Protein 5NII (pdb70)

Structure (mmCIF, N/CA/C/O backbone):
data_5NII
#
_entry.id   5NII
#
_cell.length_a   66.387
_cell.length_b   148.161
_cell.length_c   152.886
_cell.angle_alpha   90.00
_cell.angle_beta   90.00
_cell.angle_gamma   90.00
#
_symmetry.space_group_name_H-M   'I 2 2 2'
#
loop_
_entity.id
_entity.type
_entity.pdbx_description
1 polymer 'Thioredoxin reductase'
2 non-polymer 'FLAVIN-ADENINE DINUCLEOTIDE'
3 non-polymer 'SODIUM ION'
4 non-polymer 'CHLORIDE ION'
5 non-polymer GLYCEROL
6 water water
#
loop_
_atom_site.group_PDB
_atom_site.id
_atom_site.type_symbol
_atom_site.label_atom_id
_atom_site.label_alt_id
_atom_site.label_comp_id
_atom_site.label_asym_id
_atom_site.label_entity_id
_atom_site.label_seq_id
_atom_site.pdbx_PDB_ins_code
_atom_site.Cartn_x
_atom_site.Cartn_y
_atom_site.Cartn_z
_atom_site.occupancy
_atom_site.B_iso_or_equiv
_atom_site.auth_seq_id
_atom_site.auth_comp_id
_atom_site.auth_asym_id
_atom_site.auth_atom_id
_atom_site.pdbx_PDB_model_num
ATOM 1 N N . THR A 1 3 ? -2.781 9.666 65.048 1.00 62.63 3 THR A N 1
ATOM 2 C CA . THR A 1 3 ? -1.874 10.146 64.013 1.00 57.82 3 THR A CA 1
ATOM 3 C C . THR A 1 3 ? -2.608 11.123 63.086 1.00 59.25 3 THR A C 1
ATOM 4 O O . THR A 1 3 ? -3.721 10.838 62.636 1.00 58.47 3 THR A O 1
ATOM 8 N N . ARG A 1 4 ? -1.992 12.277 62.820 1.00 55.74 4 ARG A N 1
ATOM 9 C CA . ARG A 1 4 ? -2.531 13.236 61.848 1.00 48.50 4 ARG A CA 1
ATOM 10 C C . ARG A 1 4 ? -2.491 12.671 60.444 1.00 49.96 4 ARG A C 1
ATOM 11 O O . ARG A 1 4 ? -1.553 11.949 60.087 1.00 44.27 4 ARG A O 1
ATOM 19 N N . PRO A 1 5 ? -3.510 12.997 59.638 1.00 43.95 5 PRO A N 1
ATOM 20 C CA . PRO A 1 5 ? -3.565 12.533 58.246 1.00 44.11 5 PRO A CA 1
ATOM 21 C C . PRO A 1 5 ? -2.497 13.177 57.338 1.00 45.22 5 PRO A C 1
ATOM 22 O O . PRO A 1 5 ? -2.050 12.532 56.390 1.00 44.47 5 PRO A O 1
ATOM 26 N N . LEU A 1 6 ? -2.094 14.420 57.622 1.00 46.49 6 LEU A N 1
ATOM 27 C CA . LEU A 1 6 ? -1.295 15.176 56.666 1.00 39.40 6 LEU A CA 1
ATOM 28 C C . LEU A 1 6 ? -0.443 16.258 57.293 1.00 40.60 6 LEU A C 1
ATOM 29 O O . LEU A 1 6 ? -0.951 17.127 58.006 1.00 39.92 6 LEU A O 1
ATOM 34 N N . VAL A 1 7 ? 0.847 16.227 56.989 1.00 38.93 7 VAL A N 1
ATOM 35 C CA . VAL A 1 7 ? 1.720 17.362 57.271 1.00 37.80 7 VAL A CA 1
ATOM 36 C C . VAL A 1 7 ? 2.354 17.872 55.977 1.00 34.63 7 VAL A C 1
ATOM 37 O O . VAL A 1 7 ? 2.840 17.103 55.132 1.00 35.15 7 VAL A O 1
ATOM 41 N N . ILE A 1 8 ? 2.312 19.186 55.815 1.00 37.30 8 ILE A N 1
ATOM 42 C CA . ILE A 1 8 ? 2.992 19.836 54.719 1.00 35.44 8 ILE A CA 1
ATOM 43 C C . ILE A 1 8 ? 4.226 20.546 55.275 1.00 36.09 8 ILE A C 1
ATOM 44 O O . ILE A 1 8 ? 4.125 21.327 56.223 1.00 37.36 8 ILE A O 1
ATOM 49 N N . ILE A 1 9 ? 5.395 20.261 54.711 1.00 34.44 9 ILE A N 1
ATOM 50 C CA . ILE A 1 9 ? 6.604 20.931 55.179 1.00 33.50 9 ILE A CA 1
ATOM 51 C C . ILE A 1 9 ? 7.002 21.938 54.133 1.00 31.69 9 ILE A C 1
ATOM 52 O O . ILE A 1 9 ? 7.511 21.563 53.062 1.00 33.03 9 ILE A O 1
ATOM 57 N N . GLY A 1 10 ? 6.728 23.207 54.427 1.00 34.21 10 GLY A N 1
ATOM 58 C CA . GLY A 1 10 ? 7.028 24.280 53.507 1.00 31.40 10 GLY A CA 1
ATOM 59 C C . GLY A 1 10 ? 5.871 25.248 53.427 1.00 36.42 10 GLY A C 1
ATOM 60 O O . GLY A 1 10 ? 4.718 24.849 53.195 1.00 29.95 10 GLY A O 1
ATOM 61 N N . ALA A 1 11 ? 6.175 26.528 53.631 1.00 31.70 11 ALA A N 1
ATOM 62 C CA . ALA A 1 11 ? 5.128 27.556 53.646 1.00 33.24 11 ALA A CA 1
ATOM 63 C C . ALA A 1 11 ? 5.425 28.627 52.602 1.00 32.22 11 ALA A C 1
ATOM 64 O O . ALA A 1 11 ? 5.186 29.829 52.804 1.00 32.01 11 ALA A O 1
ATOM 66 N N . GLY A 1 12 ? 5.952 28.171 51.471 1.00 34.36 12 GLY A N 1
ATOM 67 C CA . GLY A 1 12 ? 6.076 28.997 50.282 1.00 32.75 12 GLY A CA 1
ATOM 68 C C . GLY A 1 12 ? 4.917 28.647 49.347 1.00 31.80 12 GLY A C 1
ATOM 69 O O . GLY A 1 12 ? 3.989 27.959 49.742 1.00 29.29 12 GLY A O 1
ATOM 70 N N . PRO A 1 13 ? 4.988 29.098 48.097 1.00 29.05 13 PRO A N 1
ATOM 71 C CA . PRO A 1 13 ? 3.905 28.909 47.128 1.00 30.83 13 PRO A CA 1
ATOM 72 C C . PRO A 1 13 ? 3.487 27.456 46.928 1.00 29.83 13 PRO A C 1
ATOM 73 O O . PRO A 1 13 ? 2.303 27.164 46.736 1.00 27.73 13 PRO A O 1
ATOM 77 N N . ALA A 1 14 ? 4.445 26.543 46.952 1.00 28.55 14 ALA A N 1
ATOM 78 C CA . ALA A 1 14 ? 4.123 25.128 46.748 1.00 26.07 14 ALA A CA 1
ATOM 79 C C . ALA A 1 14 ? 3.343 24.561 47.910 1.00 30.15 14 ALA A C 1
ATOM 80 O O . ALA A 1 14 ? 2.268 23.996 47.713 1.00 32.08 14 ALA A O 1
ATOM 82 N N . GLY A 1 15 ? 3.873 24.705 49.118 1.00 26.71 15 GLY A N 1
ATOM 83 C CA . GLY A 1 15 ? 3.226 24.150 50.300 1.00 28.14 15 GLY A CA 1
ATOM 84 C C . GLY A 1 15 ? 1.872 24.832 50.561 1.00 32.44 15 GLY A C 1
ATOM 85 O O . GLY A 1 15 ? 0.918 24.209 51.006 1.00 30.07 15 GLY A O 1
ATOM 86 N N . LEU A 1 16 ? 1.779 26.125 50.279 1.00 29.52 16 LEU A N 1
ATOM 87 C CA . LEU A 1 16 ? 0.530 26.871 50.528 1.00 29.81 16 LEU A CA 1
ATOM 88 C C . LEU A 1 16 ? -0.533 26.589 49.48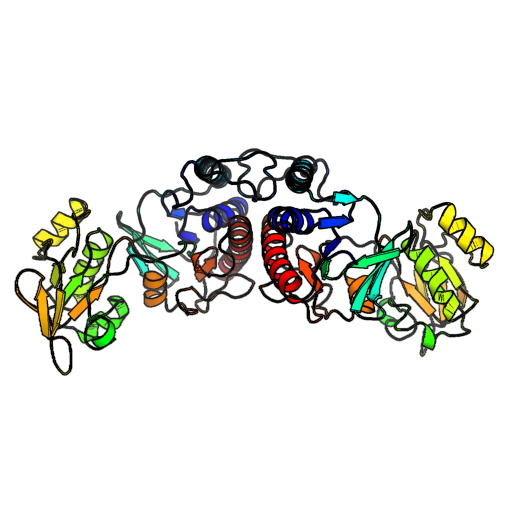8 1.00 30.58 16 LEU A C 1
ATOM 89 O O . LEU A 1 16 ? -1.721 26.483 49.809 1.00 35.14 16 LEU A O 1
ATOM 94 N N . SER A 1 17 ? -0.133 26.487 48.232 1.00 27.76 17 SER A N 1
ATOM 95 C CA . SER A 1 17 ? -1.083 26.106 47.222 1.00 29.25 17 SER A CA 1
ATOM 96 C C . SER A 1 17 ? -1.654 24.735 47.592 1.00 35.15 17 SER A C 1
ATOM 97 O O . SER A 1 17 ? -2.867 24.532 47.531 1.00 29.15 17 SER A O 1
ATOM 100 N N . ALA A 1 18 ? -0.791 23.816 48.034 1.00 28.14 18 ALA A N 1
ATOM 101 C CA . ALA A 1 18 ? -1.248 22.472 48.443 1.00 29.92 18 ALA A CA 1
ATOM 102 C C . ALA A 1 18 ? -2.154 22.524 49.666 1.00 30.93 18 ALA A C 1
ATOM 103 O O . ALA A 1 18 ? -3.181 21.851 49.717 1.00 36.11 18 ALA A O 1
ATOM 105 N N . ALA A 1 19 ? -1.790 23.352 50.640 1.00 32.45 19 ALA A N 1
ATOM 106 C CA . ALA A 1 19 ? -2.563 23.484 51.864 1.00 32.99 19 ALA A CA 1
ATOM 107 C C . ALA A 1 19 ? -3.980 24.026 51.584 1.00 37.11 19 ALA A C 1
ATOM 108 O O . ALA A 1 19 ? -4.957 23.580 52.197 1.00 34.35 19 ALA A O 1
ATOM 110 N N . VAL A 1 20 ? -4.080 24.979 50.665 1.00 36.01 20 VAL A N 1
ATOM 111 C CA . VAL A 1 20 ? -5.387 25.514 50.268 1.00 35.20 20 VAL A CA 1
ATOM 112 C C . VAL A 1 20 ? -6.299 24.389 49.772 1.00 37.22 20 VAL A C 1
ATOM 113 O O . VAL A 1 20 ? -7.464 24.294 50.191 1.00 36.00 20 VAL A O 1
ATOM 117 N N . TYR A 1 21 ? -5.771 23.550 48.885 1.00 34.69 21 TYR A N 1
ATOM 118 C CA . TYR A 1 21 ? -6.535 22.431 48.319 1.00 37.52 21 TYR A CA 1
ATOM 119 C C . TYR A 1 21 ? -6.885 21.341 49.321 1.00 40.14 21 TYR A C 1
ATOM 120 O O . TYR A 1 21 ? -8.021 20.834 49.324 1.00 39.39 21 TYR A O 1
ATOM 129 N N . THR A 1 22 ? -5.931 20.948 50.161 1.00 35.02 22 THR A N 1
ATOM 130 C CA . THR A 1 22 ? -6.217 19.851 51.075 1.00 39.13 22 THR A CA 1
ATOM 131 C C . THR A 1 22 ? -7.201 20.329 52.141 1.00 41.91 22 THR A C 1
ATOM 132 O O . THR A 1 22 ? -8.080 19.573 52.552 1.00 42.07 22 THR A O 1
ATOM 136 N N . ALA A 1 23 ? -7.071 21.574 52.579 1.00 37.83 23 ALA A N 1
ATOM 137 C CA . ALA A 1 23 ? -7.927 22.055 53.646 1.00 34.89 23 ALA A CA 1
ATOM 138 C C . ALA A 1 23 ? -9.353 22.226 53.117 1.00 46.19 23 ALA A C 1
ATOM 139 O O . ALA A 1 23 ? -10.322 21.961 53.830 1.00 43.20 23 ALA A O 1
ATOM 141 N N . ARG A 1 24 ? -9.479 22.639 51.859 1.00 43.40 24 ARG A N 1
ATOM 142 C CA . ARG A 1 24 ? -10.800 22.759 51.251 1.00 44.33 24 ARG A CA 1
ATOM 143 C C . ARG A 1 24 ? -11.470 21.413 51.043 1.00 46.68 24 ARG A C 1
ATOM 144 O O . ARG A 1 24 ? -12.687 21.343 50.961 1.00 38.48 24 ARG A O 1
ATOM 152 N N . ALA A 1 25 ? -10.684 20.351 50.921 1.00 39.00 25 ALA A N 1
ATOM 153 C CA . ALA A 1 25 ? -11.276 19.028 50.756 1.00 41.91 25 ALA A CA 1
ATOM 154 C C . ALA A 1 25 ? -11.616 18.415 52.111 1.00 41.71 25 ALA A C 1
ATOM 155 O O . ALA A 1 25 ? -11.969 17.237 52.193 1.00 45.73 25 ALA A O 1
ATOM 157 N N . GLY A 1 26 ? -11.517 19.223 53.164 1.00 41.72 26 GLY A N 1
ATOM 158 C CA . GLY A 1 26 ? -11.845 18.801 54.515 1.00 44.37 26 GLY A CA 1
ATOM 159 C C . GLY A 1 26 ? -10.800 17.993 55.272 1.00 47.76 26 GLY A C 1
ATOM 160 O O . GLY A 1 26 ? -11.103 17.372 56.292 1.00 56.57 26 GLY A O 1
ATOM 161 N N . ILE A 1 27 ? -9.560 18.012 54.802 1.00 47.57 27 ILE A N 1
ATOM 162 C CA . ILE A 1 27 ? -8.504 17.276 55.488 1.00 41.60 27 ILE A CA 1
ATOM 163 C C . ILE A 1 27 ? -7.794 18.209 56.439 1.00 43.77 27 ILE A C 1
ATOM 164 O O . ILE A 1 27 ? -7.266 19.240 56.005 1.00 38.79 27 ILE A O 1
ATOM 169 N N . PRO A 1 28 ? -7.805 17.882 57.741 1.00 45.49 28 PRO A N 1
ATOM 170 C CA . PRO A 1 28 ? -7.015 18.629 58.718 1.00 46.04 28 PRO A CA 1
ATOM 171 C C . PRO A 1 28 ? -5.584 18.767 58.235 1.00 43.87 28 PRO A C 1
ATOM 172 O O . PRO A 1 28 ? -4.922 17.752 58.007 1.00 41.10 28 PRO A O 1
ATOM 176 N N . THR A 1 29 ? -5.146 20.011 58.057 1.00 44.52 29 THR A N 1
ATOM 177 C CA . THR A 1 29 ? -3.887 20.316 57.404 1.00 42.73 29 THR A CA 1
ATOM 178 C C . THR A 1 29 ? -2.974 21.097 58.325 1.00 42.93 29 THR A C 1
ATOM 179 O O . THR A 1 29 ? -3.320 22.172 58.792 1.00 41.43 29 THR A O 1
ATOM 183 N N . LEU A 1 30 ? -1.812 20.524 58.608 1.00 40.50 30 LEU A N 1
ATOM 184 C CA . LEU A 1 30 ? -0.795 21.184 59.410 1.00 41.00 30 LEU A CA 1
ATOM 185 C C . LEU A 1 30 ? 0.393 21.506 58.501 1.00 37.00 30 LEU A C 1
ATOM 186 O O . LEU A 1 30 ? 0.946 20.610 57.866 1.00 37.01 30 LEU A O 1
ATOM 191 N N . VAL A 1 31 ? 0.745 22.777 58.415 1.00 36.88 31 VAL A N 1
ATOM 192 C CA . VAL A 1 31 ? 1.862 23.231 57.598 1.00 35.13 31 VAL A CA 1
ATOM 193 C C . VAL A 1 31 ? 2.966 23.700 58.518 1.00 38.87 31 VAL A C 1
ATOM 194 O O . VAL A 1 31 ? 2.692 24.448 59.443 1.00 38.45 31 VAL A O 1
ATOM 198 N N . PHE A 1 32 ? 4.200 23.232 58.283 1.00 38.05 32 PHE A N 1
ATOM 199 C CA . PHE A 1 32 ? 5.393 23.756 58.950 1.00 35.19 32 PHE A CA 1
ATOM 200 C C . PHE A 1 32 ? 6.206 24.569 57.955 1.00 34.39 32 PHE A C 1
ATOM 201 O O . PHE A 1 32 ? 6.451 24.110 56.832 1.00 37.75 32 PHE A O 1
ATOM 209 N N . GLY A 1 33 ? 6.676 25.743 58.362 1.00 36.88 33 GLY A N 1
ATOM 210 C CA . GLY A 1 33 ? 7.563 26.516 57.503 1.00 38.01 33 GLY A CA 1
ATOM 211 C C . GLY A 1 33 ? 7.719 27.924 58.024 1.00 39.56 33 GLY A C 1
ATOM 212 O O . GLY A 1 33 ? 6.930 28.367 58.843 1.00 39.93 33 GLY A O 1
ATOM 213 N N . SER A 1 34 ? 8.769 28.614 57.593 1.00 38.94 34 SER A N 1
ATOM 214 C CA . SER A 1 34 ? 8.923 30.028 57.915 1.00 37.82 34 SER A CA 1
ATOM 215 C C . SER A 1 34 ? 8.842 30.824 56.628 1.00 38.35 34 SER A C 1
ATOM 216 O O . SER A 1 34 ? 8.538 30.268 55.576 1.00 37.65 34 SER A O 1
ATOM 219 N N . ALA A 1 35 ? 9.091 32.127 56.713 1.00 39.25 35 ALA A N 1
ATOM 220 C CA . ALA A 1 35 ? 9.004 32.986 55.550 1.00 37.14 35 ALA A CA 1
ATOM 221 C C . ALA A 1 35 ? 9.964 32.503 54.484 1.00 37.09 35 ALA A C 1
ATOM 222 O O . ALA A 1 35 ? 11.127 32.367 54.748 1.00 38.68 35 ALA A O 1
ATOM 224 N N . PRO A 1 36 ? 9.476 32.244 53.264 1.00 36.10 36 PRO A N 1
ATOM 225 C CA . PRO A 1 36 ? 10.440 31.857 52.228 1.00 32.53 36 PRO A CA 1
ATOM 226 C C . PRO A 1 36 ? 11.330 33.025 51.812 1.00 34.20 36 PRO A C 1
ATOM 227 O O . PRO A 1 36 ? 11.019 34.147 52.157 1.00 31.67 36 PRO A O 1
ATOM 231 N N . LYS A 1 37 ? 12.403 32.766 51.075 1.00 33.90 37 LYS A N 1
ATOM 232 C CA . LYS A 1 37 ? 13.313 33.845 50.648 1.00 36.75 37 LYS A CA 1
ATOM 233 C C . LYS A 1 37 ? 12.623 34.862 49.748 1.00 34.46 37 LYS A C 1
ATOM 234 O O . LYS A 1 37 ? 13.021 36.020 49.703 1.00 32.89 37 LYS A O 1
ATOM 240 N N . VAL A 1 38 ? 11.581 34.435 49.033 1.00 30.22 38 VAL A N 1
ATOM 241 C CA . VAL A 1 38 ? 10.930 35.341 48.100 1.00 30.54 38 VAL A CA 1
ATOM 242 C C . VAL A 1 38 ? 10.083 36.356 48.870 1.00 30.96 38 VAL A C 1
ATOM 243 O O . VAL A 1 38 ? 9.695 37.370 48.311 1.00 32.95 38 VAL A O 1
ATOM 247 N N . ALA A 1 39 ? 9.839 36.104 50.157 1.00 31.00 39 ALA A N 1
ATOM 248 C CA . ALA A 1 39 ? 8.862 36.887 50.910 1.00 35.84 39 ALA A CA 1
ATOM 249 C C . ALA A 1 39 ? 9.489 38.165 51.508 1.00 35.68 39 ALA A C 1
ATOM 250 O O . ALA A 1 39 ? 9.493 38.370 52.725 1.00 33.62 39 ALA A O 1
ATOM 252 N N . GLY A 1 40 ? 9.981 39.026 50.633 1.00 37.29 40 GLY A N 1
ATOM 253 C CA . GLY A 1 40 ? 10.565 40.289 51.043 1.00 37.36 40 GLY A CA 1
ATOM 254 C C . GLY A 1 40 ? 10.223 41.349 50.029 1.00 38.46 40 GLY A C 1
ATOM 255 O O . GLY A 1 40 ? 9.252 41.221 49.278 1.00 36.17 40 GLY A O 1
ATOM 256 N N . ASP A 1 41 ? 11.025 42.408 49.992 1.00 36.14 41 ASP A N 1
ATOM 257 C CA . ASP A 1 41 ? 10.762 43.497 49.082 1.00 36.36 41 ASP A CA 1
ATOM 258 C C . ASP A 1 41 ? 11.347 43.256 47.708 1.00 33.47 41 ASP A C 1
ATOM 259 O O . ASP A 1 41 ? 12.344 43.838 47.321 1.00 34.51 41 ASP A O 1
ATOM 264 N N . TYR A 1 42 ? 10.687 42.390 46.966 1.00 30.44 42 TYR A N 1
ATOM 265 C CA . TYR A 1 42 ? 11.050 42.051 45.600 1.00 30.70 42 TYR A CA 1
ATOM 266 C C . TYR A 1 42 ? 9.773 42.126 44.765 1.00 33.47 42 TYR A C 1
ATOM 267 O O . TYR A 1 42 ? 8.719 41.674 45.201 1.00 32.02 42 TYR A O 1
ATOM 276 N N . ASP A 1 43 ? 9.856 42.729 43.587 1.00 33.51 43 ASP A N 1
ATOM 277 C CA . ASP A 1 43 ? 8.692 42.852 42.732 1.00 33.74 43 ASP A CA 1
ATOM 278 C C . ASP A 1 43 ? 8.402 41.543 42.037 1.00 36.21 43 ASP A C 1
ATOM 279 O O . ASP A 1 43 ? 9.280 40.943 41.432 1.00 29.59 43 ASP A O 1
ATOM 284 N N . ILE A 1 44 ? 7.164 41.088 42.143 1.00 30.03 44 ILE A N 1
ATOM 285 C CA . ILE A 1 44 ? 6.726 39.934 41.389 1.00 28.54 44 ILE A CA 1
ATOM 286 C C . ILE A 1 44 ? 5.856 40.431 40.252 1.00 32.36 44 ILE A C 1
ATOM 287 O O . ILE A 1 44 ? 4.856 41.091 40.506 1.00 32.02 44 ILE A O 1
ATOM 292 N N . ASP A 1 45 ? 6.248 40.147 39.013 1.00 33.04 45 ASP A N 1
ATOM 293 C CA . ASP A 1 45 ? 5.541 40.679 37.850 1.00 32.25 45 ASP A CA 1
ATOM 294 C C . ASP A 1 45 ? 5.054 39.624 36.865 1.00 33.66 45 ASP A C 1
ATOM 295 O O . ASP A 1 45 ? 4.279 39.944 35.956 1.00 32.45 45 ASP A O 1
ATOM 300 N N . ASN A 1 46 ? 5.457 38.371 37.061 1.00 27.44 46 ASN A N 1
ATOM 301 C CA . ASN A 1 46 ? 5.172 37.336 36.081 1.00 32.00 46 ASN A CA 1
ATOM 302 C C . ASN A 1 46 ? 4.284 36.232 36.618 1.00 29.01 46 ASN A C 1
ATOM 303 O O . ASN A 1 46 ? 4.218 35.170 36.035 1.00 29.41 46 ASN A O 1
ATOM 308 N N . TYR A 1 47 ? 3.613 36.480 37.734 1.00 30.49 47 TYR A N 1
ATOM 309 C CA . TYR A 1 47 ? 2.684 35.489 38.295 1.00 29.66 47 TYR A CA 1
ATOM 310 C C . TYR A 1 47 ? 1.253 35.801 37.832 1.00 28.74 47 TYR A C 1
ATOM 311 O O . TYR A 1 47 ? 0.730 36.881 38.098 1.00 26.99 47 TYR A O 1
ATOM 320 N N . PHE A 1 48 ? 0.649 34.857 37.113 1.00 27.52 48 PHE A N 1
ATOM 321 C CA . PHE A 1 48 ? -0.635 35.060 36.451 1.00 28.65 48 PHE A CA 1
ATOM 322 C C . PHE A 1 48 ? -1.693 35.600 37.390 1.00 27.33 48 PHE A C 1
ATOM 323 O O . PHE A 1 48 ? -1.908 35.065 38.481 1.00 27.56 48 PHE A O 1
ATOM 331 N N . GLY A 1 49 ? -2.361 36.660 36.953 1.00 29.12 49 GLY A N 1
ATOM 332 C CA . GLY A 1 49 ? -3.525 37.170 37.672 1.00 30.43 49 GLY A CA 1
ATOM 333 C C . GLY A 1 49 ? -3.205 38.491 38.351 1.00 32.30 49 GLY A C 1
ATOM 334 O O . GLY A 1 49 ? -4.082 39.171 38.867 1.00 31.77 49 GLY A O 1
ATOM 335 N N . PHE A 1 50 ? -1.918 38.861 38.379 1.00 33.60 50 PHE A N 1
ATOM 336 C CA . PHE A 1 50 ? -1.517 40.107 39.012 1.00 30.35 50 PHE A CA 1
ATOM 337 C C . PHE A 1 50 ? -0.974 41.059 37.951 1.00 35.34 50 PHE A C 1
ATOM 338 O O . PHE A 1 50 ? 0.217 41.041 37.631 1.00 34.87 50 PHE A O 1
ATOM 346 N N . ASP A 1 51 ? -1.859 41.874 37.403 1.00 31.42 51 ASP A N 1
ATOM 347 C CA . ASP A 1 51 ? -1.482 42.803 36.360 1.00 37.09 51 ASP A CA 1
ATOM 348 C C . ASP A 1 51 ? -0.785 44.042 36.946 1.00 38.04 51 ASP A C 1
ATOM 349 O O . ASP A 1 51 ? -0.167 44.806 36.220 1.00 38.51 51 ASP A O 1
ATOM 354 N N . GLU A 1 52 ? -0.863 44.209 38.257 1.00 36.50 52 GLU A N 1
ATOM 355 C CA . GLU A 1 52 ? -0.050 45.201 38.930 1.00 40.39 52 GLU A CA 1
ATOM 356 C C . GLU A 1 52 ? 1.010 44.516 39.773 1.00 34.28 52 GLU A C 1
ATOM 357 O O . GLU A 1 52 ? 0.778 43.438 40.301 1.00 30.45 52 GLU A O 1
ATOM 363 N N . THR A 1 53 ? 2.153 45.180 39.920 1.00 34.01 53 THR A N 1
ATOM 364 C CA . THR A 1 53 ? 3.269 44.646 40.691 1.00 33.25 53 THR A CA 1
ATOM 365 C C . THR A 1 53 ? 2.839 44.329 42.112 1.00 34.96 53 THR A C 1
ATOM 366 O O . THR A 1 53 ? 2.101 45.096 42.716 1.00 37.00 53 THR A O 1
ATOM 370 N N . ILE A 1 54 ? 3.261 43.187 42.631 1.00 28.46 54 ILE A N 1
ATOM 371 C CA . ILE A 1 54 ? 3.023 42.833 44.030 1.00 29.80 54 ILE A CA 1
ATOM 372 C C . ILE A 1 54 ? 4.344 42.368 44.634 1.00 28.99 54 ILE A C 1
ATOM 373 O O . ILE A 1 54 ? 5.116 41.739 43.940 1.00 30.90 54 ILE A O 1
ATOM 378 N N . THR A 1 55 ? 4.611 42.664 45.908 1.00 31.00 55 THR A N 1
ATOM 379 C CA . THR A 1 55 ? 5.871 42.222 46.508 1.00 32.86 55 THR A CA 1
ATOM 380 C C . THR A 1 55 ? 5.755 40.746 46.850 1.00 32.84 55 THR A C 1
ATOM 381 O O . THR A 1 55 ? 4.634 40.204 47.002 1.00 30.70 55 THR A O 1
ATOM 385 N N . GLY A 1 56 ? 6.899 40.088 46.993 1.00 28.75 56 GLY A N 1
ATOM 386 C CA . GLY A 1 56 ? 6.897 38.694 47.358 1.00 28.46 56 GLY A CA 1
ATOM 387 C C . GLY A 1 56 ? 6.315 38.552 48.743 1.00 33.53 56 GLY A C 1
ATOM 388 O O . GLY A 1 56 ? 5.528 37.622 48.994 1.00 33.93 56 GLY A O 1
ATOM 389 N N . ARG A 1 57 ? 6.656 39.481 49.630 1.00 29.25 57 ARG A N 1
ATOM 390 C CA A ARG A 1 57 ? 6.158 39.445 50.996 0.58 41.55 57 ARG A CA 1
ATOM 391 C CA B ARG A 1 57 ? 6.162 39.413 50.996 0.42 44.80 57 ARG A CA 1
ATOM 392 C C . ARG A 1 57 ? 4.634 39.458 51.010 1.00 34.32 57 ARG A C 1
ATOM 393 O O . ARG A 1 57 ? 4.005 38.697 51.729 1.00 30.71 57 ARG A O 1
ATOM 408 N N . GLU A 1 58 ? 4.054 40.342 50.209 1.00 34.86 58 GLU A N 1
ATOM 409 C CA . GLU A 1 58 ? 2.593 40.500 50.220 1.00 33.32 58 GLU A CA 1
ATOM 410 C C . GLU A 1 58 ? 1.916 39.310 49.511 1.00 31.65 58 GLU A C 1
ATOM 411 O O . GLU A 1 58 ? 0.902 38.810 49.981 1.00 31.41 58 GLU A O 1
ATOM 417 N N . LEU A 1 59 ? 2.482 38.845 48.395 1.00 32.42 59 LEU A N 1
ATOM 418 C CA . LEU A 1 59 ? 1.899 37.684 47.698 1.00 34.42 59 LEU A CA 1
ATOM 419 C C . LEU A 1 59 ? 1.844 36.451 48.601 1.00 34.59 59 LEU A C 1
ATOM 420 O O . LEU A 1 59 ? 0.817 35.745 48.669 1.00 34.15 59 LEU A O 1
ATOM 425 N N . ILE A 1 60 ? 2.940 36.204 49.307 1.00 33.44 60 ILE A N 1
ATOM 426 C CA . ILE A 1 60 ? 3.012 35.058 50.209 1.00 32.77 60 ILE A CA 1
ATOM 427 C C . ILE A 1 60 ? 2.043 35.230 51.380 1.00 35.08 60 ILE A C 1
ATOM 428 O O . ILE A 1 60 ? 1.411 34.267 51.804 1.00 32.81 60 ILE A O 1
ATOM 433 N N . GLU A 1 61 ? 1.940 36.451 51.891 1.00 30.68 61 GLU A N 1
ATOM 434 C CA . GLU A 1 61 ? 1.041 36.724 52.993 1.00 34.76 61 GLU A CA 1
ATOM 435 C C . GLU A 1 61 ? -0.429 36.444 52.611 1.00 35.92 61 GLU A C 1
ATOM 436 O O . GLU A 1 61 ? -1.193 35.973 53.431 1.00 36.46 61 GLU A O 1
ATOM 442 N N . ARG A 1 62 ? -0.822 36.797 51.385 1.00 34.61 62 ARG A N 1
ATOM 443 C CA . ARG A 1 62 ? -2.154 36.460 50.865 1.00 32.19 62 ARG A CA 1
ATOM 444 C C . ARG A 1 62 ? -2.327 34.943 50.737 1.00 34.76 62 ARG A C 1
ATOM 445 O O . ARG A 1 62 ? -3.401 34.392 51.032 1.00 32.31 62 ARG A O 1
ATOM 453 N N . GLY A 1 63 ? -1.253 34.247 50.353 1.00 30.83 63 GLY A N 1
ATOM 454 C CA . GLY A 1 63 ? -1.314 32.791 50.295 1.00 29.63 63 GLY A CA 1
ATOM 455 C C . GLY A 1 63 ? -1.576 32.205 51.670 1.00 29.50 63 GLY A C 1
ATOM 456 O O . GLY A 1 63 ? -2.352 31.262 51.822 1.00 33.05 63 GLY A O 1
ATOM 457 N N . ARG A 1 64 ? -0.935 32.773 52.682 1.00 27.92 64 ARG A N 1
ATOM 458 C CA . ARG A 1 64 ? -1.091 32.292 54.060 1.00 30.79 64 ARG A CA 1
ATOM 459 C C . ARG A 1 64 ? -2.543 32.511 54.556 1.00 37.86 64 ARG A C 1
ATOM 460 O O . ARG A 1 64 ? -3.165 31.619 55.132 1.00 33.31 64 ARG A O 1
ATOM 468 N N . ARG A 1 65 ? -3.060 33.720 54.341 1.00 36.55 65 ARG A N 1
ATOM 469 C CA . ARG A 1 65 ? -4.437 34.016 54.757 1.00 38.60 65 ARG A CA 1
ATOM 470 C C . ARG A 1 65 ? -5.398 33.127 54.002 1.00 33.47 65 ARG A C 1
ATOM 471 O O . ARG A 1 65 ? -6.378 32.640 54.569 1.00 42.83 65 ARG A O 1
ATOM 479 N N . GLN A 1 66 ? -5.113 32.890 52.726 1.00 32.99 66 GLN A N 1
ATOM 480 C CA . GLN A 1 66 ? -5.926 31.972 51.929 1.00 34.74 66 GLN A CA 1
ATOM 481 C C . GLN A 1 66 ? -5.962 30.546 52.507 1.00 37.43 66 GLN A C 1
ATOM 482 O O . GLN A 1 66 ? -7.027 29.905 52.600 1.00 33.09 66 GLN A O 1
ATOM 488 N N . ALA A 1 67 ? -4.805 30.028 52.903 1.00 33.17 67 ALA A N 1
ATOM 489 C CA . ALA A 1 67 ? -4.777 28.683 53.470 1.00 31.02 67 ALA A CA 1
ATOM 490 C C . ALA A 1 67 ? -5.525 28.638 54.822 1.00 35.58 67 ALA A C 1
ATOM 491 O O . ALA A 1 67 ? -6.265 27.688 55.108 1.00 39.24 67 ALA A O 1
ATOM 493 N N . GLU A 1 68 ? -5.328 29.647 55.655 1.00 33.31 68 GLU A N 1
ATOM 494 C CA . GLU A 1 68 ? -5.986 29.702 56.957 1.00 38.76 68 GLU A CA 1
ATOM 495 C C . GLU A 1 68 ? -7.515 29.857 56.833 1.00 40.99 68 GLU A C 1
ATOM 496 O O . GLU A 1 68 ? -8.255 29.343 57.661 1.00 42.22 68 GLU A O 1
ATOM 502 N N . ARG A 1 69 ? -7.947 30.557 55.788 1.00 36.72 69 ARG A N 1
ATOM 503 C CA . ARG A 1 69 ? -9.372 30.767 55.466 1.00 41.00 69 ARG A CA 1
ATOM 504 C C . ARG A 1 69 ? -10.124 29.438 55.390 1.00 43.06 69 ARG A C 1
ATOM 505 O O . ARG A 1 69 ? -11.282 29.353 55.756 1.00 42.34 69 ARG A O 1
ATOM 513 N N . PHE A 1 70 ? -9.448 28.392 54.930 1.00 42.88 70 PHE A N 1
ATOM 514 C CA . PHE A 1 70 ? -10.099 27.086 54.796 1.00 42.76 70 PHE A CA 1
ATOM 515 C C . PHE A 1 70 ? -9.621 26.102 55.866 1.00 37.16 70 PHE A C 1
ATOM 516 O O . PHE A 1 70 ? -9.842 24.894 55.759 1.00 41.48 70 PHE A O 1
ATOM 524 N N . GLY A 1 71 ? -9.024 26.632 56.929 1.00 40.59 71 GLY A N 1
ATOM 525 C CA . GLY A 1 71 ? -8.700 25.828 58.092 1.00 42.33 71 GLY A CA 1
ATOM 526 C C . GLY A 1 71 ? -7.297 25.238 58.233 1.00 41.95 71 GLY A C 1
ATOM 527 O O . GLY A 1 71 ? -7.064 24.520 59.198 1.00 44.09 71 GLY A O 1
ATOM 528 N N . ALA A 1 72 ? -6.378 25.515 57.302 1.00 45.43 72 ALA A N 1
ATOM 529 C CA . ALA A 1 72 ? -4.964 25.074 57.449 1.00 42.09 72 ALA A CA 1
ATOM 530 C C . ALA A 1 72 ? -4.361 25.729 58.680 1.00 41.23 72 ALA A C 1
ATOM 531 O O . ALA A 1 72 ? -4.547 26.913 58.903 1.00 39.07 72 ALA A O 1
ATOM 533 N N . VAL A 1 73 ? -3.651 24.962 59.492 1.00 40.80 73 VAL A N 1
ATOM 534 C CA . VAL A 1 73 ? -2.954 25.543 60.622 1.00 43.34 73 VAL A CA 1
ATOM 535 C C . VAL A 1 73 ? -1.469 25.693 60.218 1.00 42.98 73 VAL A C 1
ATOM 536 O O . VAL A 1 73 ? -0.840 24.720 59.781 1.00 43.57 73 VAL A O 1
ATOM 540 N N . LEU A 1 74 ? -0.934 26.905 60.352 1.00 41.78 74 LEU A N 1
ATOM 541 C CA . LEU A 1 74 ? 0.449 27.229 59.945 1.00 42.38 74 LEU A CA 1
ATOM 542 C C . LEU A 1 74 ? 1.340 27.408 61.158 1.00 45.91 74 LEU A C 1
ATOM 543 O O . LEU A 1 74 ? 1.040 28.236 62.007 1.00 42.32 74 LEU A O 1
ATOM 548 N N . ARG A 1 75 ? 2.429 26.634 61.232 1.00 43.89 75 ARG A N 1
ATOM 549 C CA . ARG A 1 75 ? 3.357 26.675 62.359 1.00 45.34 75 ARG A CA 1
ATOM 550 C C . ARG A 1 75 ? 4.754 27.080 61.887 1.00 44.79 75 ARG A C 1
ATOM 551 O O . ARG A 1 75 ? 5.170 26.698 60.798 1.00 41.92 75 ARG A O 1
ATOM 559 N N . ASP A 1 76 ? 5.474 27.834 62.712 1.00 44.25 76 ASP A N 1
ATOM 560 C CA . ASP A 1 76 ? 6.793 28.349 62.329 1.00 49.74 76 ASP A CA 1
ATOM 561 C C . ASP A 1 76 ? 7.934 27.385 62.725 1.00 51.55 76 ASP A C 1
ATOM 562 O O . ASP A 1 76 ? 9.110 27.668 62.488 1.00 55.92 76 ASP A O 1
ATOM 567 N N . ASP A 1 77 ? 7.566 26.244 63.308 1.00 50.16 77 ASP A N 1
ATOM 568 C CA . ASP A 1 77 ? 8.515 25.234 63.759 1.00 49.42 77 ASP A CA 1
ATOM 569 C C . ASP A 1 77 ? 9.377 24.698 62.612 1.00 49.49 77 ASP A C 1
ATOM 570 O O . ASP A 1 77 ? 8.877 24.332 61.542 1.00 38.91 77 ASP A O 1
ATOM 575 N N . ARG A 1 78 ? 10.676 24.626 62.854 1.00 41.58 78 ARG A N 1
ATOM 576 C CA . ARG A 1 78 ? 11.571 24.039 61.879 1.00 44.24 78 ARG A CA 1
ATOM 577 C C . ARG A 1 78 ? 11.624 22.518 62.080 1.00 40.29 78 ARG A C 1
ATOM 578 O O . ARG A 1 78 ? 11.618 22.031 63.207 1.00 37.48 78 ARG A O 1
ATOM 586 N N . ILE A 1 79 ? 11.606 21.776 60.976 1.00 37.34 79 ILE A N 1
ATOM 587 C CA . ILE A 1 79 ? 11.673 20.317 61.030 1.00 38.49 79 ILE A CA 1
ATOM 588 C C . ILE A 1 79 ? 13.147 19.895 61.088 1.00 36.57 79 ILE A C 1
ATOM 589 O O . ILE A 1 79 ? 13.946 20.409 60.334 1.00 34.41 79 ILE A O 1
ATOM 594 N N . LEU A 1 80 ? 13.490 18.978 61.984 1.00 34.62 80 LEU A N 1
ATOM 595 C CA . LEU A 1 80 ? 14.876 18.519 62.121 1.00 35.78 80 LEU A CA 1
ATOM 596 C C . LEU A 1 80 ? 15.097 17.184 61.409 1.00 36.65 80 LEU A C 1
ATOM 597 O O . LEU A 1 80 ? 16.190 16.902 60.940 1.00 37.48 80 LEU A O 1
ATOM 602 N N . GLY A 1 81 ? 14.053 16.366 61.317 1.00 35.88 81 GLY A N 1
ATOM 603 C CA . GLY A 1 81 ? 14.188 15.073 60.687 1.00 38.48 81 GLY A CA 1
ATOM 604 C C . GLY A 1 81 ? 12.858 14.455 60.312 1.00 41.67 81 GLY A C 1
ATOM 605 O O . GLY A 1 81 ? 11.828 14.724 60.931 1.00 39.75 81 GLY A O 1
ATOM 606 N N . LEU A 1 82 ? 12.883 13.617 59.285 1.00 41.31 82 LEU A N 1
ATOM 607 C CA . LEU A 1 82 ? 11.701 12.839 58.897 1.00 39.16 82 LEU A CA 1
ATOM 608 C C . LEU A 1 82 ? 12.081 11.376 58.760 1.00 41.03 82 LEU A C 1
ATOM 609 O O . LEU A 1 82 ? 12.991 11.035 57.996 1.00 38.66 82 LEU A O 1
ATOM 614 N N . HIS A 1 83 ? 11.398 10.515 59.510 1.00 43.27 83 HIS A N 1
ATOM 615 C CA . HIS A 1 83 ? 11.682 9.078 59.443 1.00 46.67 83 HIS A CA 1
ATOM 616 C C . HIS A 1 83 ? 10.397 8.261 59.302 1.00 43.20 83 HIS A C 1
ATOM 617 O O . HIS A 1 83 ? 9.329 8.690 59.756 1.00 44.71 83 HIS A O 1
ATOM 624 N N . HIS A 1 84 ? 10.507 7.088 58.680 1.00 45.72 84 HIS A N 1
ATOM 625 C CA . HIS A 1 84 ? 9.399 6.133 58.690 1.00 48.52 84 HIS A CA 1
ATOM 626 C C . HIS A 1 84 ? 9.077 5.827 60.141 1.00 50.34 84 HIS A C 1
ATOM 627 O O . HIS A 1 84 ? 9.989 5.596 60.942 1.00 49.69 84 HIS A O 1
ATOM 634 N N . GLY A 1 85 ? 7.795 5.868 60.483 1.00 46.93 85 GLY A N 1
ATOM 635 C CA . GLY A 1 85 ? 7.370 5.621 61.844 1.00 56.64 85 GLY A CA 1
ATOM 636 C C . GLY A 1 85 ? 7.455 4.137 62.144 1.00 65.07 85 GLY A C 1
ATOM 637 O O . GLY A 1 85 ? 7.513 3.306 61.237 1.00 55.56 85 GLY A O 1
ATOM 638 N N . ASP A 1 86 ? 7.473 3.796 63.421 1.00 69.22 86 ASP A N 1
ATOM 639 C CA . ASP A 1 86 ? 7.498 2.392 63.770 1.00 77.58 86 ASP A CA 1
ATOM 640 C C . ASP A 1 86 ? 6.219 1.953 64.469 1.00 81.09 86 ASP A C 1
ATOM 641 O O . ASP A 1 86 ? 6.027 2.216 65.658 1.00 88.84 86 ASP A O 1
ATOM 646 N N . ASP A 1 87 ? 5.317 1.333 63.704 1.00 77.01 87 ASP A N 1
ATOM 647 C CA . ASP A 1 87 ? 5.440 1.240 62.243 1.00 74.30 87 ASP A CA 1
ATOM 648 C C . ASP A 1 87 ? 4.247 1.910 61.538 1.00 74.49 87 ASP A C 1
ATOM 649 O O . ASP A 1 87 ? 3.152 2.011 62.099 1.00 72.97 87 ASP A O 1
ATOM 654 N N . GLY A 1 88 ? 4.464 2.346 60.297 1.00 67.72 88 GLY A N 1
ATOM 655 C CA . GLY A 1 88 ? 3.433 3.024 59.530 1.00 61.89 88 GLY A CA 1
ATOM 656 C C . GLY A 1 88 ? 3.522 4.538 59.661 1.00 58.13 88 GLY A C 1
ATOM 657 O O . GLY A 1 88 ? 3.851 5.063 60.727 1.00 53.24 88 GLY A O 1
ATOM 658 N N . GLY A 1 89 ? 3.228 5.245 58.577 1.00 50.02 89 GLY A N 1
ATOM 659 C CA . GLY A 1 89 ? 3.210 6.695 58.621 1.00 48.18 89 GLY A CA 1
ATOM 660 C C . GLY A 1 89 ? 4.601 7.236 58.846 1.00 47.31 89 GLY A C 1
ATOM 661 O O . GLY A 1 89 ? 5.601 6.543 58.592 1.00 47.73 89 GLY A O 1
ATOM 662 N N . PHE A 1 90 ? 4.688 8.472 59.324 1.00 47.92 90 PHE A N 1
ATOM 663 C CA . PHE A 1 90 ? 5.993 9.118 59.429 1.00 46.89 90 PHE A CA 1
ATOM 664 C C . PHE A 1 90 ? 6.175 9.811 60.769 1.00 47.28 90 PHE A C 1
ATOM 665 O O . PHE A 1 90 ? 5.230 10.372 61.346 1.00 43.55 90 PHE A O 1
ATOM 673 N N . ARG A 1 91 ? 7.405 9.724 61.272 1.00 46.90 91 ARG A N 1
ATOM 674 C CA . ARG A 1 91 ? 7.777 10.363 62.514 1.00 43.37 91 ARG A CA 1
ATOM 675 C C . ARG A 1 91 ? 8.438 11.685 62.172 1.00 45.37 91 ARG A C 1
ATOM 676 O O . ARG A 1 91 ? 9.430 11.713 61.443 1.00 42.86 91 ARG A O 1
ATOM 684 N N . ILE A 1 92 ? 7.882 12.766 62.703 1.00 44.43 92 ILE A N 1
ATOM 685 C CA . ILE A 1 92 ? 8.377 14.120 62.427 1.00 45.65 92 ILE A CA 1
ATOM 686 C C . ILE A 1 92 ? 9.082 14.725 63.634 1.00 44.33 92 ILE A C 1
ATOM 687 O O . ILE A 1 92 ? 8.470 14.953 64.674 1.00 47.22 92 ILE A O 1
ATOM 692 N N . THR A 1 93 ? 10.382 14.957 63.500 1.00 41.13 93 THR A N 1
ATOM 693 C CA . THR A 1 93 ? 11.146 15.564 64.569 1.00 39.23 93 THR A CA 1
ATOM 694 C C . THR A 1 93 ? 11.168 17.071 64.398 1.00 43.54 93 THR A C 1
ATOM 695 O O . THR A 1 93 ? 11.628 17.575 63.374 1.00 42.57 93 THR A O 1
ATOM 699 N N . THR A 1 94 ? 10.670 17.790 65.395 1.00 43.32 94 THR A N 1
ATOM 700 C CA . THR A 1 94 ? 10.784 19.243 65.411 1.00 44.12 94 THR A CA 1
ATOM 701 C C . THR A 1 94 ? 11.609 19.676 66.607 1.00 44.43 94 THR A C 1
ATOM 702 O O . THR A 1 94 ? 11.885 18.874 67.493 1.00 45.99 94 THR A O 1
ATOM 706 N N . GLU A 1 95 ? 11.966 20.959 66.645 1.00 45.99 95 GLU A N 1
ATOM 707 C CA . GLU A 1 95 ? 12.717 21.517 67.767 1.00 45.89 95 GLU A CA 1
ATOM 708 C C . GLU A 1 95 ? 11.975 21.389 69.081 1.00 53.84 95 GLU A C 1
ATOM 709 O O . GLU A 1 95 ? 12.600 21.352 70.138 1.00 58.21 95 GLU A O 1
ATOM 715 N N . ALA A 1 96 ? 10.643 21.321 69.001 1.00 54.16 96 ALA A N 1
ATOM 716 C CA . ALA A 1 96 ? 9.785 21.260 70.175 1.00 54.65 96 ALA A CA 1
ATOM 717 C C . ALA A 1 96 ? 9.611 19.838 70.665 1.00 58.36 96 ALA A C 1
ATOM 718 O O . ALA A 1 96 ? 9.491 19.587 71.860 1.00 66.12 96 ALA A O 1
ATOM 720 N N . GLY A 1 97 ? 9.590 18.898 69.737 1.00 56.62 97 GLY A N 1
ATOM 721 C CA . GLY A 1 97 ? 9.483 17.510 70.116 1.00 54.83 97 GLY A CA 1
ATOM 722 C C . GLY A 1 97 ? 9.247 16.635 68.913 1.00 54.94 97 GLY A C 1
ATOM 723 O O . GLY A 1 97 ? 9.888 16.787 67.877 1.00 56.18 97 GLY A O 1
ATOM 724 N N . GLU A 1 98 ? 8.318 15.704 69.056 1.00 57.79 98 GLU A N 1
ATOM 725 C CA . GLU A 1 98 ? 8.035 14.752 68.008 1.00 55.53 98 GLU A CA 1
ATOM 726 C C . GLU A 1 98 ? 6.596 14.851 67.618 1.00 55.37 98 GLU A C 1
ATOM 727 O O . GLU A 1 98 ? 5.766 15.247 68.424 1.00 60.30 98 GLU A O 1
ATOM 733 N N . THR A 1 99 ? 6.285 14.467 66.392 1.00 53.25 99 THR A N 1
ATOM 734 C CA . THR A 1 99 ? 4.901 14.246 66.042 1.00 50.48 99 THR A CA 1
ATOM 735 C C . THR A 1 99 ? 4.836 13.327 64.842 1.00 46.87 99 THR A C 1
ATOM 736 O O . THR A 1 99 ? 5.866 12.899 64.302 1.00 51.02 99 THR A O 1
ATOM 740 N N . ALA A 1 100 ? 3.628 12.997 64.430 1.00 43.43 100 ALA A N 1
ATOM 741 C CA . ALA A 1 100 ? 3.472 11.939 63.464 1.00 42.41 100 ALA A CA 1
ATOM 742 C C . ALA A 1 100 ? 2.420 12.236 62.416 1.00 45.28 100 ALA A C 1
ATOM 743 O O . ALA A 1 100 ? 1.451 12.952 62.670 1.00 52.92 100 ALA A O 1
ATOM 745 N N . ALA A 1 101 ? 2.594 11.650 61.241 1.00 41.24 101 ALA A N 1
ATOM 746 C CA . ALA A 1 101 ? 1.697 11.941 60.149 1.00 43.71 101 ALA A CA 1
ATOM 747 C C . ALA A 1 101 ? 1.605 10.790 59.183 1.00 44.62 101 ALA A C 1
ATOM 748 O O . ALA A 1 101 ? 2.561 10.045 58.961 1.00 44.13 101 ALA A O 1
ATOM 750 N N . CYS A 1 102 ? 0.425 10.646 58.610 1.00 41.73 102 CYS A N 1
ATOM 751 C CA . CYS A 1 102 ? 0.172 9.556 57.713 1.00 41.40 102 CYS A CA 1
ATOM 752 C C . CYS A 1 102 ? 0.680 9.853 56.316 1.00 41.69 102 CYS A C 1
ATOM 753 O O . CYS A 1 102 ? 1.113 8.947 55.605 1.00 39.30 102 CYS A O 1
ATOM 756 N N . ALA A 1 103 ? 0.637 11.121 55.917 1.00 39.93 103 ALA A N 1
ATOM 757 C CA . ALA A 1 103 ? 1.127 11.501 54.598 1.00 41.15 103 ALA A CA 1
ATOM 758 C C . ALA A 1 103 ? 1.893 12.829 54.674 1.00 36.30 103 ALA A C 1
ATOM 759 O O . ALA A 1 103 ? 1.565 13.693 55.474 1.00 38.25 103 ALA A O 1
ATOM 761 N N . ILE A 1 104 ? 2.904 12.968 53.830 1.00 33.79 104 ILE A N 1
ATOM 762 C CA . ILE A 1 104 ? 3.793 14.126 53.881 1.00 33.02 104 ILE A CA 1
ATOM 763 C C . ILE A 1 104 ? 3.874 14.760 52.521 1.00 34.72 104 ILE A C 1
ATOM 764 O O . ILE A 1 104 ? 4.088 14.073 51.518 1.00 36.06 104 ILE A O 1
ATOM 769 N N . ILE A 1 105 ? 3.702 16.076 52.479 1.00 35.17 105 ILE A N 1
ATOM 770 C CA . ILE A 1 105 ? 4.024 16.801 51.281 1.00 32.04 105 ILE A CA 1
ATOM 771 C C . ILE A 1 105 ? 5.301 17.606 51.502 1.00 36.05 105 ILE A C 1
ATOM 772 O O . ILE A 1 105 ? 5.342 18.517 52.345 1.00 31.85 105 ILE A O 1
ATOM 777 N N . LEU A 1 106 ? 6.342 17.259 50.752 1.00 36.29 106 LEU A N 1
ATOM 778 C CA . LEU A 1 106 ? 7.623 17.974 50.854 1.00 35.54 106 LEU A CA 1
ATOM 779 C C . LEU A 1 106 ? 7.672 19.158 49.897 1.00 33.31 106 LEU A C 1
ATOM 780 O O . LEU A 1 106 ? 7.698 18.981 48.667 1.00 31.99 106 LEU A O 1
ATOM 785 N N . ALA A 1 107 ? 7.706 20.359 50.466 1.00 36.31 107 ALA A N 1
ATOM 786 C CA . ALA A 1 107 ? 7.681 21.588 49.690 1.00 29.67 107 ALA A CA 1
ATOM 787 C C . ALA A 1 107 ? 8.717 22.561 50.252 1.00 33.26 107 ALA A C 1
ATOM 788 O O . ALA A 1 107 ? 8.425 23.740 50.454 1.00 28.60 107 ALA A O 1
ATOM 790 N N . THR A 1 108 ? 9.934 22.071 50.501 1.00 33.23 108 THR A N 1
ATOM 791 C CA . THR A 1 108 ? 10.917 22.851 51.242 1.00 29.05 108 THR A CA 1
ATOM 792 C C . THR A 1 108 ? 11.861 23.688 50.391 1.00 34.52 108 THR A C 1
ATOM 793 O O . THR A 1 108 ? 12.780 24.276 50.925 1.00 33.72 108 THR A O 1
ATOM 797 N N . GLY A 1 109 ? 11.648 23.770 49.085 1.00 33.32 109 GLY A N 1
ATOM 798 C CA . GLY A 1 109 ? 12.435 24.687 48.275 1.00 34.30 109 GLY A CA 1
ATOM 799 C C . GLY A 1 109 ? 13.880 24.238 48.081 1.00 35.85 109 GLY A C 1
ATOM 800 O O . GLY A 1 109 ? 14.250 23.112 48.422 1.00 31.95 109 GLY A O 1
ATOM 801 N N . VAL A 1 110 ? 14.708 25.093 47.504 1.00 35.08 110 VAL A N 1
ATOM 802 C CA . VAL A 1 110 ? 16.090 24.666 47.252 1.00 40.75 110 VAL A CA 1
ATOM 803 C C . VAL A 1 110 ? 17.115 25.548 47.935 1.00 46.20 110 VAL A C 1
ATOM 804 O O . VAL A 1 110 ? 18.296 25.479 47.606 1.00 51.10 110 VAL A O 1
ATOM 808 N N . SER A 1 111 ? 16.681 26.368 48.886 1.00 40.89 111 SER A N 1
ATOM 809 C CA . SER A 1 111 ? 17.622 27.220 49.626 1.00 49.10 111 SER A CA 1
ATOM 810 C C . SER A 1 111 ? 18.531 26.352 50.500 1.00 53.78 111 SER A C 1
ATOM 811 O O . SER A 1 111 ? 18.044 25.487 51.234 1.00 54.62 111 SER A O 1
ATOM 814 N N . ARG A 1 112 ? 19.842 26.571 50.407 1.00 41.82 112 ARG A N 1
ATOM 815 C CA . ARG A 1 112 ? 20.817 25.723 51.085 1.00 46.66 112 ARG A CA 1
ATOM 816 C C . ARG A 1 112 ? 22.058 26.489 51.525 1.00 46.50 112 ARG A C 1
ATOM 817 O O . ARG A 1 112 ? 22.750 27.020 50.671 1.00 45.72 112 ARG A O 1
ATOM 825 N N . VAL A 1 113 ? 22.356 26.511 52.826 1.00 41.29 113 VAL A N 1
ATOM 826 C CA . VAL A 1 113 ? 23.665 26.932 53.299 1.00 38.13 113 VAL A CA 1
ATOM 827 C C . VAL A 1 113 ? 24.720 25.918 52.816 1.00 41.55 113 VAL A C 1
ATOM 828 O O . VAL A 1 113 ? 24.537 24.713 52.960 1.00 42.00 113 VAL A O 1
ATOM 832 N N . ARG A 1 114 ? 25.811 26.399 52.228 1.00 36.06 114 ARG A N 1
ATOM 833 C CA . A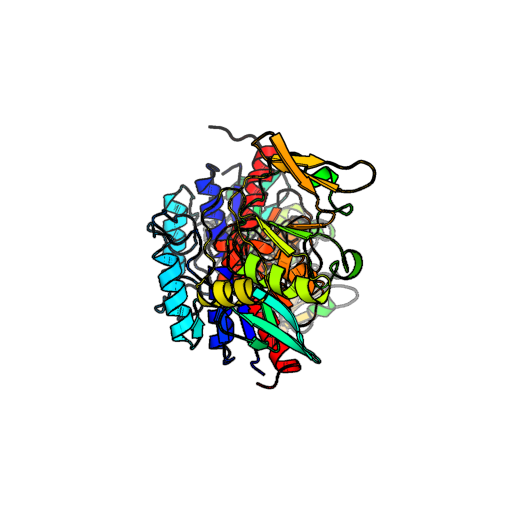RG A 1 114 ? 26.852 25.509 51.684 1.00 38.62 114 ARG A CA 1
ATOM 834 C C . ARG A 1 114 ? 28.049 25.382 52.638 1.00 36.70 114 ARG A C 1
ATOM 835 O O . ARG A 1 114 ? 28.328 26.305 53.420 1.00 32.72 114 ARG A O 1
ATOM 843 N N . PRO A 1 115 ? 28.757 24.232 52.592 1.00 30.69 115 PRO A N 1
ATOM 844 C CA . PRO A 1 115 ? 29.807 23.980 53.582 1.00 34.38 115 PRO A CA 1
ATOM 845 C C . PRO A 1 115 ? 31.082 24.827 53.391 1.00 34.94 115 PRO A C 1
ATOM 846 O O . PRO A 1 115 ? 31.731 25.145 54.381 1.00 34.83 115 PRO A O 1
ATOM 850 N N . GLY A 1 116 ? 31.445 25.178 52.165 1.00 32.71 116 GLY A N 1
ATOM 851 C CA . GLY A 1 116 ? 32.621 26.012 51.965 1.00 35.97 116 GLY A CA 1
ATOM 852 C C . GLY A 1 116 ? 33.926 25.292 52.315 1.00 37.06 116 GLY A C 1
ATOM 853 O O . GLY A 1 116 ? 34.757 25.799 53.049 1.00 39.38 116 GLY A O 1
ATOM 854 N N . ILE A 1 117 ? 34.098 24.098 51.786 1.00 40.23 117 ILE A N 1
ATOM 855 C CA . ILE A 1 117 ? 35.336 23.330 51.957 1.00 41.99 117 ILE A CA 1
ATOM 856 C C . ILE A 1 117 ? 35.826 22.971 50.569 1.00 39.95 117 ILE A C 1
ATOM 857 O O . ILE A 1 117 ? 35.157 22.239 49.847 1.00 44.79 117 ILE A O 1
ATOM 862 N N . SER A 1 118 ? 36.990 23.488 50.198 1.00 41.57 118 SER A N 1
ATOM 863 C CA . SER A 1 118 ? 37.483 23.403 48.827 1.00 45.92 118 SER A CA 1
ATOM 864 C C . SER A 1 118 ? 37.466 22.009 48.187 1.00 45.38 118 SER A C 1
ATOM 865 O O . SER A 1 118 ? 37.151 21.884 47.011 1.00 51.39 118 SER A O 1
ATOM 868 N N . ASN A 1 119 ? 37.814 20.965 48.935 1.00 49.23 119 ASN A N 1
ATOM 869 C CA . ASN A 1 119 ? 37.957 19.629 48.330 1.00 51.48 119 ASN A CA 1
ATOM 870 C C . ASN A 1 119 ? 37.014 18.589 48.931 1.00 48.01 119 ASN A C 1
ATOM 871 O O . ASN A 1 119 ? 37.307 17.382 48.956 1.00 49.78 119 ASN A O 1
ATOM 876 N N . ILE A 1 120 ? 35.868 19.058 49.401 1.00 44.52 120 ILE A N 1
ATOM 877 C CA . ILE A 1 120 ? 34.910 18.187 50.048 1.00 45.33 120 ILE A CA 1
ATOM 878 C C . ILE A 1 120 ? 34.502 17.020 49.140 1.00 46.25 120 ILE A C 1
ATOM 879 O O . ILE A 1 120 ? 34.299 15.896 49.616 1.00 46.73 120 ILE A O 1
ATOM 884 N N . ALA A 1 121 ? 34.440 17.255 47.832 1.00 43.07 121 ALA A N 1
ATOM 885 C CA . ALA A 1 121 ? 33.971 16.213 46.909 1.00 48.85 121 ALA A CA 1
ATOM 886 C C . ALA A 1 121 ? 34.922 15.002 46.866 1.00 51.56 121 ALA A C 1
ATOM 887 O O . ALA A 1 121 ? 34.484 13.869 46.694 1.00 48.56 121 ALA A O 1
ATOM 889 N N . ASP A 1 122 ? 36.216 15.262 47.041 1.00 50.19 122 ASP A N 1
ATOM 890 C CA . ASP A 1 122 ? 37.228 14.216 47.086 1.00 53.59 122 ASP A CA 1
ATOM 891 C C . ASP A 1 122 ? 36.988 13.224 48.215 1.00 54.00 122 ASP A C 1
ATOM 892 O O . ASP A 1 122 ? 37.506 12.104 48.180 1.00 57.12 122 ASP A O 1
ATOM 897 N N . TYR A 1 123 ? 36.210 13.616 49.222 1.00 45.37 123 TYR A N 1
ATOM 898 C CA . TYR A 1 123 ? 36.045 12.733 50.381 1.00 44.64 123 TYR A CA 1
ATOM 899 C C . TYR A 1 123 ? 34.614 12.207 50.587 1.00 46.52 123 TYR A C 1
ATOM 900 O O . TYR A 1 123 ? 34.317 11.586 51.603 1.00 43.63 123 TYR A O 1
ATOM 909 N N . GLU A 1 124 ? 33.744 12.428 49.600 1.00 46.72 124 GLU A N 1
ATOM 910 C CA . GLU A 1 124 ? 32.390 11.864 49.603 1.00 51.59 124 GLU A CA 1
ATOM 911 C C . GLU A 1 124 ? 32.459 10.339 49.541 1.00 50.17 124 GLU A C 1
ATOM 912 O O . GLU A 1 124 ? 33.082 9.791 48.636 1.00 51.23 124 GLU A O 1
ATOM 918 N N . GLY A 1 125 ? 31.820 9.660 50.491 1.00 47.08 125 GLY A N 1
ATOM 919 C CA . GLY A 1 125 ? 31.941 8.220 50.602 1.00 47.13 125 GLY A CA 1
ATOM 920 C C . GLY A 1 125 ? 33.196 7.793 51.366 1.00 51.37 125 GLY A C 1
ATOM 921 O O . GLY A 1 125 ? 33.288 6.647 51.821 1.00 47.72 125 GLY A O 1
ATOM 922 N N . LYS A 1 126 ? 34.153 8.710 51.526 1.00 48.40 126 LYS A N 1
ATOM 923 C CA . LYS A 1 126 ? 35.398 8.411 52.241 1.00 45.67 126 LYS A CA 1
ATOM 924 C C . LYS A 1 126 ? 35.649 9.281 53.472 1.00 49.32 126 LYS A C 1
ATOM 925 O O . LYS A 1 126 ? 36.792 9.692 53.699 1.00 49.73 126 LYS A O 1
ATOM 931 N N . GLY A 1 127 ? 34.618 9.554 54.266 1.00 45.70 127 GLY A N 1
ATOM 932 C CA . GLY A 1 127 ? 34.775 10.422 55.424 1.00 47.42 127 GLY A CA 1
ATOM 933 C C . GLY A 1 127 ? 33.679 11.469 55.565 1.00 42.11 127 GLY A C 1
ATOM 934 O O . GLY A 1 127 ? 33.185 11.714 56.666 1.00 41.97 127 GLY A O 1
ATOM 935 N N . VAL A 1 128 ? 33.301 12.090 54.449 1.00 42.09 128 VAL A N 1
ATOM 936 C CA . VAL A 1 128 ? 32.212 13.073 54.436 1.00 37.21 128 VAL A CA 1
ATOM 937 C C . VAL A 1 128 ? 30.880 12.356 54.265 1.00 40.71 128 VAL A C 1
ATOM 938 O O . VAL A 1 128 ? 30.687 11.669 53.263 1.00 42.28 128 VAL A O 1
ATOM 942 N N . SER A 1 129 ? 29.983 12.483 55.245 1.00 36.26 129 SER A N 1
ATOM 943 C CA . SER A 1 129 ? 28.663 11.854 55.167 1.00 36.02 129 SER A CA 1
ATOM 944 C C . SER A 1 129 ? 27.566 12.871 55.418 1.00 40.37 129 SER A C 1
ATOM 945 O O . SER A 1 129 ? 27.863 13.985 55.786 1.00 31.95 129 SER A O 1
ATOM 948 N N . TYR A 1 130 ? 26.308 12.455 55.250 1.00 38.22 130 TYR A N 1
ATOM 949 C CA . TYR A 1 130 ? 25.145 13.345 55.392 1.00 43.67 130 TYR A CA 1
ATOM 950 C C . TYR A 1 130 ? 24.089 12.736 56.292 1.00 44.90 130 TYR A C 1
ATOM 951 O O . TYR A 1 130 ? 23.561 13.394 57.179 1.00 44.64 130 TYR A O 1
ATOM 960 N N . CYS A 1 131 ? 23.807 11.452 56.094 1.00 39.94 131 CYS A N 1
ATOM 961 C CA . CYS A 1 131 ? 22.731 10.830 56.815 1.00 44.11 131 CYS A CA 1
ATOM 962 C C . CYS A 1 131 ? 23.273 10.033 57.984 1.00 48.51 131 CYS A C 1
ATOM 963 O O . CYS A 1 131 ? 24.046 9.091 57.815 1.00 46.51 131 CYS A O 1
ATOM 966 N N . VAL A 1 132 ? 22.838 10.415 59.175 1.00 45.11 132 VAL A N 1
ATOM 967 C CA . VAL A 1 132 ? 23.340 9.806 60.386 1.00 44.57 132 VAL A CA 1
ATOM 968 C C . VAL A 1 132 ? 22.830 8.377 60.572 1.00 45.90 132 VAL A C 1
ATOM 969 O O . VAL A 1 132 ? 23.601 7.493 60.921 1.00 46.90 132 VAL A O 1
ATOM 973 N N . SER A 1 133 ? 21.539 8.141 60.371 1.00 44.33 133 SER A N 1
ATOM 974 C CA . SER A 1 133 ? 21.004 6.787 60.551 1.00 49.36 133 SER A CA 1
ATOM 975 C C . SER A 1 133 ? 21.605 5.836 59.507 1.00 50.72 133 SER A C 1
ATOM 976 O O . SER A 1 133 ? 21.726 4.631 59.714 1.00 52.91 133 SER A O 1
ATOM 979 N N . CYS A 1 134 ? 22.044 6.441 58.414 1.00 50.93 134 CYS A N 1
ATOM 980 C CA . CYS A 1 134 ? 22.533 5.754 57.236 1.00 51.59 134 CYS A CA 1
ATOM 981 C C . CYS A 1 134 ? 23.976 5.277 57.455 1.00 51.28 134 CYS A C 1
ATOM 982 O O . CYS A 1 134 ? 24.313 4.114 57.248 1.00 48.87 134 CYS A O 1
ATOM 985 N N . ASP A 1 135 ? 24.817 6.208 57.894 1.00 43.91 135 ASP A N 1
ATOM 986 C CA . ASP A 1 135 ? 26.263 6.036 57.940 1.00 39.65 135 ASP A CA 1
ATOM 987 C C . ASP A 1 135 ? 26.845 6.037 59.342 1.00 42.13 135 ASP A C 1
ATOM 988 O O . ASP A 1 135 ? 28.037 5.814 59.499 1.00 45.44 135 ASP A O 1
ATOM 993 N N . GLY A 1 136 ? 26.036 6.343 60.355 1.00 41.92 136 GLY A N 1
ATOM 994 C CA . GLY A 1 136 ? 26.549 6.489 61.710 1.00 38.43 136 GLY A CA 1
ATOM 995 C C . GLY A 1 136 ? 27.311 5.246 62.176 1.00 40.73 136 GLY A C 1
ATOM 996 O O . GLY A 1 136 ? 28.376 5.328 62.792 1.00 37.76 136 GLY A O 1
ATOM 997 N N . PHE A 1 137 ? 26.771 4.082 61.868 1.00 41.34 137 PHE A N 1
ATOM 998 C CA . PHE A 1 137 ? 27.370 2.862 62.388 1.00 45.96 137 PHE A CA 1
ATOM 999 C C . PHE A 1 137 ? 28.806 2.642 61.894 1.00 42.08 137 PHE A C 1
ATOM 1000 O O . PHE A 1 137 ? 29.633 2.096 62.621 1.00 46.67 137 PHE A O 1
ATOM 1008 N N . PHE A 1 138 ? 29.100 3.080 60.675 1.00 39.43 138 PHE A N 1
ATOM 1009 C CA . PHE A 1 138 ? 30.440 2.930 60.132 1.00 41.86 138 PHE A CA 1
ATOM 1010 C C . PHE A 1 138 ? 31.492 3.715 60.937 1.00 45.68 138 PHE A C 1
ATOM 1011 O O . PHE A 1 138 ? 32.667 3.325 60.979 1.00 46.17 138 PHE A O 1
ATOM 1019 N N . TYR A 1 139 ? 31.082 4.797 61.595 1.00 41.19 139 TYR A N 1
ATOM 1020 C CA . TYR A 1 139 ? 32.027 5.597 62.360 1.00 40.75 139 TYR A CA 1
ATOM 1021 C C . TYR A 1 139 ? 31.938 5.361 63.863 1.00 38.01 139 TYR A C 1
ATOM 1022 O O . TYR A 1 139 ? 32.416 6.183 64.645 1.00 39.68 139 TYR A O 1
ATOM 1031 N N . ARG A 1 140 ? 31.329 4.254 64.267 1.00 38.96 140 ARG A N 1
ATOM 1032 C CA . ARG A 1 140 ? 31.136 3.974 65.684 1.00 37.13 140 ARG A CA 1
ATOM 1033 C C . ARG A 1 140 ? 32.467 4.004 66.430 1.00 40.75 140 ARG A C 1
ATOM 1034 O O . ARG A 1 140 ? 33.494 3.537 65.915 1.00 39.70 140 ARG A O 1
ATOM 1042 N N . GLY A 1 141 ? 32.458 4.596 67.620 1.00 38.68 141 GLY A N 1
ATOM 1043 C CA . GLY A 1 141 ? 33.663 4.728 68.424 1.00 41.56 141 GLY A CA 1
ATOM 1044 C C . GLY A 1 141 ? 34.692 5.733 67.935 1.00 39.52 141 GLY A C 1
ATOM 1045 O O . GLY A 1 141 ? 35.670 6.005 68.626 1.00 41.67 141 GLY A O 1
ATOM 1046 N N . LEU A 1 142 ? 34.467 6.303 66.752 1.00 41.17 142 LEU A N 1
ATOM 1047 C CA . LEU A 1 142 ? 35.457 7.166 66.097 1.00 37.88 142 LEU A CA 1
ATOM 1048 C C . LEU A 1 142 ? 35.262 8.652 66.395 1.00 36.61 142 LEU A C 1
ATOM 1049 O O . LEU A 1 142 ? 34.252 9.045 66.952 1.00 38.54 142 LEU A O 1
ATOM 1054 N N . ARG A 1 143 ? 36.234 9.467 65.992 1.00 40.25 143 ARG A N 1
ATOM 1055 C CA . ARG A 1 143 ? 36.155 10.906 66.171 1.00 41.71 143 ARG A CA 1
ATOM 1056 C C . ARG A 1 143 ? 35.461 11.562 64.975 1.00 38.02 143 ARG A C 1
ATOM 1057 O O . ARG A 1 143 ? 35.907 11.479 63.814 1.00 34.46 143 ARG A O 1
ATOM 1065 N N . VAL A 1 144 ? 34.336 12.186 65.280 1.00 35.74 144 VAL A N 1
ATOM 1066 C CA . VAL A 1 144 ? 33.431 12.691 64.259 1.00 35.30 144 VAL A CA 1
ATOM 1067 C C . VAL A 1 144 ? 33.180 14.179 64.477 1.00 35.47 144 VAL A C 1
ATOM 1068 O O . VAL A 1 144 ? 32.948 14.607 65.598 1.00 37.71 144 VAL A O 1
ATOM 1072 N N . LYS A 1 145 ? 33.268 14.958 63.407 1.00 31.57 145 LYS A N 1
ATOM 1073 C CA . LYS A 1 145 ? 32.982 16.385 63.450 1.00 34.89 145 LYS A CA 1
ATOM 1074 C C . LYS A 1 145 ? 31.635 16.638 62.729 1.00 35.12 145 LYS A C 1
ATOM 1075 O O . LYS A 1 145 ? 31.382 16.074 61.659 1.00 32.63 145 LYS A O 1
ATOM 1081 N N . VAL A 1 146 ? 30.760 17.445 63.327 1.00 34.26 146 VAL A N 1
ATOM 1082 C CA . VAL A 1 146 ? 29.547 17.863 62.624 1.00 30.67 146 VAL A CA 1
ATOM 1083 C C . VAL A 1 146 ? 29.776 19.273 62.120 1.00 33.43 146 VAL A C 1
ATOM 1084 O O . VAL A 1 146 ? 30.177 20.126 62.893 1.00 33.50 146 VAL A O 1
ATOM 1088 N N . LEU A 1 147 ? 29.551 19.504 60.828 1.00 32.66 147 LEU A N 1
ATOM 1089 C CA . LEU A 1 147 ? 29.711 20.826 60.246 1.00 34.19 147 LEU A CA 1
ATOM 1090 C C . LEU A 1 147 ? 28.361 21.554 60.169 1.00 32.39 147 LEU A C 1
ATOM 1091 O O . LEU A 1 147 ? 27.460 21.134 59.436 1.00 29.76 147 LEU A O 1
ATOM 1096 N N . GLY A 1 148 ? 28.223 22.637 60.921 1.00 32.88 148 GLY A N 1
ATOM 1097 C CA . GLY A 1 148 ? 26.985 23.408 60.869 1.00 35.01 148 GLY A CA 1
ATOM 1098 C C . GLY A 1 148 ? 26.814 24.310 62.061 1.00 34.90 148 GLY A C 1
ATOM 1099 O O . GLY A 1 148 ? 27.503 24.155 63.075 1.00 33.31 148 GLY A O 1
ATOM 1100 N N . GLU A 1 149 ? 25.896 25.265 61.938 1.00 34.45 149 GLU A N 1
ATOM 1101 C CA . GLU A 1 149 ? 25.822 26.369 62.887 1.00 34.59 149 GLU A CA 1
ATOM 1102 C C . GLU A 1 149 ? 24.504 26.391 63.672 1.00 35.45 149 GLU A C 1
ATOM 1103 O O . GLU A 1 149 ? 24.392 27.098 64.660 1.00 34.47 149 GLU A O 1
ATOM 1109 N N . GLY A 1 150 ? 23.539 25.567 63.273 1.00 33.22 150 GLY A N 1
ATOM 1110 C CA . GLY A 1 150 ? 22.177 25.690 63.771 1.00 36.23 150 GLY A CA 1
ATOM 1111 C C . GLY A 1 150 ? 21.667 24.549 64.615 1.00 39.23 150 GLY A C 1
ATOM 1112 O O . GLY A 1 150 ? 22.409 23.637 64.989 1.00 33.89 150 GLY A O 1
ATOM 1113 N N . VAL A 1 151 ? 20.375 24.583 64.908 1.00 35.33 151 VAL A N 1
ATOM 1114 C CA . VAL A 1 151 ? 19.770 23.521 65.695 1.00 32.66 151 VAL A CA 1
ATOM 1115 C C . VAL A 1 151 ? 19.840 22.188 64.959 1.00 32.02 151 VAL A C 1
ATOM 1116 O O . VAL A 1 151 ? 19.934 21.143 65.591 1.00 32.39 151 VAL A O 1
ATOM 1120 N N . PHE A 1 152 ? 19.742 22.225 63.633 1.00 27.40 152 PHE A N 1
ATOM 1121 C CA . PHE A 1 152 ? 19.920 21.024 62.834 1.00 33.81 152 PHE A CA 1
ATOM 1122 C C . PHE A 1 152 ? 21.274 20.360 63.144 1.00 36.21 152 PHE A C 1
ATOM 1123 O O . PHE A 1 152 ? 21.354 19.140 63.415 1.00 34.43 152 PHE A O 1
ATOM 1131 N N . ALA A 1 153 ? 22.341 21.149 63.106 1.00 30.59 153 ALA A N 1
ATOM 1132 C CA . ALA A 1 153 ? 23.674 20.613 63.433 1.00 29.99 153 ALA A CA 1
ATOM 1133 C C . ALA A 1 153 ? 23.688 20.032 64.833 1.00 34.25 153 ALA A C 1
ATOM 1134 O O . ALA A 1 153 ? 24.198 18.928 65.077 1.00 33.18 153 ALA A O 1
ATOM 1136 N N . ALA A 1 154 ? 23.091 20.770 65.757 1.00 33.90 154 ALA A N 1
ATOM 1137 C CA . ALA A 1 154 ? 23.048 20.339 67.142 1.00 33.81 154 ALA A CA 1
ATOM 1138 C C . ALA A 1 154 ? 22.323 19.009 67.277 1.00 33.63 154 ALA A C 1
ATOM 1139 O O . ALA A 1 154 ? 22.771 18.136 68.005 1.00 32.59 154 ALA A O 1
ATOM 1141 N N . ASN A 1 155 ? 21.199 18.846 66.575 1.00 34.54 155 ASN A N 1
ATOM 1142 C CA . ASN A 1 155 ? 20.439 17.592 66.680 1.00 35.57 155 ASN A CA 1
ATOM 1143 C C . ASN A 1 155 ? 21.183 16.419 65.996 1.00 35.48 155 ASN A C 1
ATOM 1144 O O . ASN A 1 155 ? 21.131 15.277 66.452 1.00 32.14 155 ASN A O 1
ATOM 1149 N N . GLN A 1 156 ? 21.882 16.706 64.902 1.00 34.62 156 GLN A N 1
ATOM 1150 C CA . GLN A 1 156 ? 22.636 15.662 64.210 1.00 35.79 156 GLN A CA 1
ATOM 1151 C C . GLN A 1 156 ? 23.748 15.135 65.113 1.00 36.88 156 GLN A C 1
ATOM 1152 O O . GLN A 1 156 ? 24.056 13.946 65.115 1.00 38.65 156 GLN A O 1
ATOM 1158 N N . ALA A 1 157 ? 24.338 16.040 65.880 1.00 35.29 157 ALA A N 1
ATOM 1159 C CA . ALA A 1 157 ? 25.427 15.735 66.784 1.00 33.58 157 ALA A CA 1
ATOM 1160 C C . ALA A 1 157 ? 24.929 14.854 67.903 1.00 37.05 157 ALA A C 1
ATOM 1161 O O . ALA A 1 157 ? 25.577 13.876 68.279 1.00 34.57 157 ALA A O 1
ATOM 1163 N N . LEU A 1 158 ? 23.758 15.192 68.426 1.00 35.23 158 LEU A N 1
ATOM 1164 C CA . LEU A 1 158 ? 23.159 14.394 69.486 1.00 37.55 158 LEU A CA 1
ATOM 1165 C C . LEU A 1 158 ? 22.782 12.980 68.997 1.00 40.18 158 LEU A C 1
ATOM 1166 O O . LEU A 1 158 ? 22.924 12.011 69.736 1.00 42.89 158 LEU A O 1
ATOM 1171 N N . GLU A 1 159 ? 22.305 12.868 67.758 1.00 35.85 159 GLU A N 1
ATOM 1172 C CA . GLU A 1 159 ? 21.988 11.569 67.178 1.00 40.99 159 GLU A CA 1
ATOM 1173 C C . GLU A 1 159 ? 23.255 10.732 67.054 1.00 44.23 159 GLU A C 1
ATOM 1174 O O . GLU A 1 159 ? 23.236 9.524 67.266 1.00 46.95 159 GLU A O 1
ATOM 1180 N N . LEU A 1 160 ? 24.357 11.403 66.714 1.00 39.52 160 LEU A N 1
ATOM 1181 C CA . LEU A 1 160 ? 25.615 10.707 66.463 1.00 43.25 160 LEU A CA 1
ATOM 1182 C C . LEU A 1 160 ? 26.109 9.987 67.713 1.00 43.37 160 LEU A C 1
ATOM 1183 O O . LEU A 1 160 ? 26.835 8.978 67.629 1.00 41.75 160 LEU A O 1
ATOM 1188 N N . LEU A 1 161 ? 25.709 10.519 68.867 1.00 40.21 161 LEU A N 1
ATOM 1189 C CA . LEU A 1 161 ? 26.029 9.933 70.161 1.00 43.96 161 LEU A CA 1
ATOM 1190 C C . LEU A 1 161 ? 25.573 8.484 70.280 1.00 46.34 161 LEU A C 1
ATOM 1191 O O . LEU A 1 161 ? 26.078 7.756 71.118 1.00 46.27 161 LEU A O 1
ATOM 1196 N N . HIS A 1 162 ? 24.593 8.084 69.477 1.00 44.45 162 HIS A N 1
ATOM 1197 C CA . HIS A 1 162 ? 24.185 6.696 69.435 1.00 43.16 162 HIS A CA 1
ATOM 1198 C C . HIS A 1 162 ? 25.337 5.806 68.937 1.00 45.88 162 HIS A C 1
ATOM 1199 O O . HIS A 1 162 ? 25.326 4.598 69.149 1.00 45.52 162 HIS A O 1
ATOM 1206 N N . TYR A 1 163 ? 26.316 6.398 68.252 1.00 46.15 163 TYR A N 1
ATOM 1207 C CA . TYR A 1 163 ? 27.388 5.612 67.636 1.00 40.42 163 TYR A CA 1
ATOM 1208 C C . TYR A 1 163 ? 28.752 5.897 68.219 1.00 38.82 163 TYR A C 1
ATOM 1209 O O . TYR A 1 163 ? 29.598 5.021 68.242 1.00 43.34 163 TYR A O 1
ATOM 1218 N N . THR A 1 164 ? 28.980 7.119 68.673 1.00 37.72 164 THR A N 1
ATOM 1219 C CA . THR A 1 164 ? 30.281 7.487 69.230 1.00 41.39 164 THR A CA 1
ATOM 1220 C C . THR A 1 164 ? 30.094 8.578 70.268 1.00 41.35 164 THR A C 1
ATOM 1221 O O . THR A 1 164 ? 29.249 9.449 70.101 1.00 44.06 164 THR A O 1
ATOM 1225 N N . PRO A 1 165 ? 30.875 8.524 71.363 1.00 48.01 165 PRO A N 1
ATOM 1226 C CA . PRO A 1 165 ? 30.855 9.619 72.339 1.00 40.96 165 PRO A CA 1
ATOM 1227 C C . PRO A 1 165 ? 31.688 10.800 71.856 1.00 42.37 165 PRO A C 1
ATOM 1228 O O . PRO A 1 165 ? 31.609 11.876 72.444 1.00 42.68 165 PRO A O 1
ATOM 1232 N N . HIS A 1 166 ? 32.464 10.593 70.794 1.00 38.83 166 HIS A N 1
ATOM 1233 C CA . HIS A 1 166 ? 33.441 11.573 70.347 1.00 40.18 166 HIS A CA 1
ATOM 1234 C C . HIS A 1 166 ? 32.905 12.454 69.237 1.00 42.59 166 HIS A C 1
ATOM 1235 O O . HIS A 1 166 ? 33.275 12.300 68.069 1.00 41.05 166 HIS A O 1
ATOM 1242 N N . VAL A 1 167 ? 32.050 13.397 69.624 1.00 42.27 167 VAL A N 1
ATOM 1243 C CA . VAL A 1 167 ? 31.385 14.281 68.680 1.00 39.64 167 VAL A CA 1
ATOM 1244 C C . VAL A 1 167 ? 31.641 15.734 69.047 1.00 38.66 167 VAL A C 1
ATOM 1245 O O . VAL A 1 167 ? 31.599 16.111 70.223 1.00 39.19 167 VAL A O 1
ATOM 1249 N N . SER A 1 168 ? 31.938 16.548 68.044 1.00 38.44 168 SER A N 1
ATOM 1250 C CA . SER A 1 168 ? 31.972 17.985 68.255 1.00 37.55 168 SER A CA 1
ATOM 1251 C C . SER A 1 168 ? 31.400 18.701 67.030 1.00 36.09 168 SER A C 1
ATOM 1252 O O . SER A 1 168 ? 31.211 18.103 65.960 1.00 33.55 168 SER A O 1
ATOM 1255 N N . ILE A 1 169 ? 31.119 19.986 67.204 1.00 34.76 169 ILE A N 1
ATOM 1256 C CA . ILE A 1 169 ? 30.511 20.781 66.160 1.00 31.53 169 ILE A CA 1
ATOM 1257 C C . ILE A 1 169 ? 31.423 21.940 65.774 1.00 35.15 169 ILE A C 1
ATOM 1258 O O . ILE A 1 169 ? 31.967 22.609 66.639 1.00 33.01 169 ILE A O 1
ATOM 1263 N N . CYS A 1 170 ? 31.605 22.144 64.473 1.00 34.20 170 CYS A N 1
ATOM 1264 C CA . CYS A 1 170 ? 32.296 23.310 63.924 1.00 30.05 170 CYS A CA 1
ATOM 1265 C C . CYS A 1 170 ? 31.275 24.147 63.140 1.00 31.90 170 CYS A C 1
ATOM 1266 O O . CYS A 1 170 ? 30.662 23.652 62.205 1.00 30.01 170 CYS A O 1
ATOM 1269 N N . THR A 1 171 ? 31.079 25.403 63.523 1.00 32.28 171 THR A N 1
ATOM 1270 C CA . THR A 1 171 ? 30.112 26.236 62.805 1.00 35.27 171 THR A CA 1
ATOM 1271 C C . THR A 1 171 ? 30.677 26.913 61.561 1.00 33.57 171 THR A C 1
ATOM 1272 O O . THR A 1 171 ? 30.016 27.748 60.969 1.00 34.83 171 THR A O 1
ATOM 1276 N N . GLN A 1 172 ? 31.882 26.528 61.154 1.00 34.23 172 GLN A N 1
ATOM 1277 C CA . GLN A 1 172 ? 32.431 26.933 59.863 1.00 31.62 172 GLN A CA 1
ATOM 1278 C C . GLN A 1 172 ? 32.475 28.468 59.718 1.00 34.55 172 GLN A C 1
ATOM 1279 O O . GLN A 1 172 ? 32.170 29.045 58.670 1.00 35.89 172 GLN A O 1
ATOM 1285 N N . GLY A 1 173 ? 32.909 29.111 60.794 1.00 33.99 173 GLY A N 1
ATOM 1286 C CA . GLY A 1 173 ? 33.124 30.547 60.814 1.00 33.85 173 GLY A CA 1
ATOM 1287 C C . GLY A 1 173 ? 31.860 31.330 61.065 1.00 36.47 173 GLY A C 1
ATOM 1288 O O . GLY A 1 173 ? 31.902 32.565 61.185 1.00 38.65 173 GLY A O 1
ATOM 1289 N N . LYS A 1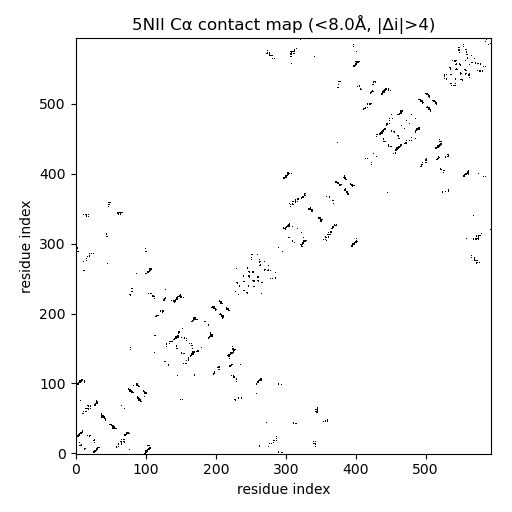 174 ? 30.718 30.640 61.121 1.00 35.03 174 LYS A N 1
ATOM 1290 C CA . LYS A 1 174 ? 29.437 31.333 61.282 1.00 35.82 174 LYS A CA 1
ATOM 1291 C C . LYS A 1 174 ? 29.072 31.515 62.746 1.00 36.40 174 LYS A C 1
ATOM 1292 O O . LYS A 1 174 ? 29.607 30.847 63.619 1.00 38.36 174 LYS A O 1
ATOM 1298 N N . ALA A 1 175 ? 28.159 32.441 63.011 1.00 37.61 175 ALA A N 1
ATOM 1299 C CA . ALA A 1 175 ? 27.577 32.550 64.332 1.00 37.29 175 ALA A CA 1
ATOM 1300 C C . ALA A 1 175 ? 26.645 31.341 64.591 1.00 37.45 175 ALA A C 1
ATOM 1301 O O . ALA A 1 175 ? 25.830 30.974 63.742 1.00 36.31 175 ALA A O 1
ATOM 1303 N N . ALA A 1 176 ? 26.752 30.725 65.758 1.00 35.49 176 ALA A N 1
ATOM 1304 C CA . ALA A 1 176 ? 25.828 29.646 66.082 1.00 42.57 176 ALA A CA 1
ATOM 1305 C C . ALA A 1 176 ? 24.425 30.187 66.289 1.00 41.99 176 ALA A C 1
ATOM 1306 O O . ALA A 1 176 ? 24.261 31.275 66.830 1.00 44.18 176 ALA A O 1
ATOM 1308 N N . SER A 1 177 ? 23.417 29.435 65.830 1.00 40.75 177 SER A N 1
ATOM 1309 C CA . SER A 1 177 ? 22.017 29.785 66.062 1.00 39.53 177 SER A CA 1
ATOM 1310 C C . SER A 1 177 ? 21.327 28.632 66.788 1.00 44.43 177 SER A C 1
ATOM 1311 O O . SER A 1 177 ? 20.131 28.388 66.606 1.00 44.63 177 SER A O 1
ATOM 1314 N N . ILE A 1 178 ? 22.108 27.916 67.588 1.00 42.27 178 ILE A N 1
ATOM 1315 C CA . ILE A 1 178 ? 21.621 26.834 68.421 1.00 41.89 178 ILE A CA 1
ATOM 1316 C C . ILE A 1 178 ? 20.875 27.443 69.614 1.00 46.77 178 ILE A C 1
ATOM 1317 O O . ILE A 1 178 ? 21.414 28.319 70.287 1.00 42.92 178 ILE A O 1
ATOM 1322 N N . THR A 1 179 ? 19.650 26.991 69.880 1.00 42.17 179 THR A N 1
ATOM 1323 C CA . THR A 1 179 ? 18.856 27.573 70.964 1.00 46.57 179 THR A CA 1
ATOM 1324 C C . THR A 1 179 ? 19.424 27.156 72.318 1.00 52.53 179 THR A C 1
ATOM 1325 O O . THR A 1 179 ? 20.195 26.186 72.395 1.00 52.16 179 THR A O 1
ATOM 1329 N N . PRO A 1 180 ? 19.086 27.901 73.390 1.00 55.49 180 PRO A N 1
ATOM 1330 C CA . PRO A 1 180 ? 19.660 27.526 74.691 1.00 53.56 180 PRO A CA 1
ATOM 1331 C C . PRO A 1 180 ? 19.257 26.117 75.157 1.00 54.42 180 PRO A C 1
ATOM 1332 O O . PRO A 1 180 ? 20.047 25.472 75.849 1.00 56.26 180 PRO A O 1
ATOM 1336 N N . GLU A 1 181 ? 18.074 25.642 74.773 1.00 48.30 181 GLU A N 1
ATOM 1337 C CA . GLU A 1 181 ? 17.651 24.300 75.139 1.00 49.65 181 GLU A CA 1
ATOM 1338 C C . GLU A 1 181 ? 18.524 23.237 74.461 1.00 52.13 181 GLU A C 1
ATOM 1339 O O . GLU A 1 181 ? 18.864 22.215 75.066 1.00 48.61 181 GLU A O 1
ATOM 1345 N N . PHE A 1 182 ? 18.896 23.466 73.211 1.00 48.07 182 PHE A N 1
ATOM 1346 C CA . PHE A 1 182 ? 19.785 22.509 72.581 1.00 47.78 182 PHE A CA 1
ATOM 1347 C C . PHE A 1 182 ? 21.205 22.659 73.116 1.00 46.81 182 PHE A C 1
ATOM 1348 O O . PHE A 1 182 ? 21.928 21.664 73.212 1.00 48.45 182 PHE A O 1
ATOM 1356 N N . MET A 1 183 ? 21.599 23.875 73.488 1.00 48.22 183 MET A N 1
ATOM 1357 C CA . MET A 1 183 ? 22.953 24.087 74.030 1.00 50.13 183 MET A CA 1
ATOM 1358 C C . MET A 1 183 ? 23.137 23.328 75.325 1.00 52.26 183 MET A C 1
ATOM 1359 O O . MET A 1 183 ? 24.191 22.742 75.570 1.00 53.19 183 MET A O 1
ATOM 1364 N N . THR A 1 184 ? 22.097 23.347 76.149 1.00 53.50 184 THR A N 1
ATOM 1365 C CA . THR A 1 184 ? 22.062 22.581 77.384 1.00 51.93 184 THR A CA 1
ATOM 1366 C C . THR A 1 184 ? 22.312 21.122 77.071 1.00 51.39 184 THR A C 1
ATOM 1367 O O . THR A 1 184 ? 23.227 20.511 77.614 1.00 54.04 184 THR A O 1
ATOM 1371 N N . ARG A 1 185 ? 21.513 20.569 76.164 1.00 53.72 185 ARG A N 1
ATOM 1372 C CA . ARG A 1 185 ? 21.668 19.168 75.779 1.00 47.48 185 ARG A CA 1
ATOM 1373 C C . ARG A 1 185 ? 23.087 18.863 75.275 1.00 49.21 185 ARG A C 1
ATOM 1374 O O . ARG A 1 185 ? 23.635 17.816 75.592 1.00 46.23 185 ARG A O 1
ATOM 1382 N N . LEU A 1 186 ? 23.688 19.777 74.517 1.00 47.64 186 LEU A N 1
ATOM 1383 C CA . LEU A 1 186 ? 25.046 19.548 74.004 1.00 45.73 186 LEU A CA 1
ATOM 1384 C C . LEU A 1 186 ? 26.055 19.551 75.139 1.00 48.30 186 LEU A C 1
ATOM 1385 O O . LEU A 1 186 ? 26.922 18.673 75.209 1.00 47.35 186 LEU A O 1
ATOM 1390 N N . ASP A 1 187 ? 25.928 20.526 76.035 1.00 50.34 187 ASP A N 1
ATOM 1391 C CA . ASP A 1 187 ? 26.817 20.623 77.191 1.00 54.58 187 ASP A CA 1
ATOM 1392 C C . ASP A 1 187 ? 26.777 19.358 78.032 1.00 53.84 187 ASP A C 1
ATOM 1393 O O . ASP A 1 187 ? 27.830 18.827 78.404 1.00 54.17 187 ASP A O 1
ATOM 1398 N N . GLU A 1 188 ? 25.563 18.874 78.308 1.00 51.33 188 GLU A N 1
ATOM 1399 C CA . GLU A 1 188 ? 25.354 17.673 79.126 1.00 52.21 188 GLU A CA 1
ATOM 1400 C C . GLU A 1 188 ? 25.990 16.450 78.491 1.00 53.71 188 GLU A C 1
ATOM 1401 O O . GLU A 1 188 ? 26.408 15.530 79.184 1.00 61.44 188 GLU A O 1
ATOM 1407 N N . ALA A 1 189 ? 26.068 16.455 77.167 1.00 50.19 189 ALA A N 1
ATOM 1408 C CA . ALA A 1 189 ? 26.626 15.342 76.422 1.00 45.95 189 ALA A CA 1
ATOM 1409 C C . ALA A 1 189 ? 28.119 15.505 76.157 1.00 45.80 189 ALA A C 1
ATOM 1410 O O . ALA A 1 189 ? 28.755 14.600 75.615 1.00 52.59 189 ALA A O 1
ATOM 1412 N N . GLY A 1 190 ? 28.691 16.647 76.519 1.00 45.46 190 GLY A N 1
ATOM 1413 C CA . GLY A 1 190 ? 30.118 16.833 76.317 1.00 46.18 190 GLY A CA 1
ATOM 1414 C C . GLY A 1 190 ? 30.474 17.150 74.875 1.00 45.71 190 GLY A C 1
ATOM 1415 O O . GLY A 1 190 ? 31.632 17.034 74.451 1.00 47.41 190 GLY A O 1
ATOM 1416 N N . ILE A 1 191 ? 29.468 17.576 74.115 1.00 46.25 191 ILE A N 1
ATOM 1417 C CA . ILE A 1 191 ? 29.687 17.984 72.733 1.00 41.84 191 ILE A CA 1
ATOM 1418 C C . ILE A 1 191 ? 30.074 19.472 72.650 1.00 43.83 191 ILE A C 1
ATOM 1419 O O . ILE A 1 191 ? 29.271 20.360 72.962 1.00 42.01 191 ILE A O 1
ATOM 1424 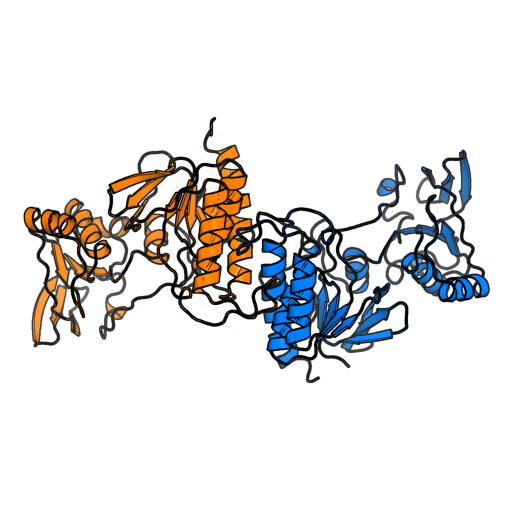N N . ALA A 1 192 ? 31.308 19.731 72.232 1.00 40.18 192 ALA A N 1
ATOM 1425 C CA . ALA A 1 192 ? 31.792 21.094 72.093 1.00 40.93 192 ALA A CA 1
ATOM 1426 C C . ALA A 1 192 ? 31.365 21.741 70.775 1.00 40.94 192 ALA A C 1
ATOM 1427 O O . ALA A 1 192 ? 31.149 21.062 69.764 1.00 37.86 192 ALA A O 1
ATOM 1429 N N . VAL A 1 193 ? 31.274 23.065 70.803 1.00 38.70 193 VAL A N 1
ATOM 1430 C CA . VAL A 1 193 ? 30.930 23.879 69.643 1.00 42.28 193 VAL A CA 1
ATOM 1431 C C . VAL A 1 193 ? 31.958 24.984 69.482 1.00 44.05 193 VAL A C 1
ATOM 1432 O O . VAL A 1 193 ? 32.239 25.690 70.445 1.00 45.13 193 VAL A O 1
ATOM 1436 N N . ASP A 1 194 ? 32.539 25.136 68.296 1.00 37.17 194 ASP A N 1
ATOM 1437 C CA . ASP A 1 194 ? 33.341 26.318 68.046 1.00 39.69 194 ASP A CA 1
ATOM 1438 C C . ASP A 1 194 ? 33.140 26.823 66.634 1.00 36.92 194 ASP A C 1
ATOM 1439 O O . ASP A 1 194 ? 32.510 26.177 65.809 1.00 34.84 194 ASP A O 1
ATOM 1444 N N . ASP A 1 195 ? 33.682 28.000 66.362 1.00 33.95 195 ASP A N 1
ATOM 1445 C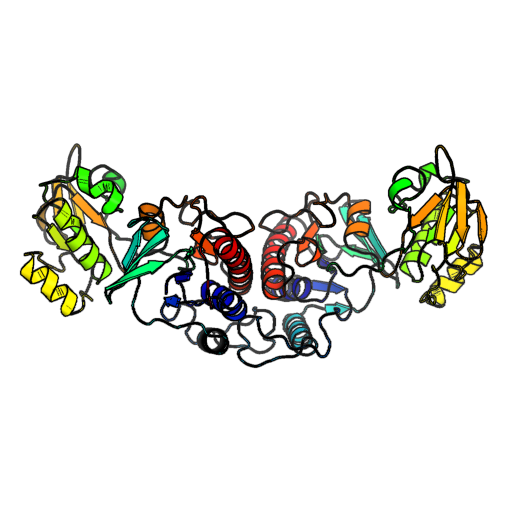 CA . ASP A 1 195 ? 33.455 28.634 65.078 1.00 34.62 195 ASP A CA 1
ATOM 1446 C C . ASP A 1 195 ? 34.710 28.674 64.227 1.00 37.62 195 ASP A C 1
ATOM 1447 O O . ASP A 1 195 ? 34.877 29.570 63.417 1.00 37.06 195 ASP A O 1
ATOM 1452 N N . ARG A 1 196 ? 35.598 27.699 64.404 1.00 37.04 196 ARG A N 1
ATOM 1453 C CA . ARG A 1 196 ? 36.737 27.576 63.520 1.00 36.19 196 ARG A CA 1
ATOM 1454 C C . ARG A 1 196 ? 36.256 27.354 62.087 1.00 37.54 196 ARG A C 1
ATOM 1455 O O . ARG A 1 196 ? 35.115 26.979 61.856 1.00 39.40 196 ARG A O 1
ATOM 1463 N N . LYS A 1 197 ? 37.107 27.645 61.118 1.00 38.84 197 LYS A N 1
ATOM 1464 C CA . LYS A 1 197 ? 36.734 27.504 59.715 1.00 37.83 197 LYS A CA 1
ATOM 1465 C C . LYS A 1 197 ? 37.631 26.485 59.028 1.00 39.74 197 LYS A C 1
ATOM 1466 O O . LYS A 1 197 ? 38.829 26.725 58.876 1.00 37.58 197 LYS A O 1
ATOM 1472 N N . ILE A 1 198 ? 37.051 25.365 58.610 1.00 38.89 198 ILE A N 1
ATOM 1473 C CA . ILE A 1 198 ? 37.768 24.325 57.877 1.00 38.46 198 ILE A CA 1
ATOM 1474 C C . ILE A 1 198 ? 38.028 24.751 56.430 1.00 44.67 198 ILE A C 1
ATOM 1475 O O . ILE A 1 198 ? 37.093 25.085 55.699 1.00 39.91 198 ILE A O 1
ATOM 1480 N N . ALA A 1 199 ? 39.298 24.742 56.012 1.00 39.21 199 ALA A N 1
ATOM 1481 C CA . ALA A 1 199 ? 39.634 25.140 54.649 1.00 40.06 199 ALA A CA 1
ATOM 1482 C C . ALA A 1 199 ? 39.655 23.942 53.691 1.00 46.02 199 ALA A C 1
ATOM 1483 O O . ALA A 1 199 ? 39.246 24.042 52.534 1.00 47.39 199 ALA A O 1
ATOM 1485 N N . SER A 1 200 ? 40.155 22.815 54.177 1.00 43.28 200 SER A N 1
ATOM 1486 C CA . SER A 1 200 ? 40.304 21.631 53.347 1.00 41.59 200 SER A CA 1
ATOM 1487 C C . SER A 1 200 ? 40.401 20.373 54.205 1.00 40.34 200 SER A C 1
ATOM 1488 O O . SER A 1 200 ? 40.548 20.466 55.430 1.00 39.58 200 SER A O 1
ATOM 1491 N N . LEU A 1 201 ? 40.333 19.203 53.560 1.00 36.45 201 LEU A N 1
ATOM 1492 C CA . LEU A 1 201 ? 40.338 17.931 54.260 1.00 33.87 201 LEU A CA 1
ATOM 1493 C C . LEU A 1 201 ? 41.606 17.170 53.866 1.00 42.42 201 LEU A C 1
ATOM 1494 O O . LEU A 1 201 ? 42.151 17.399 52.787 1.00 41.51 201 LEU A O 1
ATOM 1499 N N . GLU A 1 202 ? 42.076 16.273 54.720 1.00 38.94 202 GLU A N 1
ATOM 1500 C CA . GLU A 1 202 ? 43.297 15.511 54.395 1.00 45.15 202 GLU A CA 1
ATOM 1501 C C . GLU A 1 202 ? 43.189 14.060 54.866 1.00 44.60 202 GLU A C 1
ATOM 1502 O O . GLU A 1 202 ? 42.349 13.711 55.713 1.00 41.11 202 GLU A O 1
ATOM 1508 N N . GLY A 1 203 ? 44.035 13.204 54.295 1.00 52.61 203 GLY A N 1
ATOM 1509 C CA . GLY A 1 203 ? 44.005 11.779 54.581 1.00 47.89 203 GLY A CA 1
ATOM 1510 C C . GLY A 1 203 ? 44.042 11.016 53.269 1.00 59.26 203 GLY A C 1
ATOM 1511 O O . GLY A 1 203 ? 43.472 11.473 52.264 1.00 52.87 203 GLY A O 1
ATOM 1512 N N . THR A 1 204 ? 44.697 9.856 53.260 1.00 56.29 204 THR A N 1
ATOM 1513 C CA . THR A 1 204 ? 45.128 9.283 51.981 1.00 62.39 204 THR A CA 1
ATOM 1514 C C . THR A 1 204 ? 44.246 8.190 51.419 1.00 63.12 204 THR A C 1
ATOM 1515 O O . THR A 1 204 ? 43.858 8.272 50.252 1.00 72.42 204 THR A O 1
ATOM 1519 N N . PRO A 1 205 ? 43.937 7.144 52.206 1.00 59.36 205 PRO A N 1
ATOM 1520 C CA . PRO A 1 205 ? 42.817 6.392 51.630 1.00 55.28 205 PRO A CA 1
ATOM 1521 C C . PRO A 1 205 ? 41.484 7.077 52.003 1.00 59.95 205 PRO A C 1
ATOM 1522 O O . PRO A 1 205 ? 40.622 7.284 51.141 1.00 58.98 205 PRO A O 1
ATOM 1526 N N . ALA A 1 206 ? 41.333 7.454 53.269 1.00 54.62 206 ALA A N 1
ATOM 1527 C CA . ALA A 1 206 ? 40.130 8.164 53.705 1.00 50.47 206 ALA A CA 1
ATOM 1528 C C . ALA A 1 206 ? 40.486 9.400 54.535 1.00 47.82 206 ALA A C 1
ATOM 1529 O O . ALA A 1 206 ? 41.666 9.714 54.745 1.00 43.52 206 ALA A O 1
ATOM 1531 N N . LEU A 1 207 ? 39.447 10.097 54.991 1.00 47.32 207 LEU A N 1
ATOM 1532 C CA . LEU A 1 207 ? 39.576 11.315 55.796 1.00 42.38 207 LEU A CA 1
ATOM 1533 C C . LEU A 1 207 ? 40.267 11.022 57.112 1.00 31.01 207 LEU A C 1
ATOM 1534 O O . LEU A 1 207 ? 39.886 10.087 57.806 1.00 34.95 207 LEU A O 1
ATOM 1539 N N . SER A 1 208 ? 41.244 11.826 57.493 1.00 34.58 208 SER A N 1
ATOM 1540 C CA . SER A 1 208 ? 41.798 11.653 58.824 1.00 37.81 208 SER A CA 1
ATOM 1541 C C . SER A 1 208 ? 42.109 12.987 59.482 1.00 36.56 208 SER A C 1
ATOM 1542 O O . SER A 1 208 ? 42.209 13.080 60.709 1.00 39.28 208 SER A O 1
ATOM 1545 N N . VAL A 1 209 ? 42.253 14.028 58.672 1.00 36.85 209 VAL A N 1
ATOM 1546 C CA . VAL A 1 209 ? 42.629 15.324 59.199 1.00 37.27 209 VAL A CA 1
ATOM 1547 C C . VAL A 1 209 ? 41.805 16.487 58.614 1.00 40.60 209 VAL A C 1
ATOM 1548 O O . VAL A 1 209 ? 41.582 16.566 57.395 1.00 39.72 209 VAL A O 1
ATOM 1552 N N . LEU A 1 210 ? 41.364 17.392 59.490 1.00 41.35 210 LEU A N 1
ATOM 1553 C CA . LEU A 1 210 ? 40.716 18.630 59.069 1.00 40.79 210 LEU A CA 1
ATOM 1554 C C . LEU A 1 210 ? 41.761 19.733 59.090 1.00 41.31 210 LEU A C 1
ATOM 1555 O O . LEU A 1 210 ? 42.388 19.955 60.124 1.00 37.99 210 LEU A O 1
ATOM 1560 N N . ARG A 1 211 ? 41.932 20.418 57.960 1.00 36.96 211 ARG A N 1
ATOM 1561 C CA . ARG A 1 211 ? 42.845 21.560 57.868 1.00 37.93 211 ARG A CA 1
ATOM 1562 C C . ARG A 1 211 ? 42.096 22.896 57.996 1.00 40.12 211 ARG A C 1
ATOM 1563 O O . ARG A 1 211 ? 41.356 23.284 57.095 1.00 35.73 211 ARG A O 1
ATOM 1571 N N . TYR A 1 212 ? 42.294 23.586 59.114 1.00 41.00 212 TYR A N 1
ATOM 1572 C CA . TYR A 1 212 ? 41.667 24.881 59.342 1.00 40.07 212 TYR A CA 1
ATOM 1573 C C . TYR A 1 212 ? 42.365 25.969 58.554 1.00 46.46 212 TYR A C 1
ATOM 1574 O O . TYR A 1 212 ? 43.563 25.860 58.231 1.00 44.53 212 TYR A O 1
ATOM 1583 N N . GLU A 1 213 ? 41.632 27.041 58.265 1.00 42.92 213 GLU A N 1
ATOM 1584 C CA . GLU A 1 213 ? 42.178 28.116 57.442 1.00 45.29 213 GLU A CA 1
ATOM 1585 C C . GLU A 1 213 ? 43.391 28.751 58.118 1.00 44.30 213 GLU A C 1
ATOM 1586 O O . GLU A 1 213 ? 44.189 29.419 57.469 1.00 51.48 213 GLU A O 1
ATOM 1592 N N . ASP A 1 214 ? 43.495 28.546 59.426 1.00 49.32 214 ASP A N 1
ATOM 1593 C CA . ASP A 1 214 ? 44.708 28.779 60.223 1.00 51.06 214 ASP A CA 1
ATOM 1594 C C . ASP A 1 214 ? 45.970 28.098 59.713 1.00 55.75 214 ASP A C 1
ATOM 1595 O O . ASP A 1 214 ? 47.065 28.628 59.831 1.00 57.12 214 ASP A O 1
ATOM 1600 N N . GLY A 1 215 ? 45.797 26.875 59.217 1.00 51.58 215 GLY A N 1
ATOM 1601 C CA . GLY A 1 215 ? 46.891 25.948 59.009 1.00 45.35 215 GLY A CA 1
ATOM 1602 C C . GLY A 1 215 ? 46.952 24.957 60.156 1.00 45.52 215 GLY A C 1
ATOM 1603 O O . GLY A 1 215 ? 47.664 23.948 60.087 1.00 48.42 215 GLY A O 1
ATOM 1604 N N . SER A 1 216 ? 46.208 25.245 61.225 1.00 49.96 216 SER A N 1
ATOM 1605 C CA . SER A 1 216 ? 46.077 24.308 62.342 1.00 49.41 216 SER A CA 1
ATOM 1606 C C . SER A 1 216 ? 45.244 23.111 61.911 1.00 47.46 216 SER A C 1
ATOM 1607 O O . SER A 1 216 ? 44.579 23.153 60.874 1.00 46.75 216 SER A O 1
ATOM 1610 N N . THR A 1 217 ? 45.300 22.029 62.679 1.00 46.11 217 THR A N 1
ATOM 1611 C CA . THR A 1 217 ? 44.646 20.788 62.261 1.00 43.87 217 THR A CA 1
ATOM 1612 C C . THR A 1 217 ? 43.944 20.075 63.412 1.00 45.85 217 THR A C 1
ATOM 1613 O O . THR A 1 217 ? 44.292 20.267 64.576 1.00 49.31 217 THR A O 1
ATOM 1617 N N . GLU A 1 218 ? 42.938 19.268 63.086 1.00 41.84 218 GLU A N 1
ATOM 1618 C CA . GLU A 1 218 ? 42.301 18.417 64.082 1.00 44.87 218 GLU A CA 1
ATOM 1619 C C . GLU A 1 218 ? 42.052 17.051 63.452 1.00 41.98 218 GLU A C 1
ATOM 1620 O O . GLU A 1 218 ? 41.793 16.953 62.254 1.00 43.48 218 GLU A O 1
ATOM 1626 N N . GLU A 1 219 ? 42.168 15.992 64.238 1.00 42.78 219 GLU A N 1
ATOM 1627 C CA . GLU A 1 219 ? 41.932 14.659 63.704 1.00 45.69 219 GLU A CA 1
ATOM 1628 C C . GLU A 1 219 ? 40.445 14.297 63.752 1.00 43.56 219 GLU A C 1
ATOM 1629 O O . GLU A 1 219 ? 39.777 14.469 64.770 1.00 44.16 219 GLU A O 1
ATOM 1635 N N . ALA A 1 220 ? 39.947 13.802 62.632 1.00 36.94 220 ALA A N 1
ATOM 1636 C CA . ALA A 1 220 ? 38.571 13.334 62.539 1.00 39.04 220 ALA A CA 1
ATOM 1637 C C . ALA A 1 220 ? 38.516 12.310 61.435 1.00 32.01 220 ALA A C 1
ATOM 1638 O O . ALA A 1 220 ? 39.139 12.504 60.399 1.00 40.19 220 ALA A O 1
ATOM 1640 N N . GLN A 1 221 ? 37.769 11.237 61.635 1.00 32.90 221 GLN A N 1
ATOM 1641 C CA . GLN A 1 221 ? 37.569 10.269 60.573 1.00 36.07 221 GLN A CA 1
ATOM 1642 C C . GLN A 1 221 ? 36.186 10.378 59.955 1.00 40.87 221 GLN A C 1
ATOM 1643 O O . GLN A 1 221 ? 35.900 9.734 58.947 1.00 37.92 221 GLN A O 1
ATOM 1649 N N . GLY A 1 222 ? 35.340 11.217 60.554 1.00 37.80 222 GLY A N 1
ATOM 1650 C CA . GLY A 1 222 ? 33.988 11.414 60.068 1.00 37.60 222 GLY A CA 1
ATOM 1651 C C . GLY A 1 222 ? 33.705 12.895 60.056 1.00 38.75 222 GLY A C 1
ATOM 1652 O O . GLY A 1 222 ? 34.090 13.616 60.986 1.00 34.14 222 GLY A O 1
ATOM 1653 N N . LEU A 1 223 ? 33.074 13.357 58.985 1.00 35.69 223 LEU A N 1
ATOM 1654 C CA . LEU A 1 223 ? 32.602 14.742 58.914 1.00 34.61 223 LEU A CA 1
ATOM 1655 C C . LEU A 1 223 ? 31.178 14.739 58.388 1.00 35.78 223 LEU A C 1
ATOM 1656 O O . LEU A 1 223 ? 30.945 14.412 57.227 1.00 36.83 223 LEU A O 1
ATOM 1661 N N . PHE A 1 224 ? 30.221 15.062 59.254 1.00 33.89 224 PHE A N 1
ATOM 1662 C CA . PHE A 1 224 ? 28.809 15.048 58.867 1.00 30.49 224 PHE A CA 1
ATOM 1663 C C . PHE A 1 224 ? 28.345 16.455 58.581 1.00 33.87 224 PHE A C 1
ATOM 1664 O O . PHE A 1 224 ? 28.427 17.329 59.429 1.00 34.18 224 PHE A O 1
ATOM 1672 N N . ILE A 1 225 ? 27.887 16.667 57.360 1.00 31.90 225 ILE A N 1
ATOM 1673 C CA . ILE A 1 225 ? 27.516 17.991 56.905 1.00 32.23 225 ILE A CA 1
ATOM 1674 C C . ILE A 1 225 ? 26.075 18.274 57.328 1.00 34.05 225 ILE A C 1
ATOM 1675 O O . ILE A 1 225 ? 25.183 17.539 56.953 1.00 29.98 225 ILE A O 1
ATOM 1680 N N . ALA A 1 226 ? 25.865 19.344 58.098 1.00 34.57 226 ALA A N 1
ATOM 1681 C CA . ALA A 1 226 ? 24.533 19.732 58.576 1.00 33.14 226 ALA A CA 1
ATOM 1682 C C . ALA A 1 226 ? 24.411 21.260 58.692 1.00 28.68 226 ALA A C 1
ATOM 1683 O O . ALA A 1 226 ? 24.124 21.775 59.765 1.00 33.20 226 ALA A O 1
ATOM 1685 N N . MET A 1 227 ? 24.686 21.974 57.603 1.00 31.42 227 MET A N 1
ATOM 1686 C CA . MET A 1 227 ? 24.644 23.445 57.581 1.00 33.61 227 MET A CA 1
ATOM 1687 C C . MET A 1 227 ? 23.212 23.970 57.528 1.00 32.61 227 MET A C 1
ATOM 1688 O O . MET A 1 227 ? 22.334 23.299 56.987 1.00 31.83 227 MET A O 1
ATOM 1693 N N . GLY A 1 228 ? 22.980 25.177 58.051 1.00 36.17 228 GLY A N 1
ATOM 1694 C CA . GLY A 1 228 ? 21.663 25.810 57.950 1.00 32.89 228 GLY A CA 1
ATOM 1695 C C . GLY A 1 228 ? 20.499 24.979 58.487 1.00 34.80 228 GLY A C 1
ATOM 1696 O O . GLY A 1 228 ? 20.564 24.464 59.602 1.00 35.84 228 GLY A O 1
ATOM 1697 N N . GLU A 1 229 ? 19.431 24.865 57.694 1.00 34.78 229 GLU A N 1
ATOM 1698 C CA . GLU A 1 229 ? 18.252 24.070 58.056 1.00 36.75 229 GLU A CA 1
ATOM 1699 C C . GLU A 1 229 ? 18.279 22.706 57.392 1.00 32.64 229 GLU A C 1
ATOM 1700 O O . GLU A 1 229 ? 18.842 22.561 56.309 1.00 32.66 229 GLU A O 1
ATOM 1706 N N . ALA A 1 230 ? 17.621 21.722 57.999 1.00 32.83 230 ALA A N 1
ATOM 1707 C CA . ALA A 1 230 ? 17.431 20.451 57.320 1.00 34.99 230 ALA A CA 1
ATOM 1708 C C . ALA A 1 230 ? 16.710 20.726 56.010 1.00 35.81 230 ALA A C 1
ATOM 1709 O O . ALA A 1 230 ? 15.761 21.535 55.961 1.00 41.61 230 ALA A O 1
ATOM 1711 N N . SER A 1 231 ? 17.163 20.057 54.953 1.00 35.21 231 SER A N 1
ATOM 1712 C CA . SER A 1 231 ? 16.719 20.348 53.597 1.00 35.70 231 SER A CA 1
ATOM 1713 C C . SER A 1 231 ? 16.027 19.164 52.996 1.00 39.80 231 SER A C 1
ATOM 1714 O O . SER A 1 231 ? 15.962 18.099 53.606 1.00 37.80 231 SER A O 1
ATOM 1717 N N . SER A 1 232 ? 15.554 19.332 51.770 1.00 40.05 232 SER A N 1
ATOM 1718 C CA . SER A 1 232 ? 14.835 18.262 51.114 1.00 43.19 232 SER A CA 1
ATOM 1719 C C . SER A 1 232 ? 15.753 17.046 50.937 1.00 39.64 232 SER A C 1
ATOM 1720 O O . SER A 1 232 ? 15.324 15.908 51.038 1.00 37.54 232 SER A O 1
ATOM 1723 N N . LEU A 1 233 ? 17.016 17.293 50.648 1.00 38.54 233 LEU A N 1
ATOM 1724 C CA . LEU A 1 233 ? 17.950 16.190 50.485 1.00 40.06 233 LEU A CA 1
ATOM 1725 C C . LEU A 1 233 ? 18.124 15.415 51.788 1.00 38.83 233 LEU A C 1
ATOM 1726 O O . LEU A 1 233 ? 18.098 14.185 51.783 1.00 42.05 233 LEU A O 1
ATOM 1731 N N . ASP A 1 234 ? 18.272 16.122 52.902 1.00 36.77 234 ASP A N 1
ATOM 1732 C CA . ASP A 1 234 ? 18.424 15.480 54.207 1.00 33.94 234 ASP A CA 1
ATOM 1733 C C . ASP A 1 234 ? 17.268 14.552 54.526 1.00 39.97 234 ASP A C 1
ATOM 1734 O O . ASP A 1 234 ? 17.474 13.413 54.983 1.00 36.65 234 ASP A O 1
ATOM 1739 N N . PHE A 1 235 ? 16.046 15.029 54.278 1.00 33.26 235 PHE A N 1
ATOM 1740 C CA . PHE A 1 235 ? 14.860 14.194 54.440 1.00 35.85 235 PHE A CA 1
ATOM 1741 C C . PHE A 1 235 ? 14.866 13.020 53.479 1.00 30.85 235 PHE A C 1
ATOM 1742 O O . PHE A 1 235 ? 14.398 11.930 53.814 1.00 38.28 235 PHE A O 1
ATOM 1750 N N . ALA A 1 236 ? 15.349 13.250 52.262 1.00 32.55 236 ALA A N 1
ATOM 1751 C CA . ALA A 1 236 ? 15.348 12.199 51.255 1.00 36.66 236 ALA A CA 1
ATOM 1752 C C . ALA A 1 236 ? 16.221 11.042 51.726 1.00 43.10 236 ALA A C 1
ATOM 1753 O O . ALA A 1 236 ? 15.871 9.862 51.542 1.00 39.19 236 ALA A O 1
ATOM 1755 N N . TYR A 1 237 ? 17.344 11.374 52.363 1.00 40.72 237 TYR A N 1
ATOM 1756 C CA . TYR A 1 237 ? 18.268 10.326 52.793 1.00 43.43 237 TYR A CA 1
ATOM 1757 C C . TYR A 1 237 ? 17.635 9.417 53.849 1.00 44.67 237 TYR A C 1
ATOM 1758 O O . TYR A 1 237 ? 17.817 8.190 53.807 1.00 43.68 237 TYR A O 1
ATOM 1767 N N . THR A 1 238 ? 16.890 9.998 54.787 1.00 39.57 238 THR A N 1
ATOM 1768 C CA . THR A 1 238 ? 16.323 9.193 55.858 1.00 42.62 238 THR A CA 1
ATOM 1769 C C . THR A 1 238 ? 15.029 8.474 55.460 1.00 47.53 238 THR A C 1
ATOM 1770 O O . THR A 1 238 ? 14.685 7.439 56.052 1.00 48.32 238 THR A O 1
ATOM 1774 N N . LEU A 1 239 ? 14.315 9.003 54.468 1.00 43.67 239 LEU A N 1
ATOM 1775 C CA . LEU A 1 239 ? 13.068 8.365 54.006 1.00 39.51 239 LEU A CA 1
ATOM 1776 C C . LEU A 1 239 ? 13.348 7.382 52.865 1.00 42.59 239 LEU A C 1
ATOM 1777 O O . LEU A 1 239 ? 12.556 6.486 52.598 1.00 46.48 239 LEU A O 1
ATOM 1782 N N . GLY A 1 240 ? 14.489 7.544 52.207 1.00 43.68 240 GLY A N 1
ATOM 1783 C CA . GLY A 1 240 ? 14.825 6.747 51.044 1.00 42.61 240 GLY A CA 1
ATOM 1784 C C . GLY A 1 240 ? 14.158 7.259 49.775 1.00 46.63 240 GLY A C 1
ATOM 1785 O O . GLY A 1 240 ? 13.902 6.493 48.846 1.00 37.72 240 GLY A O 1
ATOM 1786 N N . VAL A 1 241 ? 13.862 8.560 49.726 1.00 41.91 241 VAL A N 1
ATOM 1787 C CA . VAL A 1 241 ? 13.277 9.142 48.528 1.00 34.40 241 VAL A CA 1
ATOM 1788 C C . VAL A 1 241 ? 14.331 9.277 47.429 1.00 36.54 241 VAL A C 1
ATOM 1789 O O . VAL A 1 241 ? 15.399 9.870 47.641 1.00 37.95 241 VAL A O 1
ATOM 1793 N N . GLU A 1 242 ? 14.024 8.761 46.247 1.00 36.44 242 GLU A N 1
ATOM 1794 C CA . GLU A 1 242 ? 14.958 8.814 45.125 1.00 41.04 242 GLU A CA 1
ATOM 1795 C C . GLU A 1 242 ? 15.187 10.230 44.633 1.00 44.01 242 GLU A C 1
ATOM 1796 O O . GLU A 1 242 ? 14.252 11.044 44.574 1.00 43.00 242 GLU A O 1
ATOM 1802 N N . ARG A 1 243 ? 16.431 10.514 44.265 1.00 38.87 243 ARG A N 1
ATOM 1803 C CA . ARG A 1 243 ? 16.832 11.844 43.854 1.00 41.20 243 ARG A CA 1
ATOM 1804 C C . ARG A 1 243 ? 16.969 11.900 42.360 1.00 46.39 243 ARG A C 1
ATOM 1805 O O . ARG A 1 243 ? 17.125 10.883 41.698 1.00 43.51 243 ARG A O 1
ATOM 1813 N N . ASN A 1 244 ? 16.910 13.118 41.846 1.00 47.18 244 ASN A N 1
ATOM 1814 C CA . ASN A 1 244 ? 17.195 13.420 40.458 1.00 46.48 244 ASN A CA 1
ATOM 1815 C C . ASN A 1 244 ? 18.233 14.537 40.478 1.00 51.54 244 ASN A C 1
ATOM 1816 O O . ASN A 1 244 ? 17.889 15.733 40.515 1.00 47.51 244 ASN A O 1
ATOM 1821 N N . GLY A 1 245 ? 19.512 14.159 40.519 1.00 41.17 245 GLY A N 1
ATOM 1822 C CA . GLY A 1 245 ? 20.558 15.154 40.720 1.00 42.38 245 GLY A CA 1
ATOM 1823 C C . GLY A 1 245 ? 20.433 15.688 42.133 1.00 42.61 245 GLY A C 1
ATOM 1824 O O . GLY A 1 245 ? 20.258 14.906 43.064 1.00 44.89 245 GLY A O 1
ATOM 1825 N N . VAL A 1 246 ? 20.475 17.007 42.302 1.00 43.42 246 VAL A N 1
ATOM 1826 C CA . VAL A 1 246 ? 20.239 17.601 43.620 1.00 44.72 246 VAL A CA 1
ATOM 1827 C C . VAL A 1 246 ? 18.749 17.798 43.970 1.00 42.67 246 VAL A C 1
ATOM 1828 O O . VAL A 1 246 ? 18.433 18.377 45.014 1.00 40.55 246 VAL A O 1
ATOM 1832 N N . PHE A 1 247 ? 17.839 17.316 43.117 1.00 40.09 247 PHE A N 1
ATOM 1833 C CA . PHE A 1 247 ? 16.386 17.492 43.342 1.00 36.11 247 PHE A CA 1
ATOM 1834 C C . PHE A 1 247 ? 15.686 16.201 43.751 1.00 40.68 247 PHE A C 1
ATOM 1835 O O . PHE A 1 247 ? 16.240 15.108 43.584 1.00 40.27 247 PHE A O 1
ATOM 1843 N N . LEU A 1 248 ? 14.480 16.309 44.308 1.00 38.43 248 LEU A N 1
ATOM 1844 C CA . LEU A 1 248 ? 13.689 15.095 44.580 1.00 40.61 248 LEU A CA 1
ATOM 1845 C C . LEU A 1 248 ? 13.017 14.611 43.302 1.00 41.15 248 LEU A C 1
ATOM 1846 O O . LEU A 1 248 ? 12.480 15.421 42.537 1.00 41.59 248 LEU A O 1
ATOM 1851 N N . GLY A 1 249 ? 13.041 13.301 43.064 1.00 39.69 249 GLY A N 1
ATOM 1852 C CA . GLY A 1 249 ? 12.319 12.753 41.931 1.00 38.07 249 GLY A CA 1
ATOM 1853 C C . GLY A 1 249 ? 10.822 12.788 42.199 1.00 37.88 249 GLY A C 1
ATOM 1854 O O . GLY A 1 249 ? 10.380 12.506 43.315 1.00 39.86 249 GLY A O 1
ATOM 1855 N N . ALA A 1 250 ? 10.039 13.146 41.185 1.00 36.48 250 ALA A N 1
ATOM 1856 C CA . ALA A 1 250 ? 8.577 13.194 41.318 1.00 39.89 250 ALA A CA 1
ATOM 1857 C C . ALA A 1 250 ? 7.932 12.868 39.983 1.00 40.55 250 ALA A C 1
ATOM 1858 O O . ALA A 1 250 ? 8.411 13.328 38.951 1.00 40.79 250 ALA A O 1
ATOM 1860 N N . ASP A 1 251 ? 6.853 12.083 39.974 1.00 38.51 251 ASP A N 1
ATOM 1861 C CA . ASP A 1 251 ? 6.189 11.850 38.702 1.00 39.90 251 ASP A CA 1
ATOM 1862 C C . ASP A 1 251 ? 5.254 13.054 38.427 1.00 46.03 251 ASP A C 1
ATOM 1863 O O . ASP A 1 251 ? 5.236 14.017 39.193 1.00 37.65 251 ASP A O 1
ATOM 1868 N N . SER A 1 252 ? 4.474 12.987 37.356 1.00 44.19 252 SER A N 1
ATOM 1869 C CA . SER A 1 252 ? 3.666 14.120 36.919 1.00 44.61 252 SER A CA 1
ATOM 1870 C C . SER A 1 252 ? 2.580 14.480 37.936 1.00 46.64 252 SER A C 1
ATOM 1871 O O . SER A 1 252 ? 2.022 15.584 37.897 1.00 44.77 252 SER A O 1
ATOM 1874 N N . ASP A 1 253 ? 2.303 13.552 38.850 1.00 39.36 253 ASP A N 1
ATOM 1875 C CA . ASP A 1 253 ? 1.378 13.772 39.958 1.00 36.63 253 ASP A CA 1
ATOM 1876 C C . ASP A 1 253 ? 2.064 14.037 41.295 1.00 36.04 253 ASP A C 1
ATOM 1877 O O . ASP A 1 253 ? 1.428 13.971 42.353 1.00 33.84 253 ASP A O 1
ATOM 1882 N N . GLN A 1 254 ? 3.359 14.332 41.241 1.00 32.75 254 GLN A N 1
ATOM 1883 C CA . GLN A 1 254 ? 4.157 14.732 42.415 1.00 35.21 254 GLN A CA 1
ATOM 1884 C C . GLN A 1 254 ? 4.394 13.604 43.429 1.00 40.32 254 GLN A C 1
ATOM 1885 O O . GLN A 1 254 ? 4.737 13.865 44.587 1.00 38.44 254 GLN A O 1
ATOM 1891 N N . ARG A 1 255 ? 4.227 12.357 42.997 1.00 35.05 255 ARG A N 1
ATOM 1892 C CA . ARG A 1 255 ? 4.510 11.222 43.861 1.00 35.07 255 ARG A CA 1
ATOM 1893 C C . ARG A 1 255 ? 5.989 10.891 43.827 1.00 34.05 255 ARG A C 1
ATOM 1894 O O . ARG A 1 255 ? 6.596 10.896 42.759 1.00 34.47 255 ARG A O 1
ATOM 1902 N N . THR A 1 256 ? 6.576 10.641 44.993 1.00 36.71 256 THR A N 1
ATOM 1903 C CA . THR A 1 256 ? 7.915 10.047 45.056 1.00 38.27 256 THR A CA 1
ATOM 1904 C C . THR A 1 256 ? 7.772 8.524 44.982 1.00 44.08 256 THR A C 1
ATOM 1905 O O . THR A 1 256 ? 6.659 8.025 44.827 1.00 41.15 256 THR A O 1
ATOM 1909 N N . ASN A 1 257 ? 8.895 7.811 45.104 1.00 42.82 257 ASN A N 1
ATOM 1910 C CA . ASN A 1 257 ? 8.917 6.349 45.150 1.00 41.82 257 ASN A CA 1
ATOM 1911 C C . ASN A 1 257 ? 8.460 5.816 46.498 1.00 42.74 257 ASN A C 1
ATOM 1912 O O . ASN A 1 257 ? 8.173 4.642 46.638 1.00 49.70 257 ASN A O 1
ATOM 1917 N N . ILE A 1 258 ? 8.375 6.688 47.487 1.00 42.26 258 ILE A N 1
ATOM 1918 C CA . ILE A 1 258 ? 7.882 6.309 48.799 1.00 36.65 258 ILE A CA 1
ATOM 1919 C C . ILE A 1 258 ? 6.404 6.637 48.887 1.00 44.71 258 ILE A C 1
ATOM 1920 O O . ILE A 1 258 ? 5.997 7.787 48.679 1.00 41.58 258 ILE A O 1
ATOM 1925 N N . PRO A 1 259 ? 5.581 5.616 49.173 1.00 46.87 259 PRO A N 1
ATOM 1926 C CA . PRO A 1 259 ? 4.151 5.828 49.375 1.00 42.04 259 PRO A CA 1
ATOM 1927 C C . PRO A 1 259 ? 3.880 6.803 50.509 1.00 42.33 259 PRO A C 1
ATOM 1928 O O . PRO A 1 259 ? 4.500 6.726 51.576 1.00 40.34 259 PRO A O 1
ATOM 1932 N N . GLY A 1 260 ? 2.940 7.714 50.275 1.00 37.25 260 GLY A N 1
ATOM 1933 C CA . GLY A 1 260 ? 2.579 8.680 51.278 1.00 41.48 260 GLY A CA 1
ATOM 1934 C C . GLY A 1 260 ? 3.501 9.894 51.316 1.00 37.47 260 GLY A C 1
ATOM 1935 O O . GLY A 1 260 ? 3.281 10.787 52.136 1.00 40.91 260 GLY A O 1
ATOM 1936 N N . VAL A 1 261 ? 4.537 9.910 50.478 1.00 36.45 261 VAL A N 1
ATOM 1937 C CA . VAL A 1 261 ? 5.439 11.072 50.382 1.00 35.40 261 VAL A CA 1
ATOM 1938 C C . VAL A 1 261 ? 5.375 11.702 49.003 1.00 36.32 261 VAL A C 1
ATOM 1939 O O . VAL A 1 261 ? 5.703 11.049 47.999 1.00 34.63 261 VAL A O 1
ATOM 1943 N N . PHE A 1 262 ? 4.965 12.973 48.969 1.00 30.93 262 PHE A N 1
ATOM 1944 C CA . PHE A 1 262 ? 4.823 13.745 47.732 1.00 35.37 262 PHE A CA 1
ATOM 1945 C C . PHE A 1 262 ? 5.820 14.901 47.726 1.00 34.38 262 PHE A C 1
ATOM 1946 O O . PHE A 1 262 ? 6.256 15.337 48.786 1.00 34.47 262 PHE A O 1
ATOM 1954 N N . ALA A 1 263 ? 6.174 15.406 46.552 1.00 32.54 263 ALA A N 1
ATOM 1955 C CA . ALA A 1 263 ? 7.152 16.488 46.499 1.00 34.57 263 ALA A CA 1
ATOM 1956 C C . ALA A 1 263 ? 6.684 17.534 45.513 1.00 32.74 263 ALA A C 1
ATOM 1957 O O . ALA A 1 263 ? 6.165 17.193 44.447 1.00 36.91 263 ALA A O 1
ATOM 1959 N N . ALA A 1 264 ? 6.837 18.811 45.867 1.00 34.07 264 ALA A N 1
ATOM 1960 C CA . ALA A 1 264 ? 6.356 19.886 45.003 1.00 33.23 264 ALA A CA 1
ATOM 1961 C C . ALA A 1 264 ? 7.161 21.178 45.129 1.00 32.34 264 ALA A C 1
ATOM 1962 O O . ALA A 1 264 ? 7.571 21.549 46.234 1.00 29.88 264 ALA A O 1
ATOM 1964 N N . GLY A 1 265 ? 7.340 21.872 44.004 1.00 30.21 265 GLY A N 1
ATOM 1965 C CA . GLY A 1 265 ? 7.922 23.212 44.013 1.00 29.29 265 GLY A CA 1
ATOM 1966 C C . GLY A 1 265 ? 9.382 23.139 43.608 1.00 30.35 265 GLY A C 1
ATOM 1967 O O . GLY A 1 265 ? 9.738 22.252 42.832 1.00 33.05 265 GLY A O 1
ATOM 1968 N N . ASP A 1 266 ? 10.203 24.064 44.119 1.00 30.33 266 ASP A N 1
ATOM 1969 C CA . ASP A 1 266 ? 11.635 24.163 43.743 1.00 30.22 266 ASP A CA 1
ATOM 1970 C C . ASP A 1 266 ? 12.392 22.860 44.035 1.00 32.18 266 ASP A C 1
ATOM 1971 O O . ASP A 1 266 ? 13.284 22.470 43.285 1.00 31.86 266 ASP A O 1
ATOM 1976 N N . CYS A 1 267 ? 12.034 22.174 45.112 1.00 32.00 267 CYS A N 1
ATOM 1977 C CA . CYS A 1 267 ? 12.786 20.980 45.500 1.00 34.03 267 CYS A CA 1
ATOM 1978 C C . CYS A 1 267 ? 12.707 19.820 44.486 1.00 37.98 267 CYS A C 1
ATOM 1979 O O . CYS A 1 267 ? 13.500 18.872 44.586 1.00 34.87 267 CYS A O 1
ATOM 1982 N N . THR A 1 268 ? 11.756 19.861 43.536 1.00 33.32 268 THR A N 1
ATOM 1983 C CA . THR A 1 268 ? 11.709 18.854 42.444 1.00 34.94 268 THR A CA 1
ATOM 1984 C C . THR A 1 268 ? 12.419 19.352 41.192 1.00 37.31 268 THR A C 1
ATOM 1985 O O . THR A 1 268 ? 12.410 18.685 40.151 1.00 36.15 268 THR A O 1
ATOM 1989 N N . GLY A 1 269 ? 13.035 20.525 41.333 1.00 33.80 269 GLY A N 1
ATOM 1990 C CA . GLY A 1 269 ? 13.748 21.253 40.303 1.00 41.48 269 GLY A CA 1
ATOM 1991 C C . GLY A 1 269 ? 13.545 21.204 38.800 1.00 46.04 269 GLY A C 1
ATOM 1992 O O . GLY A 1 269 ? 14.299 20.530 38.110 1.00 62.54 269 GLY A O 1
ATOM 1993 N N . GLY A 1 270 ? 12.572 21.923 38.269 1.00 41.85 270 GLY A N 1
ATOM 1994 C CA . GLY A 1 270 ? 12.658 22.266 36.858 1.00 43.14 270 GLY A CA 1
ATOM 1995 C C . GLY A 1 270 ? 12.758 23.776 36.690 1.00 40.58 270 GLY A C 1
ATOM 1996 O O . GLY A 1 270 ? 13.786 24.395 36.992 1.00 37.04 270 GLY A O 1
ATOM 1997 N N . PHE A 1 271 ? 11.670 24.382 36.233 1.00 35.99 271 PHE A N 1
ATOM 1998 C CA . PHE A 1 271 ? 11.603 25.844 36.113 1.00 34.03 271 PHE A CA 1
ATOM 1999 C C . PHE A 1 271 ? 11.250 26.360 37.494 1.00 35.48 271 PHE A C 1
ATOM 2000 O O . PHE A 1 271 ? 10.130 26.145 37.994 1.00 32.30 271 PHE A O 1
ATOM 2008 N N . LEU A 1 272 ? 12.198 27.041 38.120 1.00 33.38 272 LEU A N 1
ATOM 2009 C CA . LEU A 1 272 ? 12.077 27.454 39.513 1.00 32.26 272 LEU A CA 1
ATOM 2010 C C . LEU A 1 272 ? 11.357 28.801 39.633 1.00 35.13 272 LEU A C 1
ATOM 2011 O O . LEU A 1 272 ? 11.972 29.850 39.847 1.00 28.28 272 LEU A O 1
ATOM 2016 N N . GLN A 1 273 ? 10.029 28.734 39.512 1.00 33.06 273 GLN A N 1
ATOM 2017 C CA . GLN A 1 273 ? 9.153 29.916 39.498 1.00 31.12 273 GLN A CA 1
ATOM 2018 C C . GLN A 1 273 ? 7.909 29.678 40.368 1.00 29.63 273 GLN A C 1
ATOM 2019 O O . GLN A 1 273 ? 7.491 28.534 40.581 1.00 26.88 273 GLN A O 1
ATOM 2025 N N . ILE A 1 274 ? 7.328 30.764 40.861 1.00 28.07 274 ILE A N 1
ATOM 2026 C CA . ILE A 1 274 ? 6.049 30.725 41.567 1.00 29.62 274 ILE A CA 1
ATOM 2027 C C . ILE A 1 274 ? 4.935 29.991 40.817 1.00 25.44 274 ILE A C 1
ATOM 2028 O O . ILE A 1 274 ? 4.279 29.117 41.379 1.00 31.08 274 ILE A O 1
ATOM 2033 N N . ALA A 1 275 ? 4.725 30.346 39.546 1.00 28.86 275 ALA A N 1
ATOM 2034 C CA . ALA A 1 275 ? 3.680 29.733 38.717 1.00 27.10 275 ALA A CA 1
ATOM 2035 C C . ALA A 1 275 ? 3.825 28.221 38.698 1.00 29.45 275 ALA A C 1
ATOM 2036 O O . ALA A 1 275 ? 2.846 27.468 38.801 1.00 27.79 275 ALA A O 1
ATOM 2038 N N . VAL A 1 276 ? 5.077 27.773 38.588 1.00 26.40 276 VAL A N 1
ATOM 2039 C CA . VAL A 1 276 ? 5.349 26.353 38.511 1.00 26.42 276 VAL A CA 1
ATOM 2040 C C . VAL A 1 276 ? 5.091 25.671 39.849 1.00 28.90 276 VAL A C 1
ATOM 2041 O O . VAL A 1 276 ? 4.454 24.600 39.903 1.00 30.81 276 VAL A O 1
ATOM 2045 N N . ALA A 1 277 ? 5.594 26.283 40.917 1.00 25.37 277 ALA A N 1
ATOM 2046 C CA . ALA A 1 277 ? 5.373 25.792 42.287 1.00 25.47 277 ALA A CA 1
ATOM 2047 C C . ALA A 1 277 ? 3.888 25.682 42.650 1.00 25.76 277 ALA A C 1
ATOM 2048 O O . ALA A 1 277 ? 3.471 24.756 43.354 1.00 26.46 277 ALA A O 1
ATOM 2050 N N . VAL A 1 278 ? 3.102 26.672 42.234 1.00 25.03 278 VAL A N 1
ATOM 2051 C CA . VAL A 1 278 ? 1.674 26.676 42.563 1.00 26.09 278 VAL A CA 1
ATOM 2052 C C . VAL A 1 278 ? 0.966 25.506 41.865 1.00 26.76 278 VAL A C 1
ATOM 2053 O O . VAL A 1 278 ? 0.146 24.833 42.479 1.00 30.29 278 VAL A O 1
ATOM 2057 N N . GLY A 1 279 ? 1.292 25.224 40.606 1.00 27.82 279 GLY A N 1
ATOM 2058 C CA . GLY A 1 279 ? 0.699 24.062 39.953 1.00 30.76 279 GLY A CA 1
ATOM 2059 C C . GLY A 1 279 ? 1.140 22.718 40.548 1.00 32.45 279 GLY A C 1
ATOM 2060 O O . GLY A 1 279 ? 0.363 21.761 40.601 1.00 29.47 279 GLY A O 1
ATOM 2061 N N . GLU A 1 280 ? 2.396 22.633 40.996 1.00 27.24 280 GLU A N 1
ATOM 2062 C CA . GLU A 1 280 ? 2.903 21.377 41.568 1.00 29.20 280 GLU A CA 1
ATOM 2063 C C . GLU A 1 280 ? 2.247 21.148 42.914 1.00 29.36 280 GLU A C 1
ATOM 2064 O O . GLU A 1 280 ? 1.919 20.023 43.271 1.00 31.44 280 GLU A O 1
ATOM 2070 N N . GLY A 1 281 ? 2.052 22.228 43.655 1.00 27.43 281 GLY A N 1
ATOM 2071 C CA . GLY A 1 281 ? 1.381 22.164 44.937 1.00 25.36 281 GLY A CA 1
ATOM 2072 C C . GLY A 1 281 ? -0.055 21.669 44.769 1.00 32.71 281 GLY A C 1
ATOM 2073 O O . GLY A 1 281 ? -0.547 20.870 45.579 1.00 31.29 281 GLY A O 1
ATOM 2074 N N . ALA A 1 282 ? -0.729 22.142 43.725 1.00 29.95 282 ALA A N 1
ATOM 2075 C CA . ALA A 1 282 ? -2.104 21.710 43.476 1.00 35.40 282 ALA A CA 1
ATOM 2076 C C . ALA A 1 282 ? -2.147 20.210 43.127 1.00 34.19 282 ALA A C 1
ATOM 2077 O O . ALA A 1 28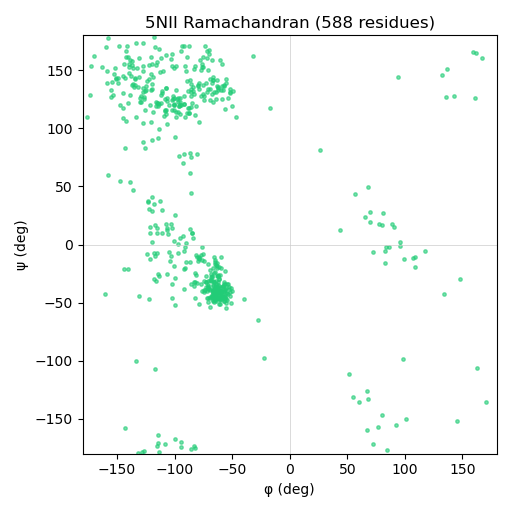2 ? -2.934 19.462 43.694 1.00 34.54 282 ALA A O 1
ATOM 2079 N N . LYS A 1 283 ? -1.294 19.784 42.195 1.00 34.40 283 LYS A N 1
ATOM 2080 C CA . LYS A 1 283 ? -1.214 18.378 41.822 1.00 34.63 283 LYS A CA 1
ATOM 2081 C C . LYS A 1 283 ? -0.830 17.494 43.003 1.00 37.29 283 LYS A C 1
ATOM 2082 O O . LYS A 1 283 ? -1.345 16.385 43.137 1.00 38.47 283 LYS A O 1
ATOM 2088 N N . ALA A 1 284 ? 0.062 17.964 43.868 1.00 33.42 284 ALA A N 1
ATOM 2089 C CA . ALA A 1 284 ? 0.462 17.162 45.030 1.00 32.41 284 ALA A CA 1
ATOM 2090 C C . ALA A 1 284 ? -0.711 16.972 45.978 1.00 37.04 284 ALA A C 1
ATOM 2091 O O . ALA A 1 284 ? -0.892 15.898 46.563 1.00 36.86 284 ALA A O 1
ATOM 2093 N N . ALA A 1 285 ? -1.501 18.031 46.139 1.00 32.24 285 ALA A N 1
ATOM 2094 C CA . ALA A 1 285 ? -2.688 17.991 46.974 1.00 35.01 285 ALA A CA 1
ATOM 2095 C C . ALA A 1 285 ? -3.686 16.944 46.469 1.00 37.23 285 ALA A C 1
ATOM 2096 O O . ALA A 1 285 ? -4.188 16.146 47.260 1.00 34.45 285 ALA A O 1
ATOM 2098 N N . ARG A 1 286 ? -3.944 16.940 45.159 1.00 34.06 286 ARG A N 1
ATOM 2099 C CA . ARG A 1 286 ? -4.856 15.973 44.576 1.00 39.31 286 ARG A CA 1
ATOM 2100 C C . ARG A 1 286 ? -4.386 14.555 44.851 1.00 42.86 286 ARG A C 1
ATOM 2101 O O . ARG A 1 286 ? -5.190 13.658 45.117 1.00 35.78 286 ARG A O 1
ATOM 2109 N N . ALA A 1 287 ? -3.077 14.346 44.763 1.00 33.54 287 ALA A N 1
ATOM 2110 C CA . ALA A 1 287 ? -2.543 13.006 44.936 1.00 33.67 287 ALA A CA 1
ATOM 2111 C C . ALA A 1 287 ? -2.603 12.619 46.399 1.00 35.08 287 ALA A C 1
ATOM 2112 O O . ALA A 1 287 ? -2.947 11.492 46.730 1.00 39.35 287 ALA A O 1
ATOM 2114 N N . ALA A 1 288 ? -2.311 13.574 47.275 1.00 34.54 288 ALA A N 1
ATOM 2115 C CA . ALA A 1 288 ? -2.366 13.354 48.716 1.00 37.16 288 ALA A CA 1
ATOM 2116 C C . ALA A 1 288 ? -3.803 13.066 49.177 1.00 42.42 288 ALA A C 1
ATOM 2117 O O . ALA A 1 288 ? -4.025 12.139 49.957 1.00 39.99 288 ALA A O 1
ATOM 2119 N N . ILE A 1 289 ? -4.755 13.870 48.710 1.00 39.35 289 ILE A N 1
ATOM 2120 C CA . ILE A 1 289 ? -6.157 13.694 49.078 1.00 39.78 289 ILE A CA 1
ATOM 2121 C C . ILE A 1 289 ? -6.639 12.268 48.752 1.00 43.42 289 ILE A C 1
ATOM 2122 O O . ILE A 1 289 ? -7.254 11.624 49.594 1.00 45.20 289 ILE A O 1
ATOM 2127 N N . SER A 1 290 ? -6.342 11.761 47.556 1.00 39.49 290 SER A N 1
ATOM 2128 C CA . SER A 1 290 ? -6.810 10.425 47.231 1.00 44.31 290 SER A CA 1
ATOM 2129 C C . SER A 1 290 ? -6.011 9.379 47.996 1.00 48.65 290 SER A C 1
ATOM 2130 O O . SER A 1 290 ? -6.547 8.325 48.346 1.00 58.92 290 SER A O 1
ATOM 2133 N N . TYR A 1 291 ? -4.733 9.657 48.251 1.00 41.81 291 TYR A N 1
ATOM 2134 C CA . TYR A 1 291 ? -3.923 8.744 49.058 1.00 41.96 291 TYR A CA 1
ATOM 2135 C C . TYR A 1 291 ? -4.524 8.630 50.453 1.00 46.97 291 TYR A C 1
ATOM 2136 O O . TYR A 1 291 ? -4.651 7.525 51.001 1.00 45.65 291 TYR A O 1
ATOM 2145 N N . ILE A 1 292 ? -4.879 9.778 51.026 1.00 39.69 292 ILE A N 1
ATOM 2146 C CA . ILE A 1 292 ? -5.359 9.836 52.405 1.00 41.77 292 ILE A CA 1
ATOM 2147 C C . ILE A 1 292 ? -6.712 9.119 52.523 1.00 53.84 292 ILE A C 1
ATOM 2148 O O . ILE A 1 292 ? -6.963 8.384 53.482 1.00 56.98 292 ILE A O 1
ATOM 2153 N N . LYS A 1 293 ? -7.570 9.322 51.531 1.00 45.91 293 LYS A N 1
ATOM 2154 C CA . LYS A 1 293 ? -8.886 8.673 51.526 1.00 55.12 293 LYS A CA 1
ATOM 2155 C C . LYS A 1 293 ? -8.795 7.145 51.506 1.00 53.45 293 LYS A C 1
ATOM 2156 O O . LYS A 1 293 ? -9.620 6.480 52.124 1.00 56.29 293 LYS A O 1
ATOM 2162 N N . GLU A 1 294 ? -7.805 6.601 50.802 1.00 48.35 294 GLU A N 1
ATOM 2163 C CA . GLU A 1 294 ? -7.572 5.161 50.801 1.00 57.72 294 GLU A CA 1
ATOM 2164 C C . GLU A 1 294 ? -6.805 4.662 52.027 1.00 61.98 294 GLU A C 1
ATOM 2165 O O . GLU A 1 294 ? -7.058 3.552 52.491 1.00 59.95 294 GLU A O 1
ATOM 2171 N N . GLU A 1 295 ? -5.886 5.471 52.556 1.00 54.53 295 GLU A N 1
ATOM 2172 C CA . GLU A 1 295 ? -4.955 4.996 53.577 1.00 53.91 295 GLU A CA 1
ATOM 2173 C C . GLU A 1 295 ? -5.074 5.609 54.989 1.00 58.85 295 GLU A C 1
ATOM 2174 O O . GLU A 1 295 ? -4.670 4.972 55.952 1.00 67.53 295 GLU A O 1
ATOM 2180 N N . CYS A 1 296 ? -5.596 6.821 55.140 1.00 56.57 296 CYS A N 1
ATOM 2181 C CA . CYS A 1 296 ? -5.542 7.485 56.455 1.00 62.38 296 CYS A CA 1
ATOM 2182 C C . CYS A 1 296 ? -6.896 7.977 56.944 1.00 67.81 296 CYS A C 1
ATOM 2183 O O . CYS A 1 296 ? -7.365 9.020 56.488 1.00 66.06 296 CYS A O 1
ATOM 2186 N N . PRO A 1 297 ? -7.503 7.259 57.910 1.00 74.43 297 PRO A N 1
ATOM 2187 C CA . PRO A 1 297 ? -8.876 7.529 58.370 1.00 73.47 297 PRO A CA 1
ATOM 2188 C C . PRO A 1 297 ? -9.049 8.868 59.091 1.00 75.89 297 PRO A C 1
ATOM 2189 O O . PRO A 1 297 ? -10.159 9.398 58.978 1.00 76.12 297 PRO A O 1
ATOM 2193 N N . PHE A 1 298 ? -8.005 9.349 59.793 1.00 79.79 298 PHE A N 1
ATOM 2194 C CA . PHE A 1 298 ? -7.875 10.695 60.428 1.00 80.65 298 PHE A CA 1
ATOM 2195 C C . PHE A 1 298 ? -7.545 10.538 61.906 1.00 90.99 298 PHE A C 1
ATOM 2196 O O . PHE A 1 298 ? -8.360 10.895 62.765 1.00 98.91 298 PHE A O 1
ATOM 2204 N N . THR B 1 3 ? 4.613 38.245 15.060 1.00 62.69 3 THR B N 1
ATOM 2205 C CA . THR B 1 3 ? 3.830 37.283 14.261 1.00 67.34 3 THR B CA 1
ATOM 2206 C C . THR B 1 3 ? 4.623 36.007 13.879 1.00 62.07 3 THR B C 1
ATOM 2207 O O . THR B 1 3 ? 4.066 34.902 13.864 1.00 70.03 3 THR B O 1
ATOM 2211 N N . ARG B 1 4 ? 5.925 36.148 13.635 1.00 65.74 4 ARG B N 1
ATOM 2212 C CA A ARG B 1 4 ? 6.730 35.054 13.086 0.57 73.61 4 ARG B CA 1
ATOM 2213 C CA B ARG B 1 4 ? 6.735 35.061 13.085 0.43 70.94 4 ARG B CA 1
ATOM 2214 C C . ARG B 1 4 ? 7.389 34.155 14.139 1.00 55.22 4 ARG B C 1
ATOM 2215 O O . ARG B 1 4 ? 7.358 32.937 14.010 1.00 54.00 4 ARG B O 1
ATOM 2230 N N . PRO B 1 5 ? 8.002 34.734 15.192 1.00 50.59 5 PRO B N 1
ATOM 2231 C CA . PRO B 1 5 ? 8.606 33.727 16.087 1.00 45.06 5 PRO B CA 1
ATOM 2232 C C . PRO B 1 5 ? 7.616 32.867 16.904 1.00 48.47 5 PRO B C 1
ATOM 2233 O O . PRO B 1 5 ? 7.942 31.702 17.164 1.00 42.38 5 PRO B O 1
ATOM 2237 N N . LEU B 1 6 ? 6.446 33.386 17.293 1.00 39.99 6 LEU B N 1
ATOM 2238 C CA . LEU B 1 6 ? 5.620 32.625 18.212 1.00 35.32 6 LEU B CA 1
ATOM 2239 C C . LEU B 1 6 ? 4.127 32.940 18.154 1.00 39.63 6 LEU B C 1
ATOM 2240 O O . LEU B 1 6 ? 3.736 34.100 18.170 1.00 38.72 6 LEU B O 1
ATOM 2245 N N . VAL B 1 7 ? 3.288 31.910 18.099 1.00 38.21 7 VAL B N 1
ATOM 2246 C CA . VAL B 1 7 ? 1.864 32.147 18.346 1.00 37.10 7 VAL B CA 1
ATOM 2247 C C . VAL B 1 7 ? 1.411 31.275 19.500 1.00 37.87 7 VAL B C 1
ATOM 2248 O O . VAL B 1 7 ? 1.871 30.137 19.678 1.00 34.26 7 VAL B O 1
ATOM 2252 N N . ILE B 1 8 ? 0.535 31.839 20.318 1.00 30.91 8 ILE B N 1
ATOM 2253 C CA . ILE B 1 8 ? -0.036 31.102 21.431 1.00 32.15 8 ILE B CA 1
ATOM 2254 C C . ILE B 1 8 ? -1.531 30.947 21.202 1.00 35.53 8 ILE B C 1
ATOM 2255 O O . ILE B 1 8 ? -2.235 31.941 21.041 1.00 32.98 8 ILE B O 1
ATOM 2260 N N . ILE B 1 9 ? -1.999 29.699 21.159 1.00 32.26 9 ILE B N 1
ATOM 2261 C CA . ILE B 1 9 ? -3.396 29.414 20.866 1.00 36.03 9 ILE B CA 1
ATOM 2262 C C . ILE B 1 9 ? -4.137 29.139 22.147 1.00 38.17 9 ILE B C 1
ATOM 2263 O O . ILE B 1 9 ? -4.170 27.995 22.622 1.00 37.31 9 ILE B O 1
ATOM 2268 N N . GLY B 1 10 ? -4.728 30.194 22.704 1.00 30.51 10 GLY B N 1
ATOM 2269 C CA . GLY B 1 10 ? -5.461 30.101 23.953 1.00 32.42 10 GLY B CA 1
ATOM 2270 C C . GLY B 1 10 ? -5.262 31.342 24.806 1.00 35.10 10 GLY B C 1
ATOM 2271 O O . GLY B 1 10 ? -4.112 31.733 25.046 1.00 31.71 10 GLY B O 1
ATOM 2272 N N . ALA B 1 11 ? -6.365 31.967 25.252 1.00 31.20 11 ALA B N 1
ATOM 2273 C CA . ALA B 1 11 ? -6.279 33.150 26.106 1.00 28.86 11 ALA B CA 1
ATOM 2274 C C . ALA B 1 11 ? -6.919 32.857 27.440 1.00 31.15 11 ALA B C 1
ATOM 2275 O O . ALA B 1 11 ? -7.557 33.713 28.042 1.00 31.15 11 ALA B O 1
ATOM 2277 N N . GLY B 1 12 ? -6.772 31.614 27.879 1.00 30.32 12 GLY B N 1
ATOM 2278 C CA . GLY B 1 12 ? -7.111 31.237 29.240 1.00 31.18 12 GLY B CA 1
ATOM 2279 C C . GLY B 1 12 ? -5.840 31.326 30.080 1.00 32.84 12 GLY B C 1
ATOM 2280 O O . GLY B 1 12 ? -4.840 31.855 29.624 1.00 31.50 12 GLY B O 1
ATOM 2281 N N . PRO B 1 13 ? -5.883 30.816 31.311 1.00 30.99 13 PRO B N 1
ATOM 2282 C CA . PRO B 1 13 ? -4.763 30.865 32.252 1.00 29.49 13 PRO B CA 1
ATOM 2283 C C . PRO B 1 13 ? -3.488 30.240 31.703 1.00 31.97 13 PRO B C 1
ATOM 2284 O O . PRO B 1 13 ? -2.423 30.774 31.978 1.00 31.79 13 PRO B O 1
ATOM 2288 N N . ALA B 1 14 ? -3.569 29.148 30.957 1.00 30.46 14 ALA B N 1
ATOM 2289 C CA . ALA B 1 14 ? -2.340 28.534 30.436 1.00 30.38 14 ALA B CA 1
ATOM 2290 C C . ALA B 1 14 ? -1.708 29.408 29.338 1.00 30.03 14 ALA B C 1
ATOM 2291 O O . ALA B 1 14 ? -0.519 29.746 29.406 1.00 32.06 14 ALA B O 1
ATOM 2293 N N . GLY B 1 15 ? -2.508 29.826 28.358 1.00 28.88 15 GLY B N 1
ATOM 2294 C CA . GLY B 1 15 ? -2.020 30.641 27.260 1.00 26.86 15 GLY B CA 1
ATOM 2295 C C . GLY B 1 15 ? -1.515 32.013 27.723 1.00 29.98 15 GLY B C 1
ATOM 2296 O O . GLY B 1 15 ? -0.462 32.505 27.273 1.00 32.00 15 GLY B O 1
ATOM 2297 N N . LEU B 1 16 ? -2.252 32.612 28.654 1.00 29.94 16 LEU B N 1
ATOM 2298 C CA . LEU B 1 16 ? -1.886 33.922 29.203 1.00 31.53 16 LEU B CA 1
ATOM 2299 C C . LEU B 1 16 ? -0.661 33.831 30.123 1.00 30.56 16 LEU B C 1
ATOM 2300 O O . LEU B 1 16 ? 0.185 34.686 30.092 1.00 29.02 16 LEU B O 1
ATOM 2305 N N . SER B 1 17 ? -0.561 32.801 30.944 1.00 31.67 17 SER B N 1
ATOM 2306 C CA . SER B 1 17 ? 0.650 32.617 31.741 1.00 31.98 17 SER B CA 1
ATOM 2307 C C . SER B 1 17 ? 1.883 32.488 30.834 1.00 32.66 17 SER B C 1
ATOM 2308 O O . SER B 1 17 ? 2.902 33.119 31.076 1.00 31.49 17 SER B O 1
ATOM 2311 N N . ALA B 1 18 ? 1.770 31.690 29.783 1.00 31.93 18 ALA B N 1
ATOM 2312 C CA . ALA B 1 18 ? 2.832 31.548 28.804 1.00 31.98 18 ALA B CA 1
ATOM 2313 C C . ALA B 1 18 ? 3.195 32.887 28.192 1.00 31.78 18 ALA B C 1
ATOM 2314 O O . ALA B 1 18 ? 4.381 33.248 28.102 1.00 30.80 18 ALA B O 1
ATOM 2316 N N . ALA B 1 19 ? 2.174 33.624 27.766 1.00 30.24 19 ALA B N 1
ATOM 2317 C CA . ALA B 1 19 ? 2.328 34.956 27.152 1.00 27.08 19 ALA B CA 1
ATOM 2318 C C . ALA B 1 19 ? 3.135 35.944 27.990 1.00 29.01 19 ALA B C 1
ATOM 2319 O O . ALA B 1 19 ? 3.961 36.711 27.464 1.00 30.47 19 ALA B O 1
ATOM 2321 N N . VAL B 1 20 ? 2.877 35.945 29.289 1.00 27.28 20 VAL B N 1
ATOM 2322 C CA . VAL B 1 20 ? 3.561 36.839 30.202 1.00 27.89 20 VAL B CA 1
ATOM 2323 C C . VAL B 1 20 ? 5.051 36.494 30.174 1.00 33.37 20 VAL B C 1
ATOM 2324 O O . VAL B 1 20 ? 5.903 37.360 30.074 1.00 32.01 20 VAL B O 1
ATOM 2328 N N . TYR B 1 21 ? 5.345 35.205 30.225 1.00 32.25 21 TYR B N 1
ATOM 2329 C CA . TYR B 1 21 ? 6.742 34.794 30.177 1.00 31.58 21 TYR B CA 1
ATOM 2330 C C . TYR B 1 21 ? 7.406 35.100 28.835 1.00 32.35 21 TYR B C 1
ATOM 2331 O O . TYR B 1 21 ? 8.502 35.672 28.811 1.00 34.35 21 TYR B O 1
ATOM 2340 N N . THR B 1 22 ? 6.764 34.764 27.720 1.00 30.38 22 THR B N 1
ATOM 2341 C CA . THR B 1 22 ? 7.429 34.941 26.435 1.00 32.42 22 THR B CA 1
ATOM 2342 C C . THR B 1 22 ? 7.561 36.432 26.076 1.00 39.61 22 THR B C 1
ATOM 2343 O O . THR B 1 22 ? 8.602 36.867 25.538 1.00 36.22 22 THR B O 1
ATOM 2347 N N . ALA B 1 23 ? 6.544 37.240 26.393 1.00 32.68 23 ALA B N 1
ATOM 2348 C CA . ALA B 1 23 ? 6.656 38.686 26.119 1.00 33.57 23 ALA B CA 1
ATOM 2349 C C . ALA B 1 23 ? 7.742 39.334 26.982 1.00 37.23 23 ALA B C 1
ATOM 2350 O O . ALA B 1 23 ? 8.501 40.191 26.519 1.00 34.16 23 ALA B O 1
ATOM 2352 N N . ARG B 1 24 ? 7.823 38.913 28.239 1.00 37.43 24 ARG B N 1
ATOM 2353 C CA . ARG B 1 24 ? 8.826 39.450 29.140 1.00 36.15 24 ARG B CA 1
ATOM 2354 C C . ARG B 1 24 ? 10.231 39.040 28.714 1.00 42.10 24 ARG B C 1
ATOM 2355 O O . ARG B 1 24 ? 11.189 39.764 28.987 1.00 38.89 24 ARG B O 1
ATOM 2363 N N . ALA B 1 25 ? 10.340 37.892 28.048 1.00 34.85 25 ALA B N 1
ATOM 2364 C CA . ALA B 1 25 ? 11.627 37.450 27.521 1.00 39.42 25 ALA B CA 1
ATOM 2365 C C . ALA B 1 25 ? 12.028 38.200 26.253 1.00 40.28 25 ALA B C 1
ATOM 2366 O O . ALA B 1 25 ? 13.106 37.972 25.715 1.00 44.11 25 ALA B O 1
ATOM 2368 N N . GLY B 1 26 ? 11.174 39.093 25.768 1.00 38.73 26 GLY B N 1
ATOM 2369 C CA . GLY B 1 26 ? 11.511 39.900 24.607 1.00 39.35 26 GLY B CA 1
ATOM 2370 C C . GLY B 1 26 ? 11.119 39.232 23.303 1.00 45.14 26 GLY B C 1
ATOM 2371 O O . GLY B 1 26 ? 11.600 39.586 22.231 1.00 46.09 26 GLY B O 1
ATOM 2372 N N . ILE B 1 27 ? 10.237 38.249 23.387 1.00 40.13 27 ILE B N 1
ATOM 2373 C CA . ILE B 1 27 ? 9.769 37.569 22.188 1.00 38.35 27 ILE B CA 1
ATOM 2374 C C . ILE B 1 27 ? 8.393 38.100 21.765 1.00 43.21 27 ILE B C 1
ATOM 2375 O O . ILE B 1 27 ? 7.441 38.014 22.532 1.00 36.44 27 ILE B O 1
ATOM 2380 N N . PRO B 1 28 ? 8.295 38.657 20.545 1.00 39.46 28 PRO B N 1
ATOM 2381 C CA . PRO B 1 28 ? 7.016 39.061 19.960 1.00 41.63 28 PRO B CA 1
ATOM 2382 C C . PRO B 1 28 ? 6.033 37.911 20.009 1.00 43.14 28 PRO B C 1
ATOM 2383 O O . PRO B 1 28 ? 6.359 36.776 19.606 1.00 36.67 28 PRO B O 1
ATOM 2387 N N . THR B 1 29 ? 4.832 38.209 20.495 1.00 38.52 29 THR B N 1
ATOM 2388 C CA . THR B 1 29 ? 3.932 37.160 20.914 1.00 36.67 29 THR B CA 1
ATOM 2389 C C . THR B 1 29 ? 2.506 37.499 20.506 1.00 38.21 29 THR B C 1
ATOM 2390 O O . THR B 1 29 ? 1.997 38.564 20.873 1.00 37.37 29 THR B O 1
ATOM 2394 N N . LEU B 1 30 ? 1.887 36.616 19.719 1.00 33.59 30 LEU B N 1
ATOM 2395 C CA . LEU B 1 30 ? 0.469 36.727 19.372 1.00 34.70 30 LEU B CA 1
ATOM 2396 C C . LEU B 1 30 ? -0.303 35.762 20.235 1.00 38.57 30 LEU B C 1
ATOM 2397 O O . LEU B 1 30 ? 0.003 34.565 20.264 1.00 34.06 30 LEU B O 1
ATOM 2402 N N . VAL B 1 31 ? -1.305 36.272 20.943 1.00 33.34 31 VAL B N 1
ATOM 2403 C CA . VAL B 1 31 ? -2.167 35.404 21.720 1.00 33.76 31 VAL B CA 1
ATOM 2404 C C . VAL B 1 31 ? -3.545 35.332 21.078 1.00 36.85 31 VAL B C 1
ATOM 2405 O O . VAL B 1 31 ? -4.280 36.318 21.079 1.00 32.50 31 VAL B O 1
ATOM 2409 N N . PHE B 1 32 ? -3.879 34.177 20.515 1.00 34.95 32 PHE B N 1
ATOM 2410 C CA . PHE B 1 32 ? -5.203 33.962 19.947 1.00 35.62 32 PHE B CA 1
ATOM 2411 C C . PHE B 1 32 ? -6.103 33.390 21.027 1.00 36.31 32 PHE B C 1
ATOM 2412 O O . PHE B 1 32 ? -5.620 32.770 21.967 1.00 37.00 32 PHE B O 1
ATOM 2420 N N . GLY B 1 33 ? -7.408 33.621 20.919 1.00 36.96 33 GLY B N 1
ATOM 2421 C CA . GLY B 1 33 ? -8.335 33.097 21.900 1.00 35.36 33 GLY B CA 1
ATOM 2422 C C . GLY B 1 33 ? -9.401 34.087 22.328 1.00 41.26 33 GLY B C 1
ATOM 2423 O O . GLY B 1 33 ? -9.200 35.304 22.316 1.00 32.37 33 GLY B O 1
ATOM 2424 N N . SER B 1 34 ? -10.555 33.558 22.708 1.00 40.64 34 SER B N 1
ATOM 2425 C CA . SER B 1 34 ? -11.627 34.402 23.211 1.00 39.63 34 SER B CA 1
ATOM 2426 C C . SER B 1 34 ? -11.832 34.073 24.672 1.00 42.81 34 SER B C 1
ATOM 2427 O O . SER B 1 34 ? -11.104 33.234 25.222 1.00 36.83 34 SER B O 1
ATOM 2430 N N . ALA B 1 35 ? -12.804 34.720 25.306 1.00 32.82 35 ALA B N 1
ATOM 2431 C CA . ALA B 1 35 ? -13.068 34.469 26.720 1.00 37.23 35 ALA B CA 1
ATOM 2432 C C . ALA B 1 35 ? -13.278 32.969 26.971 1.00 33.60 35 ALA B C 1
ATOM 2433 O O . ALA B 1 35 ? -14.092 32.327 26.307 1.00 41.60 35 ALA B O 1
ATOM 2435 N N . PRO B 1 36 ? -12.520 32.404 27.913 1.00 37.34 36 PRO B N 1
ATOM 2436 C CA . PRO B 1 36 ? -12.714 30.986 28.249 1.00 37.33 36 PRO B CA 1
ATOM 2437 C C . PRO B 1 36 ? -14.008 30.707 29.024 1.00 36.25 36 PRO B C 1
ATOM 2438 O O . PRO B 1 36 ? -14.656 31.623 29.560 1.00 32.31 36 PRO B O 1
ATOM 2442 N N . LYS B 1 37 ? -14.360 29.432 29.097 1.00 34.10 37 LYS B N 1
ATOM 2443 C CA . LYS B 1 37 ? -15.612 29.017 29.737 1.00 32.92 37 LYS B CA 1
ATOM 2444 C C . LYS B 1 37 ? -15.668 29.515 31.182 1.00 35.42 37 LYS B C 1
ATOM 2445 O O . LYS B 1 37 ? -16.734 29.886 31.682 1.00 34.28 37 LYS B O 1
ATOM 2451 N N . VAL B 1 38 ? -14.505 29.566 31.841 1.00 30.77 38 VAL B N 1
ATOM 2452 C CA . VAL B 1 38 ? -14.451 30.014 33.234 1.00 30.66 38 VAL B CA 1
ATOM 2453 C C . VAL B 1 38 ? -14.611 31.552 33.371 1.00 29.95 38 VAL B C 1
ATOM 2454 O O . VAL B 1 38 ? -14.721 32.075 34.483 1.00 30.24 38 VAL B O 1
ATOM 2458 N N . ALA B 1 39 ? -14.598 32.281 32.264 1.00 28.36 39 ALA B N 1
ATOM 2459 C CA . ALA B 1 39 ? -14.538 33.752 32.387 1.00 30.10 39 ALA B CA 1
ATOM 2460 C C . ALA B 1 39 ? -15.943 34.385 32.568 1.00 32.69 39 ALA B C 1
ATOM 2461 O O . ALA B 1 39 ? -16.258 35.392 31.934 1.00 30.64 39 ALA B O 1
ATOM 2463 N N . GLY B 1 40 ? -16.772 33.784 33.429 1.00 29.72 40 GLY B N 1
ATOM 2464 C CA . GLY B 1 40 ? -18.013 34.415 33.878 1.00 33.24 40 GLY B CA 1
ATOM 2465 C C . GLY B 1 40 ? -17.926 34.707 35.371 1.00 37.66 40 GLY B C 1
ATOM 2466 O O . GLY B 1 40 ? -16.836 34.668 35.960 1.00 31.34 40 GLY B O 1
ATOM 2467 N N . ASP B 1 41 ? -19.060 34.976 36.014 1.00 33.49 41 ASP B N 1
ATOM 2468 C CA . ASP B 1 41 ? -19.003 35.387 37.413 1.00 32.09 41 ASP B CA 1
ATOM 2469 C C . ASP B 1 41 ? -19.139 34.179 38.304 1.00 32.25 41 ASP B C 1
ATOM 2470 O O . ASP B 1 41 ? -20.149 33.964 38.983 1.00 40.19 41 ASP B O 1
ATOM 2475 N N . TYR B 1 42 ? -18.071 33.389 38.270 1.00 32.77 42 TYR B N 1
ATOM 2476 C CA . TYR B 1 42 ? -17.929 32.170 39.026 1.00 32.95 42 TYR B CA 1
ATOM 2477 C C . TYR B 1 42 ? -16.869 32.407 40.089 1.00 36.47 42 TYR B C 1
ATOM 2478 O O . TYR B 1 42 ? -15.799 32.923 39.761 1.00 33.80 42 TYR B O 1
ATOM 2487 N N . ASP B 1 43 ? -17.146 32.038 41.341 1.00 32.12 43 ASP B N 1
ATOM 2488 C CA . ASP B 1 43 ? -16.202 32.270 42.422 1.00 37.76 43 ASP B CA 1
ATOM 2489 C C . ASP B 1 43 ? -14.941 31.385 42.290 1.00 30.07 43 ASP B C 1
ATOM 2490 O O . ASP B 1 43 ? -15.043 30.180 42.175 1.00 30.47 43 ASP B O 1
ATOM 2495 N N . ILE B 1 44 ? -13.773 32.008 42.264 1.00 30.37 44 ILE B N 1
ATOM 2496 C CA . ILE B 1 44 ? -12.463 31.291 42.308 1.00 30.27 44 ILE B CA 1
ATOM 2497 C C . ILE B 1 44 ? -11.854 31.519 43.677 1.00 30.39 44 ILE B C 1
ATOM 2498 O O . ILE B 1 44 ? -11.504 32.638 44.001 1.00 29.45 44 ILE B O 1
ATOM 2503 N N . ASP B 1 45 ? -11.753 30.473 44.486 1.00 30.93 45 ASP B N 1
ATOM 2504 C CA . ASP B 1 45 ? -11.272 30.615 45.857 1.00 31.33 45 ASP B CA 1
ATOM 2505 C C . ASP B 1 45 ? -9.997 29.837 46.111 1.00 28.23 45 ASP B C 1
ATOM 2506 O O . ASP B 1 45 ? -9.442 29.919 47.203 1.00 31.79 45 ASP B O 1
ATOM 2511 N N . ASN B 1 46 ? -9.581 29.026 45.144 1.00 30.45 46 ASN B N 1
ATOM 2512 C CA . ASN B 1 46 ? -8.481 28.096 45.393 1.00 30.64 46 ASN B CA 1
ATOM 2513 C C . ASN B 1 46 ? -7.229 28.358 44.561 1.00 30.94 46 ASN B C 1
ATOM 2514 O O . ASN B 1 46 ? -6.337 27.510 44.503 1.00 30.54 46 ASN B O 1
ATOM 2519 N N . TYR B 1 47 ? -7.146 29.531 43.945 1.00 32.17 47 TYR B N 1
ATOM 2520 C CA . TYR B 1 47 ? -5.962 29.893 43.183 1.00 30.28 47 TYR B CA 1
ATOM 2521 C C . TYR B 1 47 ? -5.021 30.718 44.064 1.00 30.49 47 TYR B C 1
ATOM 2522 O O . TYR B 1 47 ? -5.395 31.779 44.568 1.00 32.01 47 TYR B O 1
ATOM 2531 N N . PHE B 1 48 ? -3.800 30.210 44.269 1.00 31.19 48 PHE B N 1
ATOM 2532 C CA . PHE B 1 48 ? -2.858 30.800 45.218 1.00 26.76 48 PHE B CA 1
ATOM 2533 C C . PHE B 1 48 ? -2.657 32.284 44.985 1.00 26.18 48 PHE B C 1
ATOM 2534 O O . PHE B 1 48 ? -2.462 32.700 43.846 1.00 27.32 48 PHE B O 1
ATOM 2542 N N . GLY B 1 49 ? -2.690 33.075 46.057 1.00 26.09 49 GLY B N 1
ATOM 2543 C CA . GLY B 1 49 ? -2.455 34.504 45.964 1.00 29.50 49 GLY B CA 1
ATOM 2544 C C . GLY B 1 49 ? -3.721 35.337 46.147 1.00 29.72 49 GLY B C 1
ATOM 2545 O O . GLY B 1 49 ? -3.651 36.549 46.306 1.00 32.90 49 GLY B O 1
ATOM 2546 N N . PHE B 1 50 ? -4.876 34.678 46.119 1.00 28.91 50 PHE B N 1
ATOM 2547 C CA . PHE B 1 50 ? -6.173 35.369 46.229 1.00 35.41 50 PHE B CA 1
ATOM 2548 C C . PHE B 1 50 ? -6.933 34.882 47.459 1.00 33.07 50 PHE B C 1
ATOM 2549 O O . PHE B 1 50 ? -7.662 33.898 47.391 1.00 33.43 50 PHE B O 1
ATOM 2557 N N . ASP B 1 51 ? -6.713 35.558 48.586 1.00 29.87 51 ASP B N 1
ATOM 2558 C CA . ASP B 1 51 ? -7.295 35.150 49.852 1.00 35.83 51 ASP B CA 1
ATOM 2559 C C . ASP B 1 51 ? -8.748 35.625 49.961 1.00 39.33 51 ASP B C 1
ATOM 2560 O O . ASP B 1 51 ? -9.466 35.234 50.869 1.00 39.77 51 ASP B O 1
ATOM 2565 N N . GLU B 1 52 ? -9.147 36.482 49.038 1.00 34.53 52 GLU B N 1
ATOM 2566 C CA . GLU B 1 52 ? -10.553 36.851 48.862 1.00 38.12 52 GLU B CA 1
ATOM 2567 C C . GLU B 1 52 ? -10.997 36.312 47.529 1.00 38.52 52 GLU B C 1
ATOM 2568 O O . GLU B 1 52 ? -10.193 36.195 46.602 1.00 35.98 52 GLU B O 1
ATOM 2574 N N . THR B 1 53 ? -12.269 35.958 47.431 1.00 32.89 53 THR B N 1
ATOM 2575 C CA . THR B 1 53 ? -12.824 35.448 46.193 1.00 34.02 53 THR B CA 1
ATOM 2576 C C . THR B 1 53 ? -12.597 36.405 45.027 1.00 34.92 53 THR B C 1
ATOM 2577 O O . THR B 1 53 ? -12.692 37.630 45.180 1.00 30.67 53 THR B O 1
ATOM 2581 N N . ILE B 1 54 ? -12.324 35.843 43.856 1.00 31.20 54 ILE B N 1
ATOM 2582 C CA . ILE B 1 54 ? -12.229 36.636 42.643 1.00 31.32 54 ILE B CA 1
ATOM 2583 C C . ILE B 1 54 ? -13.020 35.873 41.604 1.00 32.83 54 ILE B C 1
ATOM 2584 O O . ILE B 1 54 ? -13.021 34.638 41.610 1.00 32.06 54 ILE B O 1
ATOM 2589 N N . THR B 1 55 ? -13.730 36.572 40.728 1.00 31.56 55 THR B N 1
ATOM 2590 C CA . THR B 1 55 ? -14.462 35.862 39.671 1.00 32.34 55 THR B CA 1
ATOM 2591 C C . THR B 1 55 ? -13.506 35.382 38.592 1.00 32.83 55 THR B C 1
ATOM 2592 O O . THR B 1 55 ? -12.455 35.991 38.361 1.00 29.74 55 THR B O 1
ATOM 2596 N N . GLY B 1 56 ? -13.883 34.309 37.907 1.00 31.18 56 GLY B N 1
ATOM 2597 C CA . GLY B 1 56 ? -13.100 33.813 36.793 1.00 28.60 56 GLY B CA 1
ATOM 2598 C C . GLY B 1 56 ? -12.984 34.915 35.768 1.00 32.38 56 GLY B C 1
ATOM 2599 O O . GLY B 1 56 ? -11.952 35.078 35.143 1.00 31.60 56 GLY B O 1
ATOM 2600 N N . ARG B 1 57 ? -14.049 35.700 35.602 1.00 25.04 57 ARG B N 1
ATOM 2601 C CA . ARG B 1 57 ? -14.018 36.784 34.617 1.00 27.02 57 ARG B CA 1
ATOM 2602 C C . ARG B 1 57 ? -12.992 37.837 34.981 1.00 31.68 57 ARG B C 1
ATOM 2603 O O . ARG B 1 57 ? -12.269 38.343 34.120 1.00 30.10 57 ARG B O 1
ATOM 2611 N N . GLU B 1 58 ? -12.951 38.193 36.252 1.00 30.74 58 GLU B N 1
ATOM 2612 C CA . GLU B 1 58 ? -12.037 39.231 36.673 1.00 29.51 58 GLU B CA 1
ATOM 2613 C C . GLU B 1 58 ? -10.593 38.721 36.676 1.00 29.49 58 GLU B C 1
ATOM 2614 O O . GLU B 1 58 ? -9.653 39.468 36.331 1.00 28.77 58 GLU B O 1
ATOM 2620 N N . LEU B 1 59 ? -10.402 37.461 37.060 1.00 29.31 59 LEU B N 1
ATOM 2621 C CA . LEU B 1 59 ? -9.063 36.872 37.044 1.00 28.32 59 LEU B CA 1
ATOM 2622 C C . LEU B 1 59 ? -8.476 36.872 35.635 1.00 31.89 59 LEU B C 1
ATOM 2623 O O . LEU B 1 59 ? -7.314 37.280 35.430 1.00 32.53 59 LEU B O 1
ATOM 2628 N N . ILE B 1 60 ? -9.271 36.451 34.653 1.00 26.92 60 ILE B N 1
ATOM 2629 C CA . ILE B 1 60 ? -8.784 36.333 33.277 1.00 28.69 60 ILE B CA 1
ATOM 2630 C C . ILE B 1 60 ? -8.530 37.704 32.687 1.00 31.92 60 ILE B C 1
ATOM 2631 O O . ILE B 1 60 ? -7.556 37.928 31.969 1.00 33.33 60 ILE B O 1
ATOM 2636 N N . GLU B 1 61 ? -9.409 38.642 32.993 1.00 30.84 61 GLU B N 1
ATOM 2637 C CA . GLU B 1 61 ? -9.202 40.005 32.521 1.00 29.97 61 GLU B CA 1
ATOM 2638 C C . GLU B 1 61 ? -7.874 40.602 33.043 1.00 31.07 61 GLU B C 1
ATOM 2639 O O . GLU B 1 61 ? -7.160 41.282 32.302 1.00 30.60 61 GLU B O 1
ATOM 2645 N N . ARG B 1 62 ? -7.532 40.344 34.302 1.00 25.99 62 ARG B N 1
ATOM 2646 C CA . ARG B 1 62 ? -6.237 40.788 34.830 1.00 31.62 62 ARG B CA 1
ATOM 2647 C C . ARG B 1 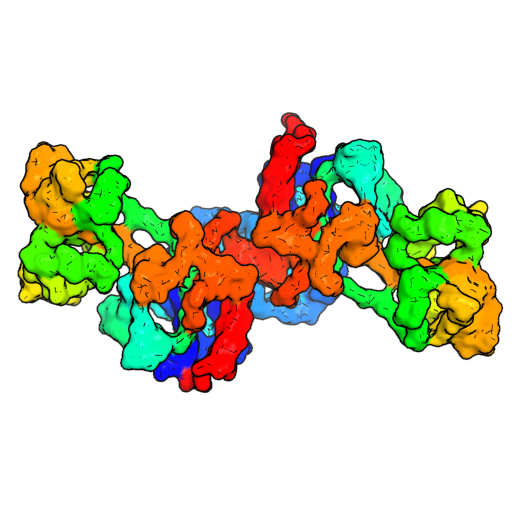62 ? -5.052 40.124 34.120 1.00 31.00 62 ARG B C 1
ATOM 2648 O O . ARG B 1 62 ? -4.051 40.790 33.801 1.00 30.34 62 ARG B O 1
ATOM 2656 N N . GLY B 1 63 ? -5.173 38.820 33.874 1.00 28.93 63 GLY B N 1
ATOM 2657 C CA . GLY B 1 63 ? -4.190 38.061 33.102 1.00 29.44 63 GLY B CA 1
ATOM 2658 C C . GLY B 1 63 ? -3.999 38.646 31.709 1.00 32.54 63 GLY B C 1
ATOM 2659 O O . GLY B 1 63 ? -2.877 38.730 31.180 1.00 28.51 63 GLY B O 1
ATOM 2660 N N . ARG B 1 64 ? -5.098 39.070 31.102 1.00 26.94 64 ARG B N 1
ATOM 2661 C CA . ARG B 1 64 ? -5.046 39.723 29.794 1.00 30.95 64 ARG B CA 1
ATOM 2662 C C . ARG B 1 64 ? -4.279 41.044 29.850 1.00 33.21 64 ARG B C 1
ATOM 2663 O O . ARG B 1 64 ? -3.408 41.288 29.002 1.00 30.35 64 ARG B O 1
ATOM 2671 N N . ARG B 1 65 ? -4.612 41.889 30.828 1.00 26.90 65 ARG B N 1
ATOM 2672 C CA . ARG B 1 65 ? -3.910 43.141 31.021 1.00 27.40 65 ARG B CA 1
ATOM 2673 C C . ARG B 1 65 ? -2.405 42.882 31.293 1.00 30.86 65 ARG B C 1
ATOM 2674 O O . ARG B 1 65 ? -1.540 43.598 30.796 1.00 28.37 65 ARG B O 1
ATOM 2682 N N . GLN B 1 66 ? -2.131 41.844 32.075 1.00 30.63 66 GLN B N 1
ATOM 2683 C CA . GLN B 1 66 ? -0.770 41.473 32.448 1.00 35.26 66 GLN B CA 1
ATOM 2684 C C . GLN B 1 66 ? 0.084 41.123 31.216 1.00 32.31 66 GLN B C 1
ATOM 2685 O O . GLN B 1 66 ? 1.195 41.611 31.068 1.00 32.10 66 GLN B O 1
ATOM 2691 N N . ALA B 1 67 ? -0.462 40.310 30.320 1.00 29.76 67 ALA B N 1
ATOM 2692 C CA . ALA B 1 67 ? 0.252 39.923 29.117 1.00 28.71 67 ALA B CA 1
ATOM 2693 C C . ALA B 1 67 ? 0.506 41.106 28.210 1.00 30.41 67 ALA B C 1
ATOM 2694 O O . ALA B 1 67 ? 1.600 41.268 27.661 1.00 29.70 67 ALA B O 1
ATOM 2696 N N . GLU B 1 68 ? -0.508 41.949 28.047 1.00 30.36 68 GLU B N 1
ATOM 2697 C CA . GLU B 1 68 ? -0.349 43.162 27.248 1.00 31.07 68 GLU B CA 1
ATOM 2698 C C . GLU B 1 68 ? 0.681 44.101 27.814 1.00 31.13 68 GLU B C 1
ATOM 2699 O O . GLU B 1 68 ? 1.354 44.814 27.072 1.00 34.78 68 GLU B O 1
ATOM 2705 N N . ARG B 1 69 ? 0.760 44.151 29.136 1.00 28.20 69 ARG B N 1
ATOM 2706 C CA . ARG B 1 69 ? 1.659 45.061 29.830 1.00 33.37 69 ARG B CA 1
ATOM 2707 C C . ARG B 1 69 ? 3.103 44.826 29.374 1.00 32.41 69 ARG B C 1
ATOM 2708 O O . ARG B 1 69 ? 3.898 45.749 29.313 1.00 35.25 69 ARG B O 1
ATOM 2716 N N . PHE B 1 70 ? 3.430 43.582 29.040 1.00 30.03 70 PHE B N 1
ATOM 2717 C CA . PHE B 1 70 ? 4.823 43.254 28.677 1.00 31.96 70 PHE B CA 1
ATOM 2718 C C . PHE B 1 70 ? 5.019 43.043 27.182 1.00 33.07 70 PHE B C 1
ATOM 2719 O O . PHE B 1 70 ? 6.095 42.652 26.738 1.00 35.21 70 PHE B O 1
ATOM 2727 N N . GLY B 1 71 ? 3.993 43.348 26.401 1.00 29.99 71 GLY B N 1
ATOM 2728 C CA . GLY B 1 71 ? 4.141 43.380 24.957 1.00 32.43 71 GLY B CA 1
ATOM 2729 C C . GLY B 1 71 ? 3.329 42.409 24.124 1.00 32.78 71 GLY B C 1
ATOM 2730 O O . GLY B 1 71 ? 3.351 42.503 22.890 1.00 36.29 71 GLY B O 1
ATOM 2731 N N . ALA B 1 72 ? 2.596 41.495 24.764 1.00 34.08 72 ALA B N 1
ATOM 2732 C CA . ALA B 1 72 ? 1.835 40.483 24.016 1.00 31.58 72 ALA B CA 1
ATOM 2733 C C . ALA B 1 72 ? 0.674 41.092 23.214 1.00 35.62 72 ALA B C 1
ATOM 2734 O O . ALA B 1 72 ? -0.042 42.001 23.687 1.00 30.55 72 ALA B O 1
ATOM 2736 N N . VAL B 1 73 ? 0.490 40.604 21.991 1.00 32.50 73 VAL B N 1
ATOM 2737 C CA . VAL B 1 73 ? -0.629 41.071 21.179 1.00 37.69 73 VAL B CA 1
ATOM 2738 C C . VAL B 1 73 ? -1.846 40.170 21.394 1.00 38.98 73 VAL B C 1
ATOM 2739 O O . VAL B 1 73 ? -1.780 38.963 21.138 1.00 30.99 73 VAL B O 1
ATOM 2743 N N . LEU B 1 74 ? -2.951 40.751 21.860 1.00 33.29 74 LEU B N 1
ATOM 2744 C CA . LEU B 1 74 ? -4.180 39.973 22.026 1.00 35.03 74 LEU B CA 1
ATOM 2745 C C . LEU B 1 74 ? -5.009 40.055 20.754 1.00 35.88 74 LEU B C 1
ATOM 2746 O O . LEU B 1 74 ? -5.573 41.094 20.421 1.00 34.37 74 LEU B O 1
ATOM 2751 N N . ARG B 1 75 ? -5.067 38.930 20.055 1.00 29.63 75 ARG B N 1
ATOM 2752 C CA . ARG B 1 75 ? -5.687 38.780 18.743 1.00 33.12 75 ARG B CA 1
ATOM 2753 C C . ARG B 1 75 ? -7.177 38.422 18.831 1.00 35.19 75 ARG B C 1
ATOM 2754 O O . ARG B 1 75 ? -7.557 37.629 19.680 1.00 33.81 75 ARG B O 1
ATOM 2762 N N . ASP B 1 76 ? -8.011 38.987 17.956 1.00 34.97 76 ASP B N 1
ATOM 2763 C CA . ASP B 1 76 ? -9.456 38.755 18.069 1.00 36.64 76 ASP B CA 1
ATOM 2764 C C . ASP B 1 76 ? -9.927 37.703 17.086 1.00 40.85 76 ASP B C 1
ATOM 2765 O O . ASP B 1 76 ? -11.013 37.143 17.253 1.00 40.78 76 ASP B O 1
ATOM 2770 N N . ASP B 1 77 ? -9.115 37.445 16.057 1.00 38.92 77 ASP B N 1
ATOM 2771 C CA . ASP B 1 77 ? -9.477 36.494 15.009 1.00 40.92 77 ASP B CA 1
ATOM 2772 C C . ASP B 1 77 ? -9.257 35.048 15.458 1.00 41.21 77 ASP B C 1
ATOM 2773 O O . ASP B 1 77 ? -8.214 34.703 16.017 1.00 38.67 77 ASP B O 1
ATOM 2778 N N . ARG B 1 78 ? -10.250 34.209 15.201 1.00 38.46 78 ARG B N 1
ATOM 2779 C CA . ARG B 1 78 ? -10.231 32.813 15.620 1.00 39.41 78 ARG B CA 1
ATOM 2780 C C . ARG B 1 78 ? -9.329 31.953 14.722 1.00 40.26 78 ARG B C 1
ATOM 2781 O O . ARG B 1 78 ? -9.144 32.241 13.532 1.00 39.91 78 ARG B O 1
ATOM 2789 N N . ILE B 1 79 ? -8.758 30.905 15.304 1.00 40.38 79 ILE B N 1
ATOM 2790 C CA . ILE B 1 79 ? -7.861 30.016 14.552 1.00 38.65 79 ILE B CA 1
ATOM 2791 C C . ILE B 1 79 ? -8.692 28.924 13.885 1.00 35.59 79 ILE B C 1
ATOM 2792 O O . ILE B 1 79 ? -9.581 28.336 14.514 1.00 38.10 79 ILE B O 1
ATOM 2797 N N . LEU B 1 80 ? -8.436 28.702 12.597 1.00 41.67 80 LEU B N 1
ATOM 2798 C CA . LEU B 1 80 ? -9.187 27.724 11.800 1.00 39.51 80 LEU B CA 1
ATOM 2799 C C . LEU B 1 80 ? -8.374 26.465 11.512 1.00 44.71 80 LEU B C 1
ATOM 2800 O O . LEU B 1 80 ? -8.940 25.392 11.269 1.00 49.77 80 LEU B O 1
ATOM 2805 N N . GLY B 1 81 ? -7.053 26.603 11.520 1.00 47.53 81 GLY B N 1
ATOM 2806 C CA . GLY B 1 81 ? -6.181 25.478 11.238 1.00 47.61 81 GLY B CA 1
ATOM 2807 C C . GLY B 1 81 ? -4.720 25.783 11.464 1.00 45.17 81 GLY B C 1
ATOM 2808 O O . GLY B 1 81 ? -4.283 26.931 11.374 1.00 43.74 81 GLY B O 1
ATOM 2809 N N . LEU B 1 82 ? -3.961 24.738 11.766 1.00 43.25 82 LEU B N 1
ATOM 2810 C CA . LEU B 1 82 ? -2.528 24.839 11.961 1.00 46.85 82 LEU B CA 1
ATOM 2811 C C . LEU B 1 82 ? -1.819 23.764 11.128 1.00 48.14 82 LEU B C 1
ATOM 2812 O O . LEU B 1 82 ? -2.119 22.585 11.268 1.00 44.56 82 LEU B O 1
ATOM 2817 N N . HIS B 1 83 ? -0.907 24.170 10.250 1.00 45.80 83 HIS B N 1
ATOM 2818 C CA . HIS B 1 83 ? -0.182 23.195 9.438 1.00 53.13 83 HIS B CA 1
ATOM 2819 C C . HIS B 1 83 ? 1.323 23.418 9.449 1.00 55.86 83 HIS B C 1
ATOM 2820 O O . HIS B 1 83 ? 1.808 24.512 9.768 1.00 52.91 83 HIS B O 1
ATOM 2827 N N . HIS B 1 84 ? 2.058 22.374 9.079 1.00 54.07 84 HIS B N 1
ATOM 2828 C CA . HIS B 1 84 ? 3.501 22.471 8.923 1.00 56.65 84 HIS B CA 1
ATOM 2829 C C . HIS B 1 84 ? 3.885 23.351 7.741 1.00 58.37 84 HIS B C 1
ATOM 2830 O O . HIS B 1 84 ? 4.921 23.990 7.779 1.00 60.28 84 HIS B O 1
ATOM 2837 N N . GLY B 1 85 ? 3.038 23.367 6.712 1.00 57.56 85 GLY B N 1
ATOM 2838 C CA . GLY B 1 85 ? 3.344 23.928 5.398 1.00 73.12 85 GLY B CA 1
ATOM 2839 C C . GLY B 1 85 ? 4.284 25.119 5.287 1.00 79.54 85 GLY B C 1
ATOM 2840 O O . GLY B 1 85 ? 4.505 25.813 6.275 1.00 76.20 85 GLY B O 1
ATOM 2841 N N . ASP B 1 86 ? 4.800 25.349 4.072 1.00 82.53 86 ASP B N 1
ATOM 2842 C CA . ASP B 1 86 ? 5.768 26.410 3.714 1.00 85.58 86 ASP B CA 1
ATOM 2843 C C . ASP B 1 86 ? 7.178 25.813 3.694 1.00 87.87 86 ASP B C 1
ATOM 2844 O O . ASP B 1 86 ? 7.591 25.192 2.706 1.00 85.15 86 ASP B O 1
ATOM 2849 N N . ASP B 1 87 ? 7.906 26.010 4.792 1.00 87.89 87 ASP B N 1
ATOM 2850 C CA . ASP B 1 87 ? 9.242 25.448 4.952 1.00 84.71 87 ASP B CA 1
ATOM 2851 C C . ASP B 1 87 ? 9.680 25.404 6.420 1.00 88.81 87 ASP B C 1
ATOM 2852 O O . ASP B 1 87 ? 10.256 24.411 6.872 1.00 89.65 87 ASP B O 1
ATOM 2857 N N . GLY B 1 88 ? 9.402 26.474 7.161 1.00 90.06 88 GLY B N 1
ATOM 2858 C CA . GLY B 1 88 ? 9.815 26.568 8.551 1.00 87.64 88 GLY B CA 1
ATOM 2859 C C . GLY B 1 88 ? 9.296 27.831 9.217 1.00 86.05 88 GLY B C 1
ATOM 2860 O O . GLY B 1 88 ? 9.772 28.943 8.935 1.00 86.01 88 GLY B O 1
ATOM 2861 N N . GLY B 1 89 ? 8.342 27.659 10.131 1.00 76.01 89 GLY B N 1
ATOM 2862 C CA . GLY B 1 89 ? 7.941 26.340 10.580 1.00 64.30 89 GLY B CA 1
ATOM 2863 C C . GLY B 1 89 ? 6.472 26.011 10.385 1.00 63.23 89 GLY B C 1
ATOM 2864 O O . GLY B 1 89 ? 6.159 24.934 9.885 1.00 56.80 89 GLY B O 1
ATOM 2865 N N . PHE B 1 90 ? 5.569 26.919 10.763 1.00 55.11 90 PHE B N 1
ATOM 2866 C CA . PHE B 1 90 ? 4.143 26.602 10.694 1.00 49.80 90 PHE B CA 1
ATOM 2867 C C . PHE B 1 90 ? 3.314 27.627 9.945 1.00 51.09 90 PHE B C 1
ATOM 2868 O O . PHE B 1 90 ? 3.630 28.810 9.913 1.00 54.10 90 PHE B O 1
ATOM 2876 N N . ARG B 1 91 ? 2.258 27.140 9.316 1.00 51.87 91 ARG B N 1
ATOM 2877 C CA . ARG B 1 91 ? 1.276 27.972 8.642 1.00 53.68 91 ARG B CA 1
ATOM 2878 C C . ARG B 1 91 ? 0.040 28.089 9.526 1.00 49.20 91 ARG B C 1
ATOM 2879 O O . ARG B 1 91 ? -0.538 27.082 9.933 1.00 46.17 91 ARG B O 1
ATOM 2887 N N . ILE B 1 92 ? -0.342 29.327 9.837 1.00 47.10 92 ILE B N 1
ATOM 2888 C CA . ILE B 1 92 ? -1.449 29.595 10.744 1.00 47.54 92 ILE B CA 1
ATOM 2889 C C . ILE B 1 92 ? -2.659 30.141 9.980 1.00 48.23 92 ILE B C 1
ATOM 2890 O O . ILE B 1 92 ? -2.599 31.227 9.396 1.00 46.50 92 ILE B O 1
ATOM 2895 N N . THR B 1 93 ? -3.756 29.398 9.984 1.00 45.95 93 THR B N 1
ATOM 2896 C CA . THR B 1 93 ? -4.970 29.868 9.325 1.00 48.78 93 THR B CA 1
ATOM 2897 C C . THR B 1 93 ? -5.968 30.430 10.316 1.00 44.73 93 THR B C 1
ATOM 2898 O O . THR B 1 93 ? -6.498 29.710 11.169 1.00 44.03 93 THR B O 1
ATOM 2902 N N . THR B 1 94 ? -6.228 31.728 10.187 1.00 44.15 94 THR B N 1
ATOM 2903 C CA . THR B 1 94 ? -7.260 32.381 10.983 1.00 41.30 94 THR B CA 1
ATOM 2904 C C . THR B 1 94 ? -8.385 32.843 10.089 1.00 42.78 94 THR B C 1
ATOM 2905 O O . THR B 1 94 ? -8.230 32.912 8.874 1.00 45.32 94 THR B O 1
ATOM 2909 N N . GLU B 1 95 ? -9.501 33.230 10.698 1.00 41.94 95 GLU B N 1
ATOM 2910 C CA . GLU B 1 95 ? -10.618 33.771 9.940 1.00 43.40 95 GLU B CA 1
ATOM 2911 C C . GLU B 1 95 ? -10.290 35.084 9.226 1.00 46.86 95 GLU B C 1
ATOM 2912 O O . GLU B 1 95 ? -11.002 35.489 8.298 1.00 44.35 95 GLU B O 1
ATOM 2918 N N . ALA B 1 96 ? -9.210 35.746 9.642 1.00 45.84 96 ALA B N 1
ATOM 2919 C CA . ALA B 1 96 ? -8.798 36.984 8.983 1.00 48.30 96 ALA B CA 1
ATOM 2920 C C . ALA B 1 96 ? -7.842 36.708 7.850 1.00 52.23 96 ALA B C 1
ATOM 2921 O O . ALA B 1 96 ? -7.586 37.581 7.028 1.00 53.36 96 ALA B O 1
ATOM 2923 N N . GLY B 1 97 ? -7.289 35.502 7.812 1.00 48.28 97 GLY B N 1
ATOM 2924 C CA . GLY B 1 97 ? -6.338 35.164 6.776 1.00 46.42 97 GLY B CA 1
ATOM 2925 C C . GLY B 1 97 ? -5.249 34.223 7.271 1.00 51.27 97 GLY B C 1
ATOM 2926 O O . GLY B 1 97 ? -5.447 33.447 8.207 1.00 49.32 97 GLY B O 1
ATOM 2927 N N . GLU B 1 98 ? -4.084 34.303 6.648 1.00 49.36 98 GLU B N 1
ATOM 2928 C CA . GLU B 1 98 ? -3.073 33.310 6.891 1.00 51.92 98 GLU B CA 1
ATOM 2929 C C . GLU B 1 98 ? -1.778 33.931 7.349 1.00 55.45 98 GLU B C 1
ATOM 2930 O O . GLU B 1 98 ? -1.371 34.986 6.865 1.00 52.33 98 GLU B O 1
ATOM 2936 N N . THR B 1 99 ? -1.122 33.282 8.296 1.00 52.40 99 THR B N 1
ATOM 2937 C CA . THR B 1 99 ? 0.164 33.788 8.705 1.00 52.17 99 THR B CA 1
ATOM 2938 C C . THR B 1 99 ? 1.112 32.670 9.144 1.00 51.33 99 THR B C 1
ATOM 2939 O O . THR B 1 99 ? 0.735 31.490 9.254 1.00 51.14 99 THR B O 1
ATOM 2943 N N . ALA B 1 100 ? 2.369 33.037 9.349 1.00 56.78 100 ALA B N 1
ATOM 2944 C CA . ALA B 1 100 ? 3.414 32.041 9.580 1.00 52.77 100 ALA B CA 1
ATOM 2945 C C . ALA B 1 100 ? 4.090 32.254 10.927 1.00 54.31 100 ALA B C 1
ATOM 2946 O O . ALA B 1 100 ? 4.231 33.388 11.393 1.00 54.42 100 ALA B O 1
ATOM 2948 N N . ALA B 1 101 ? 4.492 31.149 11.544 1.00 49.30 101 ALA B N 1
ATOM 2949 C CA . ALA B 1 101 ? 5.066 31.153 12.880 1.00 47.37 101 ALA B CA 1
ATOM 2950 C C . ALA B 1 101 ? 6.152 30.092 13.002 1.00 48.69 101 ALA B C 1
ATOM 2951 O O . ALA B 1 101 ? 6.034 29.011 12.423 1.00 46.14 101 ALA B O 1
ATOM 2953 N N . CYS B 1 102 ? 7.191 30.396 13.772 1.00 49.08 102 CYS B N 1
ATOM 2954 C CA . CYS B 1 102 ? 8.271 29.447 14.027 1.00 51.67 102 CYS B CA 1
ATOM 2955 C C . CYS B 1 102 ? 7.925 28.467 15.159 1.00 53.08 102 CYS B C 1
ATOM 2956 O O . CYS B 1 102 ? 8.368 27.320 15.149 1.00 56.27 102 CYS B O 1
ATOM 2959 N N . ALA B 1 103 ? 7.142 28.917 16.135 1.00 42.60 103 ALA B N 1
ATOM 2960 C CA . ALA B 1 103 ? 6.748 28.055 17.252 1.00 40.27 103 ALA B CA 1
ATOM 2961 C C . ALA B 1 103 ? 5.272 28.213 17.586 1.00 42.20 103 ALA B C 1
ATOM 2962 O O . ALA B 1 103 ? 4.703 29.282 17.370 1.00 39.03 103 ALA B O 1
ATOM 2964 N N . ILE B 1 104 ? 4.664 27.153 18.120 1.00 40.77 104 ILE B N 1
ATOM 2965 C CA . ILE B 1 104 ? 3.272 27.186 18.543 1.00 41.26 104 ILE B CA 1
ATOM 2966 C C . ILE B 1 104 ? 3.110 26.658 19.953 1.00 41.47 104 ILE B C 1
ATOM 2967 O O . ILE B 1 104 ? 3.546 25.550 20.257 1.00 41.54 104 ILE B O 1
ATOM 2972 N N . ILE B 1 105 ? 2.485 27.441 20.825 1.00 37.05 105 ILE B N 1
ATOM 2973 C CA . ILE B 1 105 ? 2.039 26.896 22.105 1.00 36.50 105 ILE B CA 1
ATOM 2974 C C . ILE B 1 105 ? 0.536 26.623 22.073 1.00 36.87 105 ILE B C 1
ATOM 2975 O O . ILE B 1 105 ? -0.284 27.555 21.952 1.00 35.49 105 ILE B O 1
ATOM 2980 N N . LEU B 1 106 ? 0.160 25.346 22.183 1.00 35.70 106 LEU B N 1
ATOM 2981 C CA . LEU B 1 106 ? -1.254 24.986 22.158 1.00 33.90 106 LEU B CA 1
ATOM 2982 C C . LEU B 1 106 ? -1.832 25.049 23.566 1.00 36.27 106 LEU B C 1
ATOM 2983 O O . LEU B 1 106 ? -1.402 24.315 24.450 1.00 38.66 106 LEU B O 1
ATOM 2988 N N . ALA B 1 107 ? -2.804 25.921 23.783 1.00 35.80 107 ALA B N 1
ATOM 2989 C CA . ALA B 1 107 ? -3.398 26.054 25.107 1.00 33.97 107 ALA B CA 1
ATOM 2990 C C . ALA B 1 107 ? -4.905 26.214 24.953 1.00 36.45 107 ALA B C 1
ATOM 2991 O O . ALA B 1 107 ? -5.510 27.159 25.474 1.00 32.35 107 ALA B O 1
ATOM 2993 N N . THR B 1 108 ? -5.505 25.271 24.238 1.00 36.76 108 THR B N 1
ATOM 2994 C CA . THR B 1 108 ? -6.841 25.443 23.693 1.00 37.08 108 THR B CA 1
ATOM 2995 C C . THR B 1 108 ? -7.989 24.965 24.585 1.00 40.46 108 THR B C 1
ATOM 2996 O O . THR B 1 108 ? -9.151 25.124 24.247 1.00 50.63 108 THR B O 1
ATOM 3000 N N . GLY B 1 109 ? -7.652 24.403 25.736 1.00 36.81 109 GLY B N 1
ATOM 3001 C CA . GLY B 1 109 ? -8.645 24.075 26.730 1.00 38.40 109 GLY B CA 1
ATOM 3002 C C . GLY B 1 109 ? -9.260 22.721 26.411 1.00 47.73 109 GLY B C 1
ATOM 3003 O O . GLY B 1 109 ? -8.863 22.046 25.452 1.00 45.08 109 GLY B O 1
ATOM 3004 N N . VAL B 1 110 ? -10.238 22.336 27.217 1.00 45.77 110 VAL B N 1
ATOM 3005 C CA . VAL B 1 110 ? -10.818 21.008 27.124 1.00 57.72 110 VAL B CA 1
ATOM 3006 C C . VAL B 1 110 ? -11.884 21.011 26.048 1.00 68.88 110 VAL B C 1
ATOM 3007 O O . VAL B 1 110 ? -12.708 21.923 25.956 1.00 69.96 110 VAL B O 1
ATOM 3011 N N . SER B 1 111 ? -11.861 20.028 25.160 1.00 77.52 111 SER B N 1
ATOM 3012 C CA . SER B 1 111 ? -12.672 20.169 23.957 1.00 86.96 111 SER B CA 1
ATOM 3013 C C . SER B 1 111 ? -13.649 19.054 23.608 1.00 91.24 111 SER B C 1
ATOM 3014 O O . SER B 1 111 ? -13.275 17.885 23.510 1.00 90.38 111 SER B O 1
ATOM 3017 N N . ARG B 1 112 ? -14.903 19.443 23.394 1.00 96.41 112 ARG B N 1
ATOM 3018 C CA . ARG B 1 112 ? -15.850 18.615 22.628 1.00 102.77 112 ARG B CA 1
ATOM 3019 C C . ARG B 1 112 ? -17.188 19.315 22.369 1.00 108.35 112 ARG B C 1
ATOM 3020 O O . ARG B 1 112 ? -17.821 19.871 23.276 1.00 104.02 112 ARG B O 1
ATOM 3028 N N . VAL B 1 113 ? -17.574 19.305 21.093 1.00 115.57 113 VAL B N 1
ATOM 3029 C CA . VAL B 1 113 ? -18.950 19.536 20.645 1.00 112.25 113 VAL B CA 1
ATOM 3030 C C . VAL B 1 113 ? -19.294 18.312 19.776 1.00 107.12 113 VAL B C 1
ATOM 3031 O O . VAL B 1 113 ? -19.142 18.317 18.548 1.00 108.03 113 VAL B O 1
ATOM 3035 N N . ARG B 1 114 ? -19.699 17.245 20.463 1.00 107.17 114 ARG B N 1
ATOM 3036 C CA . ARG B 1 114 ? -20.075 15.962 19.860 1.00 105.99 114 ARG B CA 1
ATOM 3037 C C . ARG B 1 114 ? -21.298 16.052 18.949 1.00 104.79 114 ARG B C 1
ATOM 3038 O O . ARG B 1 114 ? -22.247 16.776 19.270 1.00 102.06 114 ARG B O 1
ATOM 3046 N N . PRO B 1 115 ? -21.298 15.309 17.821 1.00 101.28 115 PRO B N 1
ATOM 3047 C CA . PRO B 1 115 ? -22.618 15.133 17.213 1.00 101.26 115 PRO B CA 1
ATOM 3048 C C . PRO B 1 115 ? -23.399 14.149 18.078 1.00 104.12 115 PRO B C 1
ATOM 3049 O O . PRO B 1 115 ? -22.818 13.558 18.987 1.00 103.94 115 PRO B O 1
ATOM 3053 N N . GLY B 1 116 ? -24.689 13.977 17.830 1.00 103.46 116 GLY B N 1
ATOM 3054 C CA . GLY B 1 116 ? -25.441 13.028 18.627 1.00 99.40 116 GLY B CA 1
ATOM 3055 C C . GLY B 1 116 ? -25.695 11.742 17.874 1.00 93.34 116 GLY B C 1
ATOM 3056 O O . GLY B 1 116 ? -26.121 10.742 18.460 1.00 94.92 116 GLY B O 1
ATOM 3057 N N . ILE B 1 117 ? -25.382 11.763 16.580 1.00 88.02 117 ILE B N 1
ATOM 3058 C CA . ILE B 1 117 ? -26.039 10.880 15.625 1.00 80.67 117 ILE B CA 1
ATOM 3059 C C . ILE B 1 117 ? -25.729 9.394 15.827 1.00 76.79 117 ILE B C 1
ATOM 3060 O O . ILE B 1 117 ? -24.571 8.948 15.822 1.00 77.50 117 ILE B O 1
ATOM 3065 N N . SER B 1 118 ? -26.832 8.666 16.007 1.00 77.05 118 SER B N 1
ATOM 3066 C CA . SER B 1 118 ? -26.900 7.263 16.420 1.00 76.05 118 SER B CA 1
ATOM 3067 C C . SER B 1 118 ? -25.716 6.364 16.073 1.00 69.35 118 SER B C 1
ATOM 3068 O O . SER B 1 118 ? -25.029 5.867 16.966 1.00 77.18 118 SER B O 1
ATOM 3071 N N . ASN B 1 119 ? -25.468 6.141 14.792 1.00 70.97 119 ASN B N 1
ATOM 3072 C CA . ASN B 1 119 ? -24.481 5.135 14.425 1.00 71.25 119 ASN B CA 1
ATOM 3073 C C . ASN B 1 119 ? -23.222 5.670 13.762 1.00 68.60 119 ASN B C 1
ATOM 3074 O O . ASN B 1 119 ? -22.677 5.024 12.877 1.00 64.26 119 ASN B O 1
ATOM 3079 N N . ILE B 1 120 ? -22.742 6.831 14.202 1.00 71.36 120 ILE B N 1
ATOM 3080 C CA . ILE B 1 120 ? -21.560 7.429 13.588 1.00 67.81 120 ILE B CA 1
ATOM 3081 C C . ILE B 1 120 ? -20.292 6.614 13.872 1.00 64.27 120 ILE B C 1
ATOM 3082 O O . ILE B 1 120 ? -19.359 6.583 13.056 1.00 62.86 120 ILE B O 1
ATOM 3087 N N . ALA B 1 121 ? -20.284 5.907 14.997 1.00 66.06 121 ALA B N 1
ATOM 3088 C CA . ALA B 1 121 ? -19.140 5.068 15.363 1.00 65.12 121 ALA B CA 1
ATOM 3089 C C . ALA B 1 121 ? -18.904 3.921 14.377 1.00 66.09 121 ALA B C 1
ATOM 3090 O O . ALA B 1 121 ? -17.771 3.500 14.180 1.00 67.51 121 ALA B O 1
ATOM 3092 N N . ASP B 1 122 ? -19.970 3.414 13.762 1.00 63.81 122 ASP B N 1
ATOM 3093 C CA . ASP B 1 122 ? -19.842 2.260 12.875 1.00 63.06 122 ASP B CA 1
ATOM 3094 C C . ASP B 1 122 ? -19.095 2.635 11.602 1.00 66.47 122 ASP B C 1
ATOM 3095 O O . ASP B 1 122 ? -18.518 1.779 10.933 1.00 66.00 122 ASP B O 1
ATOM 3100 N N . TYR B 1 123 ? -19.084 3.923 11.264 1.00 65.10 123 TYR B N 1
ATOM 3101 C CA . TYR B 1 123 ? -18.521 4.322 9.969 1.00 63.74 123 TYR B CA 1
ATOM 3102 C C . TYR B 1 123 ? -17.160 5.015 10.143 1.00 67.36 123 TYR B C 1
ATOM 3103 O O . TYR B 1 123 ? -16.618 5.615 9.213 1.00 70.53 123 TYR B O 1
ATOM 3112 N N . GLU B 1 124 ? -16.632 4.889 11.367 1.00 69.77 124 GLU B N 1
ATOM 3113 C CA . GLU B 1 124 ? -15.191 4.905 11.696 1.00 67.52 124 GLU B CA 1
ATOM 3114 C C . GLU B 1 124 ? -14.253 4.661 10.493 1.00 67.64 124 GLU B C 1
ATOM 3115 O O . GLU B 1 124 ? -14.319 3.592 9.865 1.00 73.39 124 GLU B O 1
ATOM 3121 N N . GLY B 1 125 ? -13.403 5.616 10.127 1.00 63.45 125 GLY B N 1
ATOM 3122 C CA . GLY B 1 125 ? -12.499 5.380 8.998 1.00 62.85 125 GLY B CA 1
ATOM 3123 C C . GLY B 1 125 ? -13.062 4.718 7.730 1.00 66.78 125 GLY B C 1
ATOM 3124 O O . GLY B 1 125 ? -12.317 4.282 6.848 1.00 65.64 125 GLY B O 1
ATOM 3125 N N . LYS B 1 126 ? -14.391 4.645 7.659 1.00 69.73 126 LYS B N 1
ATOM 3126 C CA . LYS B 1 126 ? -15.098 4.058 6.540 1.00 66.67 126 LYS B CA 1
ATOM 3127 C C . LYS B 1 126 ? -15.836 5.158 5.765 1.00 69.68 126 LYS B C 1
ATOM 3128 O O . LYS B 1 126 ? -16.702 4.875 4.935 1.00 67.78 126 LYS B O 1
ATOM 3134 N N . GLY B 1 127 ? -15.549 6.414 6.087 1.00 69.81 127 GLY B N 1
ATOM 3135 C CA . GLY B 1 127 ? -16.251 7.523 5.459 1.00 65.60 127 GLY B CA 1
ATOM 3136 C C . GLY B 1 127 ? -16.434 8.740 6.352 1.00 64.68 127 GLY B C 1
ATOM 3137 O O . GLY B 1 127 ? -16.531 9.867 5.862 1.00 63.17 127 GLY B O 1
ATOM 3138 N N . VAL B 1 128 ? -16.519 8.509 7.660 1.00 63.49 128 VAL B N 1
ATOM 3139 C CA . VAL B 1 128 ? -16.455 9.589 8.639 1.00 59.75 128 VAL B CA 1
ATOM 3140 C C . VAL B 1 128 ? -14.999 9.971 8.905 1.00 60.86 128 VAL B C 1
ATOM 3141 O O . VAL B 1 128 ? -14.206 9.146 9.352 1.00 66.83 128 VAL B O 1
ATOM 3145 N N . SER B 1 129 ? -14.649 11.223 8.617 1.00 57.37 129 SER B N 1
ATOM 3146 C CA . SER B 1 129 ? -13.269 11.683 8.742 1.00 51.16 129 SER B CA 1
ATOM 3147 C C . SER B 1 129 ? -13.175 12.953 9.585 1.00 52.58 129 SER B C 1
ATOM 3148 O O . SER B 1 129 ? -14.126 13.722 9.660 1.00 49.87 129 SER B O 1
ATOM 3151 N N . TYR B 1 130 ? -12.026 13.168 10.217 1.00 57.12 130 TYR B N 1
ATOM 3152 C CA . TYR B 1 130 ? -11.841 14.346 11.067 1.00 58.37 130 TYR B CA 1
ATOM 3153 C C . TYR B 1 130 ? -10.722 15.249 10.599 1.00 51.02 130 TYR B C 1
ATOM 3154 O O . TYR B 1 130 ? -10.449 16.259 11.225 1.00 63.63 130 TYR B O 1
ATOM 3163 N N . CYS B 1 131 ? -10.091 14.903 9.489 1.00 51.60 131 CYS B N 1
ATOM 3164 C CA . CYS B 1 131 ? -8.960 15.674 9.022 1.00 56.76 131 CYS B CA 1
ATOM 3165 C C . CYS B 1 131 ? -8.896 15.736 7.501 1.00 61.22 131 CYS B C 1
ATOM 3166 O O . CYS B 1 131 ? -8.588 14.747 6.841 1.00 59.32 131 CYS B O 1
ATOM 3169 N N . VAL B 1 132 ? -9.184 16.919 6.960 1.00 59.06 132 VAL B N 1
ATOM 3170 C CA . VAL B 1 132 ? -9.178 17.150 5.521 1.00 58.11 132 VAL B CA 1
ATOM 3171 C C . VAL B 1 132 ? -7.779 17.034 4.917 1.00 59.88 132 VAL B C 1
ATOM 3172 O O . VAL B 1 132 ? -7.602 16.401 3.881 1.00 66.67 132 VAL B O 1
ATOM 3176 N N . SER B 1 133 ? -6.788 17.635 5.571 1.00 59.63 133 SER B N 1
ATOM 3177 C CA . SER B 1 133 ? -5.405 17.595 5.100 1.00 58.85 133 SER B CA 1
ATOM 3178 C C . SER B 1 133 ? -4.835 16.164 5.079 1.00 61.19 133 SER B C 1
ATOM 3179 O O . SER B 1 133 ? -3.842 15.901 4.403 1.00 59.58 133 SER B O 1
ATOM 3182 N N . CYS B 1 134 ? -5.482 15.256 5.812 1.00 58.56 134 CYS B N 1
ATOM 3183 C CA . CYS B 1 134 ? -5.026 13.870 5.975 1.00 64.24 134 CYS B CA 1
ATOM 3184 C C . CYS B 1 134 ? -5.817 12.892 5.104 1.00 64.00 134 CYS B C 1
ATOM 3185 O O . CYS B 1 134 ? -5.241 12.020 4.459 1.00 68.79 134 CYS B O 1
ATOM 3188 N N . ASP B 1 135 ? -7.141 13.031 5.121 1.00 57.36 135 ASP B N 1
ATOM 3189 C CA . ASP B 1 135 ? -8.024 12.090 4.450 1.00 60.73 135 ASP B CA 1
ATOM 3190 C C . ASP B 1 135 ? -8.597 12.616 3.138 1.00 65.31 135 ASP B C 1
ATOM 3191 O O . ASP B 1 135 ? -9.143 11.837 2.363 1.00 62.00 135 ASP B O 1
ATOM 3196 N N . GLY B 1 136 ? -8.472 13.924 2.901 1.00 66.11 136 GLY B N 1
ATOM 3197 C CA . GLY B 1 136 ? -8.956 14.554 1.677 1.00 63.53 136 GLY B CA 1
ATOM 3198 C C . GLY B 1 136 ? -8.753 13.772 0.381 1.00 65.07 136 GLY B C 1
ATOM 3199 O O . GLY B 1 136 ? -9.676 13.623 -0.413 1.00 65.13 136 GLY B O 1
ATOM 3200 N N . PHE B 1 137 ? -7.544 13.242 0.189 1.00 68.53 137 PHE B N 1
ATOM 3201 C CA . PHE B 1 137 ? -7.172 12.586 -1.075 1.00 68.92 137 PHE B CA 1
ATOM 3202 C C . PHE B 1 137 ? -7.947 11.276 -1.256 1.00 66.68 137 PHE B C 1
ATOM 3203 O O . PHE B 1 137 ? -8.279 10.913 -2.384 1.00 73.94 137 PHE B O 1
ATOM 3211 N N . PHE B 1 138 ? -8.280 10.602 -0.165 1.00 63.33 138 PHE B N 1
ATOM 3212 C CA . PHE B 1 138 ? -9.105 9.413 -0.277 1.00 61.10 138 PHE B CA 1
ATOM 3213 C C . PHE B 1 138 ? -10.477 9.680 -0.909 1.00 67.26 138 PHE B C 1
ATOM 3214 O O . PHE B 1 138 ? -11.229 8.752 -1.246 1.00 55.52 138 PHE B O 1
ATOM 3222 N N . TYR B 1 139 ? -10.809 10.956 -1.048 1.00 64.60 139 TYR B N 1
ATOM 3223 C CA . TYR B 1 139 ? -12.150 11.325 -1.418 1.00 57.37 139 TYR B CA 1
ATOM 3224 C C . TYR B 1 139 ? -12.207 12.141 -2.709 1.00 61.90 139 TYR B C 1
ATOM 3225 O O . TYR B 1 139 ? -13.270 12.665 -3.045 1.00 66.10 139 TYR B O 1
ATOM 3234 N N . ARG B 1 140 ? -11.079 12.233 -3.419 1.00 59.67 140 ARG B N 1
ATOM 3235 C CA . ARG B 1 140 ? -10.991 12.908 -4.722 1.00 62.90 140 ARG B CA 1
ATOM 3236 C C . ARG B 1 140 ? -12.075 12.571 -5.723 1.00 68.90 140 ARG B C 1
ATOM 3237 O O . ARG B 1 140 ? -12.106 11.474 -6.283 1.00 67.39 140 ARG B O 1
ATOM 3245 N N . GLY B 1 141 ? -12.947 13.547 -5.967 1.00 68.06 141 GLY B N 1
ATOM 3246 C CA . GLY B 1 141 ? -13.948 13.439 -7.016 1.00 57.26 141 GLY B CA 1
ATOM 3247 C C . GLY B 1 141 ? -15.253 12.958 -6.449 1.00 62.82 141 GLY B C 1
ATOM 3248 O O . GLY B 1 141 ? -16.254 12.833 -7.149 1.00 69.53 141 GLY B O 1
ATOM 3249 N N . LEU B 1 142 ? -15.256 12.696 -5.153 1.00 63.57 142 LEU B N 1
ATOM 3250 C CA . LEU B 1 142 ? -16.423 12.082 -4.530 1.00 60.51 142 LEU B CA 1
ATOM 3251 C C . LEU B 1 142 ? -17.335 13.159 -3.948 1.00 62.71 142 LEU B C 1
ATOM 3252 O O . LEU B 1 142 ? -16.946 14.321 -3.838 1.00 64.09 142 LEU B O 1
ATOM 3257 N N . ARG B 1 143 ? -18.552 12.767 -3.594 1.00 66.28 143 ARG B N 1
ATOM 3258 C CA . ARG B 1 143 ? -19.499 13.673 -2.976 1.00 65.37 143 ARG B CA 1
ATOM 3259 C C . ARG B 1 143 ? -19.306 13.675 -1.468 1.00 67.56 143 ARG B C 1
ATOM 3260 O O . ARG B 1 143 ? -19.556 12.664 -0.801 1.00 66.92 143 ARG B O 1
ATOM 3268 N N . VAL B 1 144 ? -18.860 14.814 -0.937 1.00 65.38 144 VAL B N 1
ATOM 3269 C CA . VAL B 1 144 ? -18.536 14.923 0.482 1.00 60.87 144 VAL B CA 1
ATOM 3270 C C . VAL B 1 144 ? -19.372 15.972 1.213 1.00 65.10 144 VAL B C 1
ATOM 3271 O O . VAL B 1 144 ? -19.637 17.070 0.701 1.00 63.41 144 VAL B O 1
ATOM 3275 N N . LYS B 1 145 ? -19.802 15.595 2.411 1.00 60.07 145 LYS B N 1
ATOM 3276 C CA . LYS B 1 145 ? -20.599 16.443 3.276 1.00 53.76 145 LYS B CA 1
ATOM 3277 C C . LYS B 1 145 ? -19.785 16.853 4.508 1.00 57.59 145 LYS B C 1
ATOM 3278 O O . LYS B 1 145 ? -19.180 16.005 5.179 1.00 56.33 145 LYS B O 1
ATOM 3284 N N . VAL B 1 146 ? -19.740 18.154 4.777 1.00 51.40 146 VAL B N 1
ATOM 3285 C CA . VAL B 1 146 ? -19.123 18.674 5.996 1.00 48.72 146 VAL B CA 1
ATOM 3286 C C . VAL B 1 146 ? -20.207 18.919 7.040 1.00 47.94 146 VAL B C 1
ATOM 3287 O O . VAL B 1 146 ? -21.188 19.608 6.775 1.00 52.18 146 VAL B O 1
ATOM 3291 N N . LEU B 1 147 ? -20.034 18.338 8.223 1.00 49.65 147 LEU B N 1
ATOM 3292 C CA . LEU B 1 147 ? -20.991 18.495 9.317 1.00 49.17 147 LEU B CA 1
ATOM 3293 C C . LEU B 1 147 ? -20.508 19.556 10.306 1.00 51.31 147 LEU B C 1
ATOM 3294 O O . LEU B 1 147 ? -19.486 19.376 10.979 1.00 48.98 147 LEU B O 1
ATOM 3299 N N . GLY B 1 148 ? -21.237 20.661 10.393 1.00 49.71 148 GLY B N 1
ATOM 3300 C CA . GLY B 1 148 ? -20.822 21.761 11.245 1.00 51.85 148 GLY B CA 1
ATOM 3301 C C . GLY B 1 148 ? -21.487 23.055 10.824 1.00 54.82 148 GLY B C 1
ATOM 3302 O O . GLY B 1 148 ? -22.022 23.153 9.718 1.00 52.83 148 GLY B O 1
ATOM 3303 N N . GLU B 1 149 ? -21.430 24.061 11.693 1.00 53.39 149 GLU B N 1
ATOM 3304 C CA . GLU B 1 149 ? -22.265 25.245 11.527 1.00 53.44 149 GLU B CA 1
ATOM 3305 C C . GLU B 1 149 ? -21.468 26.560 11.411 1.00 51.38 149 GLU B C 1
ATOM 3306 O O . GLU B 1 149 ? -22.018 27.586 11.013 1.00 51.91 149 GLU B O 1
ATOM 3312 N N . GLY B 1 150 ? -20.174 26.521 11.715 1.00 50.94 150 GLY B N 1
ATOM 3313 C CA . GLY B 1 150 ? -19.392 27.744 11.826 1.00 47.05 150 GLY B CA 1
ATOM 3314 C C . GLY B 1 150 ? -18.379 28.021 10.733 1.00 46.83 150 GLY B C 1
ATOM 3315 O O . GLY B 1 150 ? -18.339 27.326 9.712 1.00 45.26 150 GLY B O 1
ATOM 3316 N N . VAL B 1 151 ? -17.556 29.056 10.945 1.00 43.24 151 VAL B N 1
ATOM 3317 C CA . VAL B 1 151 ? -16.512 29.393 9.993 1.00 42.16 151 VAL B CA 1
ATOM 3318 C C . VAL B 1 151 ? -15.515 28.236 9.886 1.00 41.50 151 VAL B C 1
ATOM 3319 O O . VAL B 1 151 ? -14.848 28.079 8.866 1.00 39.19 151 VAL B O 1
ATOM 3323 N N . PHE B 1 152 ? -15.406 27.438 10.943 1.00 41.85 152 PHE B N 1
ATOM 3324 C CA . PHE B 1 152 ? -14.555 26.255 10.888 1.00 41.74 152 PHE B CA 1
ATOM 3325 C C . PHE B 1 152 ? -15.085 25.314 9.796 1.00 44.22 152 PHE B C 1
ATOM 3326 O O . PHE B 1 152 ? -14.329 24.880 8.909 1.00 45.62 152 PHE B O 1
ATOM 3334 N N . ALA B 1 153 ? -16.382 25.014 9.855 1.00 41.01 153 ALA B N 1
ATOM 3335 C CA . ALA B 1 153 ? -17.020 24.166 8.843 1.00 45.97 153 ALA B CA 1
ATOM 3336 C C . ALA B 1 153 ? -16.787 24.720 7.448 1.00 47.62 153 ALA B C 1
ATOM 3337 O O . ALA B 1 153 ? -16.373 23.999 6.531 1.00 49.33 153 ALA B O 1
ATOM 3339 N N . ALA B 1 154 ? -17.025 26.024 7.305 1.00 46.83 154 ALA B N 1
ATOM 3340 C CA . ALA B 1 154 ? -16.849 26.705 6.031 1.00 43.66 154 ALA B CA 1
ATOM 3341 C C . ALA B 1 154 ? -15.443 26.558 5.495 1.00 45.22 154 ALA B C 1
ATOM 3342 O O . ALA B 1 154 ? -15.244 26.304 4.306 1.00 52.19 154 ALA B O 1
ATOM 3344 N N . ASN B 1 155 ? -14.463 26.752 6.364 1.00 36.85 155 ASN B N 1
ATOM 3345 C CA . ASN B 1 155 ? -13.073 26.656 5.956 1.00 46.70 155 ASN B CA 1
ATOM 3346 C C . ASN B 1 155 ? -12.711 25.238 5.511 1.00 47.06 155 ASN B C 1
ATOM 3347 O O . ASN B 1 155 ? -11.930 25.038 4.574 1.00 46.07 155 ASN B O 1
ATOM 3352 N N . GLN B 1 156 ? -13.277 24.257 6.197 1.00 43.82 156 GLN B N 1
ATOM 3353 C CA . GLN B 1 156 ? -12.996 22.863 5.852 1.00 49.20 156 GLN B CA 1
ATOM 3354 C C . GLN B 1 156 ? -13.574 22.576 4.471 1.00 51.53 156 GLN B C 1
ATOM 3355 O O . GLN B 1 156 ? -12.871 22.066 3.595 1.00 53.79 156 GLN B O 1
ATOM 3361 N N . ALA B 1 157 ? -14.837 22.967 4.278 1.00 50.57 157 ALA B N 1
ATOM 3362 C CA . ALA B 1 157 ? -15.525 22.845 2.994 1.00 49.07 157 ALA B CA 1
ATOM 3363 C C . ALA B 1 157 ? -14.750 23.467 1.834 1.00 52.70 157 ALA B C 1
ATOM 3364 O O . ALA B 1 157 ? -14.738 22.932 0.728 1.00 56.09 157 ALA B O 1
ATOM 3366 N N . LEU B 1 158 ? -14.079 24.583 2.086 1.00 50.79 158 LEU B N 1
ATOM 3367 C CA . LEU B 1 158 ? -13.276 25.232 1.056 1.00 56.00 158 LEU B CA 1
ATOM 3368 C C . LEU B 1 158 ? -11.951 24.498 0.838 1.00 53.82 158 LEU B C 1
ATOM 3369 O O . LEU B 1 158 ? -11.431 24.449 -0.280 1.00 59.02 158 LEU B O 1
ATOM 3374 N N . GLU B 1 159 ? -11.408 23.937 1.915 1.00 52.47 159 GLU B N 1
ATOM 3375 C CA . GLU B 1 159 ? -10.193 23.133 1.817 1.00 57.18 159 GLU B CA 1
ATOM 3376 C C . GLU B 1 159 ? -10.415 21.887 0.967 1.00 59.77 159 GLU B C 1
ATOM 3377 O O . GLU B 1 159 ? -9.524 21.449 0.239 1.00 67.16 159 GLU B O 1
ATOM 3383 N N . LEU B 1 160 ? -11.601 21.314 1.076 1.00 51.30 160 LEU B N 1
ATOM 3384 C CA . LEU B 1 160 ? -11.903 20.083 0.370 1.00 59.38 160 LEU B CA 1
ATOM 3385 C C . LEU B 1 160 ? -11.938 20.293 -1.143 1.00 65.24 160 LEU B C 1
ATOM 3386 O O . LEU B 1 160 ? -11.791 19.344 -1.907 1.00 69.49 160 LEU B O 1
ATOM 3391 N N . LEU B 1 161 ? -12.114 21.541 -1.572 1.00 64.97 161 LEU B N 1
ATOM 3392 C CA . LEU B 1 161 ? -12.208 21.871 -2.995 1.00 64.95 161 LEU B CA 1
ATOM 3393 C C . LEU B 1 161 ? -10.920 21.544 -3.730 1.00 66.79 161 LEU B C 1
ATOM 3394 O O . LEU B 1 161 ? -10.872 21.500 -4.961 1.00 70.18 161 LEU B O 1
ATOM 3399 N N . HIS B 1 162 ? -9.867 21.343 -2.957 1.00 65.71 162 HIS B N 1
ATOM 3400 C CA . HIS B 1 162 ? -8.597 20.912 -3.499 1.00 66.89 162 HIS B CA 1
ATOM 3401 C C . HIS B 1 162 ? -8.670 19.448 -3.958 1.00 66.69 162 HIS B C 1
ATOM 3402 O O . HIS B 1 162 ? -7.833 18.996 -4.737 1.00 68.86 162 HIS B O 1
ATOM 3409 N N . TYR B 1 163 ? -9.689 18.724 -3.495 1.00 66.25 163 TYR B N 1
ATOM 3410 C CA . TYR B 1 163 ? -9.810 17.295 -3.776 1.00 66.82 163 TYR B CA 1
ATOM 3411 C C . TYR B 1 163 ? -11.063 16.929 -4.576 1.00 67.94 163 TYR B C 1
ATOM 3412 O O . TYR B 1 163 ? -11.070 15.944 -5.321 1.00 65.55 163 TYR B O 1
ATOM 3421 N N . THR B 1 164 ? -12.126 17.708 -4.405 1.00 68.71 164 THR B N 1
ATOM 3422 C CA . THR B 1 164 ? -13.397 17.430 -5.069 1.00 63.08 164 THR B CA 1
ATOM 3423 C C . THR B 1 164 ? -14.229 18.709 -5.136 1.00 67.44 164 THR B C 1
ATOM 3424 O O . THR B 1 164 ? -14.247 19.497 -4.183 1.00 68.58 164 THR B O 1
ATOM 3428 N N . PRO B 1 165 ? -14.900 18.940 -6.275 1.00 69.89 165 PRO B N 1
ATOM 3429 C CA . PRO B 1 165 ? -15.791 20.104 -6.406 1.00 64.62 165 PRO B CA 1
ATOM 3430 C C . PRO B 1 165 ? -17.129 19.849 -5.736 1.00 64.95 165 PRO B C 1
ATOM 3431 O O . PRO B 1 165 ? -17.904 20.772 -5.500 1.00 62.48 165 PRO B O 1
ATOM 3435 N N . HIS B 1 166 ? -17.396 18.589 -5.424 1.00 62.77 166 HIS B N 1
ATOM 3436 C CA . HIS B 1 166 ? -18.692 18.208 -4.896 1.00 61.31 166 HIS B CA 1
ATOM 3437 C C . HIS B 1 166 ? -18.729 18.247 -3.377 1.00 65.68 166 HIS B C 1
ATOM 3438 O O . HIS B 1 166 ? -18.664 17.206 -2.718 1.00 62.82 166 HIS B O 1
ATOM 3445 N N . VAL B 1 167 ? -18.851 19.458 -2.832 1.00 67.82 167 VAL B N 1
ATOM 3446 C CA . VAL B 1 167 ? -18.875 19.665 -1.384 1.00 62.18 167 VAL B CA 1
ATOM 3447 C C . VAL B 1 167 ? -20.111 20.436 -0.947 1.00 58.78 167 VAL B C 1
ATOM 3448 O O . VAL B 1 167 ? -20.439 21.469 -1.533 1.00 59.06 167 VAL B O 1
ATOM 3452 N N . SER B 1 168 ? -20.800 19.951 0.079 1.00 56.87 168 SER B N 1
ATOM 3453 C CA . SER B 1 168 ? -21.862 20.749 0.678 1.00 52.88 168 SER B CA 1
ATOM 3454 C C . SER B 1 168 ? -21.720 20.723 2.197 1.00 53.75 168 SER B C 1
ATOM 3455 O O . SER B 1 168 ? -20.883 19.994 2.730 1.00 50.18 168 SER B O 1
ATOM 3458 N N . ILE B 1 169 ? -22.536 21.518 2.888 1.00 52.87 169 ILE B N 1
ATOM 3459 C CA . ILE B 1 169 ? -22.453 21.616 4.343 1.00 51.36 169 ILE B CA 1
ATOM 3460 C C . ILE B 1 169 ? -23.792 21.388 5.018 1.00 46.95 169 ILE B C 1
ATOM 3461 O O . ILE B 1 169 ? -24.800 21.959 4.614 1.00 55.58 169 ILE B O 1
ATOM 3466 N N . CYS B 1 170 ? -23.791 20.582 6.075 1.00 47.38 170 CYS B N 1
ATOM 3467 C CA . CYS B 1 170 ? -24.968 20.364 6.906 1.00 50.92 170 CYS B CA 1
ATOM 3468 C C . CYS B 1 170 ? -24.709 20.877 8.328 1.00 54.18 170 CYS B C 1
ATOM 3469 O O . CYS B 1 170 ? -23.753 20.438 8.958 1.00 48.95 170 CYS B O 1
ATOM 3472 N N . THR B 1 171 ? -25.529 21.806 8.836 1.00 53.69 171 THR B N 1
ATOM 3473 C CA . THR B 1 171 ? -25.258 22.390 10.159 1.00 54.74 171 THR B CA 1
ATOM 3474 C C . THR B 1 171 ? -25.862 21.571 11.297 1.00 58.64 171 THR B C 1
ATOM 3475 O O . THR B 1 171 ? -25.937 22.042 12.431 1.00 61.39 171 THR B O 1
ATOM 3479 N N . GLN B 1 172 ? -26.288 20.348 10.988 1.00 62.14 172 GLN B N 1
ATOM 3480 C CA . GLN B 1 172 ? -26.886 19.440 11.973 1.00 60.12 172 GLN B CA 1
ATOM 3481 C C . GLN B 1 172 ? -28.007 20.145 12.722 1.00 63.25 172 GLN B C 1
ATOM 3482 O O . GLN B 1 172 ? -29.038 20.441 12.119 1.00 68.21 172 GLN B O 1
ATOM 3488 N N . GLY B 1 173 ? -27.794 20.415 14.014 1.00 68.06 173 GLY B N 1
ATOM 3489 C CA . GLY B 1 173 ? -28.679 21.242 14.839 1.00 74.26 173 GLY B CA 1
ATOM 3490 C C . GLY B 1 173 ? -29.561 22.222 14.073 1.00 66.73 173 GLY B C 1
ATOM 3491 O O . GLY B 1 173 ? -30.596 21.754 13.617 1.00 70.77 173 GLY B O 1
ATOM 3492 N N . LYS B 1 174 ? -29.269 23.524 13.902 1.00 63.69 174 LYS B N 1
ATOM 3493 C CA . LYS B 1 174 ? -28.334 24.467 14.584 1.00 63.65 174 LYS B CA 1
ATOM 3494 C C . LYS B 1 174 ? -28.120 25.641 13.640 1.00 58.03 174 LYS B C 1
ATOM 3495 O O . LYS B 1 174 ? -27.772 25.447 12.474 1.00 57.16 174 LYS B O 1
ATOM 3501 N N . ALA B 1 175 ? -28.350 26.855 14.134 1.00 54.94 175 ALA B N 1
ATOM 3502 C CA . ALA B 1 175 ? -28.215 28.040 13.295 1.00 50.24 175 ALA B CA 1
ATOM 3503 C C . ALA B 1 175 ? -26.777 28.205 12.829 1.00 53.17 175 ALA B C 1
ATOM 3504 O O . ALA B 1 175 ? -25.841 28.029 13.605 1.00 53.52 175 ALA B O 1
ATOM 3506 N N . ALA B 1 176 ? -26.618 28.523 11.548 1.00 50.51 176 ALA B N 1
ATOM 3507 C CA . ALA B 1 176 ? -25.309 28.775 10.992 1.00 54.61 176 ALA B CA 1
ATOM 3508 C C . ALA B 1 176 ? -24.734 30.036 11.610 1.00 55.82 176 ALA B C 1
ATOM 3509 O O . ALA B 1 176 ? -25.452 30.998 11.852 1.00 51.50 176 ALA B O 1
ATOM 3511 N N . SER B 1 177 ? -23.434 30.002 11.869 1.00 50.51 177 SER B N 1
ATOM 3512 C CA . SER B 1 177 ? -22.713 31.154 12.369 1.00 47.50 177 SER B CA 1
ATOM 3513 C C . SER B 1 177 ? -21.584 31.453 11.420 1.00 45.26 177 SER B C 1
ATOM 3514 O O . SER B 1 177 ? -20.501 31.821 11.838 1.00 49.98 177 SER B O 1
ATOM 3517 N N . ILE B 1 178 ? -21.823 31.261 10.131 1.00 46.03 178 ILE B N 1
ATOM 3518 C CA . ILE B 1 178 ? -20.794 31.535 9.140 1.00 47.77 178 ILE B CA 1
ATOM 3519 C C . ILE B 1 178 ? -20.852 33.013 8.768 1.00 52.47 178 ILE B C 1
ATOM 3520 O O . ILE B 1 178 ? -21.906 33.522 8.440 1.00 50.94 178 ILE B O 1
ATOM 3525 N N . THR B 1 179 ? -19.720 33.699 8.846 1.00 55.33 179 THR B N 1
ATOM 3526 C CA . THR B 1 179 ? -19.669 35.129 8.577 1.00 57.08 179 THR B CA 1
ATOM 3527 C C . THR B 1 179 ? -19.857 35.419 7.080 1.00 58.15 179 THR B C 1
ATOM 3528 O O . THR B 1 179 ? -19.492 34.598 6.238 1.00 57.91 179 THR B O 1
ATOM 3532 N N . PRO B 1 180 ? -20.427 36.590 6.747 1.00 57.48 180 PRO B N 1
ATOM 3533 C CA . PRO B 1 180 ? -20.722 36.922 5.346 1.00 57.56 180 PRO B CA 1
ATOM 3534 C C . PRO B 1 180 ? -19.565 36.752 4.359 1.00 54.43 180 PRO B C 1
ATOM 3535 O O . PRO B 1 180 ? -19.824 36.333 3.231 1.00 59.34 180 PRO B O 1
ATOM 3539 N N . GLU B 1 181 ? -18.335 37.067 4.748 1.00 51.06 181 GLU B N 1
ATOM 3540 C CA . GLU B 1 181 ? -17.214 36.913 3.834 1.00 50.18 181 GLU B CA 1
ATOM 3541 C C . GLU B 1 181 ? -16.946 35.432 3.537 1.00 59.56 181 GLU B C 1
ATOM 3542 O O . GLU B 1 181 ? -16.407 35.093 2.477 1.00 57.10 181 GLU B O 1
ATOM 3548 N N . PHE B 1 182 ? -17.300 34.553 4.475 1.00 55.59 182 PHE B N 1
ATOM 3549 C CA . PHE B 1 182 ? -17.143 33.119 4.237 1.00 56.38 182 PHE B CA 1
ATOM 3550 C C . PHE B 1 182 ? -18.351 32.598 3.448 1.00 53.91 182 PHE B C 1
ATOM 3551 O O . PHE B 1 182 ? -18.208 31.741 2.572 1.00 57.13 182 PHE B O 1
ATOM 3559 N N . MET B 1 183 ? -19.532 33.138 3.728 1.00 54.16 183 MET B N 1
ATOM 3560 C CA . MET B 1 183 ? -20.725 32.787 2.948 1.00 54.51 183 MET B CA 1
ATOM 3561 C C . MET B 1 183 ? -20.518 33.106 1.471 1.00 55.62 183 MET B C 1
ATOM 3562 O O . MET B 1 183 ? -20.985 32.388 0.594 1.00 57.69 183 MET B O 1
ATOM 3567 N N . THR B 1 184 ? -19.805 34.189 1.211 1.00 54.23 184 THR B N 1
ATOM 3568 C CA . THR B 1 184 ? -19.586 34.640 -0.147 1.00 57.42 184 THR B CA 1
ATOM 3569 C C . THR B 1 184 ? -18.683 33.667 -0.878 1.00 59.22 184 THR B C 1
ATOM 3570 O O . THR B 1 184 ? -18.959 33.276 -2.014 1.00 62.65 184 THR B O 1
ATOM 3574 N N . ARG B 1 185 ? -17.606 33.267 -0.210 1.00 58.09 185 ARG B N 1
ATOM 3575 C CA . ARG B 1 185 ? -16.674 32.299 -0.770 1.00 58.65 185 ARG B CA 1
ATOM 3576 C C . ARG B 1 185 ? -17.393 30.975 -1.071 1.00 52.51 185 ARG B C 1
ATOM 3577 O O . ARG B 1 185 ? -17.187 30.361 -2.118 1.00 52.41 185 ARG B O 1
ATOM 3585 N N . LEU B 1 186 ? -18.261 30.569 -0.156 1.00 50.56 186 LEU B N 1
ATOM 3586 C CA . LEU B 1 186 ? -19.050 29.362 -0.337 1.00 54.97 186 LEU B CA 1
ATOM 3587 C C . LEU B 1 186 ? -20.023 29.475 -1.522 1.00 58.98 186 LEU B C 1
ATOM 3588 O O . LEU B 1 186 ? -20.186 28.525 -2.287 1.00 58.08 186 LEU B O 1
ATOM 3593 N N . ASP B 1 187 ? -20.667 30.632 -1.681 1.00 59.53 187 ASP B N 1
ATOM 3594 C CA . ASP B 1 187 ? -21.619 30.811 -2.777 1.00 57.29 187 ASP B CA 1
ATOM 3595 C C . ASP B 1 187 ? -20.929 30.719 -4.131 1.00 56.93 187 ASP B C 1
ATOM 3596 O O . ASP B 1 187 ? -21.423 30.062 -5.043 1.00 64.33 187 ASP B O 1
ATOM 3601 N N . GLU B 1 188 ? -19.785 31.382 -4.249 1.00 59.49 188 GLU B N 1
ATOM 3602 C CA . GLU B 1 188 ? -19.000 31.408 -5.486 1.00 62.40 188 GLU B CA 1
ATOM 3603 C C . GLU B 1 188 ? -18.427 30.038 -5.857 1.00 69.12 188 GLU B C 1
ATOM 3604 O O . GLU B 1 188 ? -18.137 29.769 -7.026 1.00 71.75 188 GLU B O 1
ATOM 3610 N N . ALA B 1 189 ? -18.253 29.179 -4.856 1.00 66.66 189 ALA B N 1
ATOM 3611 C CA . ALA B 1 189 ? -17.677 27.858 -5.064 1.00 61.76 189 ALA B CA 1
ATOM 3612 C C . ALA B 1 189 ? -18.772 26.811 -5.193 1.00 63.06 189 ALA B C 1
ATOM 3613 O O . ALA B 1 189 ? -18.500 25.622 -5.359 1.00 65.85 189 ALA B O 1
ATOM 3615 N N . GLY B 1 190 ? -20.018 27.255 -5.116 1.00 62.14 190 GLY B N 1
ATOM 3616 C CA . GLY B 1 190 ? -21.132 26.344 -5.271 1.00 62.18 190 GLY B CA 1
ATOM 3617 C C . GLY B 1 190 ? -21.266 25.390 -4.103 1.00 61.02 190 GLY B C 1
ATOM 3618 O O . GLY B 1 190 ? -21.782 24.284 -4.258 1.00 69.37 190 GLY B O 1
ATOM 3619 N N . ILE B 1 191 ? -20.825 25.819 -2.926 1.00 55.40 191 ILE B N 1
ATOM 3620 C CA . ILE B 1 191 ? -21.021 25.017 -1.726 1.00 57.34 191 ILE B CA 1
ATOM 3621 C C . ILE B 1 191 ? -22.279 25.448 -0.979 1.00 55.60 191 ILE B C 1
ATOM 3622 O O . ILE B 1 191 ? -22.340 26.554 -0.425 1.00 59.02 191 ILE B O 1
ATOM 3627 N N . ALA B 1 192 ? -23.273 24.564 -0.961 1.00 52.06 192 ALA B N 1
ATOM 3628 C CA . ALA B 1 192 ? -24.554 24.820 -0.323 1.00 49.84 192 ALA B CA 1
ATOM 3629 C C . ALA B 1 192 ? -24.560 24.550 1.181 1.00 53.30 192 ALA B C 1
ATOM 3630 O O . ALA B 1 192 ? -23.848 23.675 1.677 1.00 52.79 192 ALA B O 1
ATOM 3632 N N . VAL B 1 193 ? -25.405 25.283 1.895 1.00 56.21 193 VAL B N 1
ATOM 3633 C CA . VAL B 1 193 ? -25.540 25.135 3.341 1.00 55.22 193 VAL B CA 1
ATOM 3634 C C . VAL B 1 193 ? -26.982 24.909 3.730 1.00 55.60 193 VAL B C 1
ATOM 3635 O O . VAL B 1 193 ? -27.841 25.722 3.396 1.00 63.58 193 VAL B O 1
ATOM 3639 N N . ASP B 1 194 ? -27.272 23.837 4.455 1.00 57.88 194 ASP B N 1
ATOM 3640 C CA . ASP B 1 194 ? -28.622 23.677 4.981 1.00 57.84 194 ASP B CA 1
ATOM 3641 C C . ASP B 1 194 ? -28.592 23.153 6.417 1.00 58.57 194 ASP B C 1
ATOM 3642 O O . ASP B 1 194 ? -27.611 22.552 6.842 1.00 58.79 194 ASP B O 1
ATOM 3647 N N . ASP B 1 195 ? -29.677 23.375 7.152 1.00 58.64 195 ASP B N 1
ATOM 3648 C CA . ASP B 1 195 ? -29.748 23.002 8.558 1.00 59.67 195 ASP B CA 1
ATOM 3649 C C . ASP B 1 195 ? -30.484 21.688 8.803 1.00 59.81 195 ASP B C 1
ATOM 3650 O O . ASP B 1 195 ? -31.026 21.477 9.881 1.00 62.49 195 ASP B O 1
ATOM 3655 N N . ARG B 1 196 ? -30.516 20.808 7.811 1.00 59.88 196 ARG B N 1
ATOM 3656 C CA . ARG B 1 196 ? -31.067 19.476 8.033 1.00 65.00 196 ARG B CA 1
ATOM 3657 C C . ARG B 1 196 ? -30.278 18.786 9.147 1.00 68.92 196 ARG B C 1
ATOM 3658 O O . ARG B 1 196 ? -29.117 19.130 9.401 1.00 62.59 196 ARG B O 1
ATOM 3666 N N . LYS B 1 197 ? -30.915 17.831 9.821 1.00 65.38 197 LYS B N 1
ATOM 3667 C CA . LYS B 1 197 ? -30.263 17.085 10.890 1.00 66.38 197 LYS B CA 1
ATOM 3668 C C . LYS B 1 197 ? -30.112 15.618 10.505 1.00 65.87 197 LYS B C 1
ATOM 3669 O O . LYS B 1 197 ? -31.104 14.934 10.270 1.00 67.23 197 LYS B O 1
ATOM 3675 N N . ILE B 1 198 ? -28.876 15.135 10.433 1.00 63.05 198 ILE B N 1
ATOM 3676 C CA . ILE B 1 198 ? -28.630 13.734 10.111 1.00 63.46 198 ILE B CA 1
ATOM 3677 C C . ILE B 1 198 ? -29.093 12.816 11.260 1.00 69.19 198 ILE B C 1
ATOM 3678 O O . ILE B 1 198 ? -28.852 13.092 12.435 1.00 68.46 198 ILE B O 1
ATOM 3683 N N . ALA B 1 199 ? -29.801 11.744 10.912 1.00 68.20 199 ALA B N 1
ATOM 3684 C CA . ALA B 1 199 ? -30.312 10.810 11.909 1.00 65.58 199 ALA B CA 1
ATOM 3685 C C . ALA B 1 199 ? -29.447 9.560 11.965 1.00 63.70 199 ALA B C 1
ATOM 3686 O O . ALA B 1 199 ? -29.244 8.987 13.040 1.00 68.80 199 ALA B O 1
ATOM 3688 N N . SER B 1 200 ? -28.920 9.161 10.809 1.00 59.81 200 SER B N 1
ATOM 3689 C CA . SER B 1 200 ? -28.185 7.913 10.678 1.00 58.22 200 SER B CA 1
ATOM 3690 C C . SER B 1 200 ? -27.490 7.833 9.327 1.00 61.94 200 SER B C 1
ATOM 3691 O O . SER B 1 200 ? -27.831 8.568 8.405 1.00 62.46 200 SER B O 1
ATOM 3694 N N . LEU B 1 201 ? -26.517 6.935 9.227 1.00 55.56 201 LEU B N 1
ATOM 3695 C CA . LEU B 1 201 ? -25.741 6.729 8.014 1.00 60.29 201 LEU B CA 1
ATOM 3696 C C . LEU B 1 201 ? -26.044 5.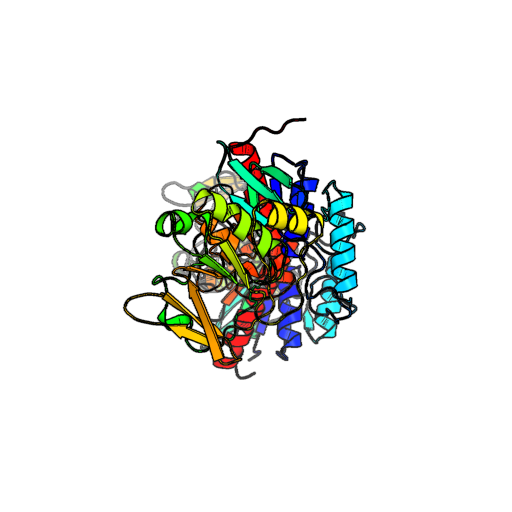345 7.390 1.00 66.71 201 LEU B C 1
ATOM 3697 O O . LEU B 1 201 ? -26.553 4.457 8.076 1.00 65.20 201 LEU B O 1
ATOM 3702 N N . GLU B 1 202 ? -25.729 5.180 6.099 1.00 67.24 202 GLU B N 1
ATOM 3703 C CA . GLU B 1 202 ? -25.947 3.943 5.316 1.00 66.56 202 GLU B CA 1
ATOM 3704 C C . GLU B 1 202 ? -24.874 3.904 4.220 1.00 66.32 202 GLU B C 1
ATOM 3705 O O . GLU B 1 202 ? -24.407 4.962 3.834 1.00 64.81 202 GLU B O 1
ATOM 3711 N N . GLY B 1 203 ? -24.440 2.736 3.715 1.00 68.74 203 GLY B N 1
ATOM 3712 C CA . GLY B 1 203 ? -24.785 1.410 4.203 1.00 66.05 203 GLY B CA 1
ATOM 3713 C C . GLY B 1 203 ? -23.541 0.530 4.321 1.00 69.88 203 GLY B C 1
ATOM 3714 O O . GLY B 1 203 ? -22.782 0.656 5.279 1.00 71.40 203 GLY B O 1
ATOM 3715 N N . THR B 1 204 ? -23.317 -0.345 3.339 1.00 69.21 204 THR B N 1
ATOM 3716 C CA . THR B 1 204 ? -22.238 -1.345 3.389 1.00 67.65 204 THR B CA 1
ATOM 3717 C C . THR B 1 204 ? -21.509 -1.455 2.044 1.00 63.87 204 THR B C 1
ATOM 3718 O O . THR B 1 204 ? -22.154 -1.501 0.996 1.00 63.46 204 THR B O 1
ATOM 3722 N N . PRO B 1 205 ? -20.166 -1.545 2.061 1.00 62.50 205 PRO B N 1
ATOM 3723 C CA . PRO B 1 205 ? -19.238 -1.667 3.198 1.00 67.60 205 PRO B CA 1
ATOM 3724 C C . PRO B 1 205 ? -18.907 -0.344 3.895 1.00 74.52 205 PRO B C 1
ATOM 3725 O O . PRO B 1 205 ? -18.571 -0.336 5.085 1.00 80.59 205 PRO B O 1
ATOM 3729 N N . ALA B 1 206 ? -19.006 0.754 3.151 1.00 74.46 206 ALA B N 1
ATOM 3730 C CA . ALA B 1 206 ? -18.662 2.071 3.661 1.00 66.23 206 ALA B CA 1
ATOM 3731 C C . ALA B 1 206 ? -19.830 3.045 3.455 1.00 70.31 206 ALA B C 1
ATOM 3732 O O . ALA B 1 206 ? -20.896 2.651 2.958 1.00 71.14 206 ALA B O 1
ATOM 3734 N N . LEU B 1 207 ? -19.619 4.305 3.844 1.00 67.04 207 LEU B N 1
ATOM 3735 C CA . LEU B 1 207 ? -20.643 5.345 3.759 1.00 65.39 207 LEU B CA 1
ATOM 3736 C C . LEU B 1 207 ? -21.067 5.609 2.315 1.00 56.56 207 LEU B C 1
ATOM 3737 O O . LEU B 1 207 ? -20.231 5.732 1.415 1.00 59.38 207 LEU B O 1
ATOM 3742 N N . SER B 1 208 ? -22.370 5.714 2.100 1.00 62.07 208 SER B N 1
ATOM 3743 C CA . SER B 1 208 ? -22.872 6.087 0.784 1.00 65.40 208 SER B CA 1
ATOM 3744 C C . SER B 1 208 ? -24.128 6.970 0.868 1.00 62.36 208 SER B C 1
ATOM 3745 O O . SER B 1 208 ? -24.423 7.710 -0.065 1.00 62.98 208 SER B O 1
ATOM 3748 N N . VAL B 1 209 ? -24.829 6.928 1.999 1.00 55.90 209 VAL B N 1
ATOM 3749 C CA . VAL B 1 209 ? -26.111 7.612 2.133 1.00 65.88 209 VAL B CA 1
ATOM 3750 C C . VAL B 1 209 ? -26.378 8.192 3.529 1.00 69.62 209 VAL B C 1
ATOM 3751 O O . VAL B 1 209 ? -26.244 7.501 4.542 1.00 74.07 209 VAL B O 1
ATOM 3755 N N . LEU B 1 210 ? -26.776 9.463 3.565 1.00 61.83 210 LEU B N 1
ATOM 3756 C CA . LEU B 1 210 ? -27.131 10.121 4.809 1.00 59.40 210 LEU B CA 1
ATOM 3757 C C . LEU B 1 210 ? -28.629 10.094 4.942 1.00 61.92 210 LEU B C 1
ATOM 3758 O O . LEU B 1 210 ? -29.335 10.411 3.992 1.00 65.26 210 LEU B O 1
ATOM 3763 N N . ARG B 1 211 ? -29.132 9.718 6.109 1.00 59.82 211 ARG B N 1
ATOM 3764 C CA . ARG B 1 211 ? -30.566 9.731 6.302 1.00 63.17 211 ARG B CA 1
ATOM 3765 C C . ARG B 1 211 ? -30.902 10.774 7.338 1.00 64.21 211 ARG B C 1
ATOM 3766 O O . ARG B 1 211 ? -30.422 10.726 8.471 1.00 65.16 211 ARG B O 1
ATOM 3774 N N . TYR B 1 212 ? -31.736 11.720 6.939 1.00 60.17 212 TYR B N 1
ATOM 3775 C CA . TYR B 1 212 ? -32.064 12.833 7.795 1.00 59.77 212 TYR B CA 1
ATOM 3776 C C . TYR B 1 212 ? -33.237 12.459 8.671 1.00 66.74 212 TYR B C 1
ATOM 3777 O O . TYR B 1 212 ? -33.870 11.422 8.465 1.00 72.36 212 TYR B O 1
ATOM 3786 N N . GLU B 1 213 ? -33.539 13.303 9.645 1.00 65.17 213 GLU B N 1
ATOM 3787 C CA . GLU B 1 213 ? -34.538 12.960 10.646 1.00 64.24 213 GLU B CA 1
ATOM 3788 C C . GLU B 1 213 ? -35.959 13.104 10.097 1.00 69.02 213 GLU B C 1
ATOM 3789 O O . GLU B 1 213 ? -36.928 12.726 10.756 1.00 63.93 213 GLU B O 1
ATOM 3795 N N . ASP B 1 214 ? -36.076 13.675 8.898 1.00 70.67 214 ASP B N 1
ATOM 3796 C CA . ASP B 1 214 ? -37.375 13.899 8.277 1.00 68.31 214 ASP B CA 1
ATOM 3797 C C . ASP B 1 214 ? -37.704 12.772 7.299 1.00 69.94 214 ASP B C 1
ATOM 3798 O O . ASP B 1 214 ? -38.814 12.705 6.764 1.00 74.69 214 ASP B O 1
ATOM 3803 N N . GLY B 1 215 ? -36.732 11.897 7.068 1.00 64.74 215 GLY B N 1
ATOM 3804 C CA . GLY B 1 215 ? -36.943 10.724 6.244 1.00 68.71 215 GLY B CA 1
ATOM 3805 C C . GLY B 1 215 ? -36.231 10.848 4.919 1.00 69.25 215 GLY B C 1
ATOM 3806 O O . GLY B 1 215 ? -35.994 9.855 4.230 1.00 66.45 215 GLY B O 1
ATOM 3807 N N . SER B 1 216 ? -35.892 12.081 4.558 1.00 69.27 216 SER B N 1
ATOM 3808 C CA . SER B 1 216 ? -35.174 12.347 3.314 1.00 65.35 216 SER B CA 1
ATOM 3809 C C . SER B 1 216 ? -33.764 11.779 3.373 1.00 61.95 216 SER B C 1
ATOM 3810 O O . SER B 1 216 ? -33.247 11.519 4.453 1.00 66.63 216 SER B O 1
ATOM 3813 N N . THR B 1 217 ? -33.147 11.559 2.215 1.00 53.74 217 THR B N 1
ATOM 3814 C CA . THR B 1 217 ? -31.819 10.997 2.186 1.00 61.58 217 THR B CA 1
ATOM 3815 C C . THR B 1 217 ? -31.013 11.690 1.098 1.00 61.58 217 THR B C 1
ATOM 3816 O O . THR B 1 217 ? -31.572 12.300 0.192 1.00 67.17 217 THR B O 1
ATOM 3820 N N . GLU B 1 218 ? -29.695 11.579 1.193 1.00 63.07 218 GLU B N 1
ATOM 3821 C CA . GLU B 1 218 ? -28.794 12.202 0.246 1.00 62.25 218 GLU B CA 1
ATOM 3822 C C . GLU B 1 218 ? -27.627 11.271 0.037 1.00 59.82 218 GLU B C 1
ATOM 3823 O O . GLU B 1 218 ? -27.335 10.457 0.909 1.00 65.09 218 GLU B O 1
ATOM 3829 N N . GLU B 1 219 ? -26.963 11.372 -1.112 1.00 59.18 219 GLU B N 1
ATOM 3830 C CA . GLU B 1 219 ? -25.776 10.575 -1.365 1.00 63.59 219 GLU B CA 1
ATOM 3831 C C . GLU B 1 219 ? -24.528 11.326 -0.946 1.00 70.51 219 GLU B C 1
ATOM 3832 O O . GLU B 1 219 ? -24.305 12.469 -1.354 1.00 76.57 219 GLU B O 1
ATOM 3838 N N . ALA B 1 220 ? -23.706 10.675 -0.140 1.00 61.21 220 ALA B N 1
ATOM 3839 C CA . ALA B 1 220 ? -22.400 11.212 0.210 1.00 66.65 220 ALA B CA 1
ATOM 3840 C C . ALA B 1 220 ? -21.494 10.041 0.545 1.00 61.52 220 ALA B C 1
ATOM 3841 O O . ALA B 1 220 ? -21.868 9.174 1.331 1.00 63.62 220 ALA B O 1
ATOM 3843 N N . GLN B 1 221 ? -20.327 9.994 -0.073 1.00 55.54 221 GLN B N 1
ATOM 3844 C CA . GLN B 1 221 ? -19.371 8.960 0.263 1.00 67.36 221 GLN B CA 1
ATOM 3845 C C . GLN B 1 221 ? -18.511 9.423 1.444 1.00 66.49 221 GLN B C 1
ATOM 3846 O O . GLN B 1 221 ? -17.834 8.624 2.079 1.00 61.97 221 GLN B O 1
ATOM 3852 N N . GLY B 1 222 ? -18.545 10.720 1.744 1.00 67.86 222 GLY B N 1
ATOM 3853 C CA . GLY B 1 222 ? -17.697 11.263 2.797 1.00 65.78 222 GLY B CA 1
ATOM 3854 C C . GLY B 1 222 ? -18.336 12.286 3.719 1.00 64.87 222 GLY B C 1
ATOM 3855 O O . GLY B 1 222 ? -18.922 13.261 3.258 1.00 64.69 222 GLY B O 1
ATOM 3856 N N . LEU B 1 223 ? -18.209 12.062 5.024 1.00 65.94 223 LEU B N 1
ATOM 3857 C CA . LEU B 1 223 ? -18.745 12.977 6.024 1.00 55.21 223 LEU B CA 1
ATOM 3858 C C . LEU B 1 223 ? -17.649 13.533 6.954 1.00 61.59 223 LEU B C 1
ATOM 3859 O O . LEU B 1 223 ? -17.163 12.824 7.835 1.00 67.34 223 LEU B O 1
ATOM 3864 N N . PHE B 1 224 ? -17.275 14.801 6.760 1.00 59.49 224 PHE B N 1
ATOM 3865 C CA . PHE B 1 224 ? -16.196 15.427 7.538 1.00 53.41 224 PHE B CA 1
ATOM 3866 C C . PHE B 1 224 ? -16.759 16.214 8.705 1.00 51.66 224 PHE B C 1
ATOM 3867 O O . PHE B 1 224 ? -17.552 17.142 8.507 1.00 52.91 224 PHE B O 1
ATOM 3875 N N . ILE B 1 225 ? -16.374 15.825 9.918 1.00 47.74 225 ILE B N 1
ATOM 3876 C CA . ILE B 1 225 ? -16.905 16.449 11.128 1.00 50.33 225 ILE B CA 1
ATOM 3877 C C . ILE B 1 225 ? -16.120 17.738 11.429 1.00 48.80 225 ILE B C 1
ATOM 3878 O O . ILE B 1 225 ? -14.883 17.746 11.420 1.00 47.41 225 ILE B O 1
ATOM 3883 N N . ALA B 1 226 ? -16.855 18.829 11.644 1.00 49.69 226 ALA B N 1
ATOM 3884 C CA . ALA B 1 226 ? -16.251 20.140 11.849 1.00 46.52 226 ALA B CA 1
ATOM 3885 C C . ALA B 1 226 ? -17.227 21.037 12.581 1.00 45.66 226 ALA B C 1
ATOM 3886 O O . ALA B 1 226 ? -17.625 22.093 12.072 1.00 49.82 226 ALA B O 1
ATOM 3888 N N . MET B 1 227 ? -17.617 20.604 13.776 1.00 45.29 227 MET B N 1
ATOM 3889 C CA . MET B 1 227 ? -18.598 21.318 14.582 1.00 49.00 227 MET B CA 1
ATOM 3890 C C . MET B 1 227 ? -17.926 22.341 15.503 1.00 51.54 227 MET B C 1
ATOM 3891 O O . MET B 1 227 ? -16.793 22.133 15.941 1.00 49.37 227 MET B O 1
ATOM 3896 N N . GLY B 1 228 ? -18.632 23.434 15.794 1.00 52.03 228 GLY B N 1
ATOM 3897 C CA . GLY B 1 228 ? -18.126 24.463 16.685 1.00 48.32 228 GLY B CA 1
ATOM 3898 C C . GLY B 1 228 ? -16.841 25.081 16.174 1.00 49.59 228 GLY B C 1
ATOM 3899 O O . GLY B 1 228 ? -16.711 25.401 14.986 1.00 48.88 228 GLY B O 1
ATOM 3900 N N . GLU B 1 229 ? -15.876 25.248 17.064 1.00 47.41 229 GLU B N 1
ATOM 3901 C CA . GLU B 1 229 ? -14.616 25.842 16.656 1.00 49.81 229 GLU B CA 1
ATOM 3902 C C . GLU B 1 229 ? -13.561 24.768 16.499 1.00 45.89 229 GLU B C 1
ATOM 3903 O O . GLU B 1 229 ? -13.642 23.724 17.134 1.00 45.11 229 GLU B O 1
ATOM 3909 N N . ALA B 1 230 ? -12.581 25.039 15.644 1.00 45.74 230 ALA B N 1
ATOM 3910 C CA . ALA B 1 230 ? -11.369 24.230 15.576 1.00 44.48 230 ALA B CA 1
ATOM 3911 C C . ALA B 1 230 ? -10.820 24.041 16.982 1.00 47.05 230 ALA B C 1
ATOM 3912 O O . ALA B 1 230 ? -10.713 24.986 17.760 1.00 47.03 230 ALA B O 1
ATOM 3914 N N . SER B 1 231 ? -10.489 22.801 17.307 1.00 46.40 231 SER B N 1
ATOM 3915 C CA . SER B 1 231 ? -10.123 22.443 18.660 1.00 44.83 231 SER B CA 1
ATOM 3916 C C . SER B 1 231 ? -8.804 21.701 18.701 1.00 45.10 231 SER B C 1
ATOM 3917 O O . SER B 1 231 ? -8.153 21.497 17.676 1.00 41.35 231 SER B O 1
ATOM 3920 N N . SER B 1 232 ? -8.416 21.314 19.906 1.00 44.86 232 SER B N 1
ATOM 3921 C CA . SER B 1 232 ? -7.088 20.780 20.122 1.00 48.24 232 SER B CA 1
ATOM 3922 C C . SER B 1 232 ? -6.875 19.511 19.304 1.00 44.37 232 SER B C 1
ATOM 3923 O O . SER B 1 232 ? -5.820 19.343 18.679 1.00 45.07 232 SER B O 1
ATOM 3926 N N . LEU B 1 233 ? -7.893 18.648 19.267 1.00 48.02 233 LEU B N 1
ATOM 3927 C CA . LEU B 1 233 ? -7.816 17.430 18.467 1.00 46.84 233 LEU B CA 1
ATOM 3928 C C . LEU B 1 233 ? -7.661 17.741 16.974 1.00 45.52 233 LEU B C 1
ATOM 3929 O O . LEU B 1 233 ? -6.804 17.167 16.307 1.00 43.96 233 LEU B O 1
ATOM 3934 N N . ASP B 1 234 ? -8.460 18.669 16.461 1.00 44.21 234 ASP B N 1
ATOM 3935 C CA . ASP B 1 234 ? -8.329 19.127 15.076 1.00 43.45 234 ASP B CA 1
ATOM 3936 C C . ASP B 1 234 ? -6.919 19.560 14.720 1.00 46.27 234 ASP B C 1
ATOM 3937 O O . ASP B 1 234 ? -6.424 19.257 13.630 1.00 44.50 234 ASP B O 1
ATOM 3942 N N . PHE B 1 235 ? -6.300 20.316 15.630 1.00 43.92 235 PHE B N 1
ATOM 3943 C CA . PHE B 1 235 ? -4.944 20.814 15.445 1.00 44.60 235 PHE B CA 1
ATOM 3944 C C . PHE B 1 235 ? -3.939 19.664 15.521 1.00 44.46 235 PHE B C 1
ATOM 3945 O O . PHE B 1 235 ? -2.970 19.622 14.784 1.00 43.62 235 PHE B O 1
ATOM 3953 N N . ALA B 1 236 ? -4.197 18.728 16.424 1.00 48.19 236 ALA B N 1
ATOM 3954 C CA . ALA B 1 236 ? -3.312 17.571 16.598 1.00 46.03 236 ALA B CA 1
ATOM 3955 C C . ALA B 1 236 ? -3.158 16.778 15.299 1.00 47.12 236 ALA B C 1
ATOM 3956 O O . ALA B 1 236 ? -2.041 16.417 14.919 1.00 52.21 236 ALA B O 1
ATOM 3958 N N . TYR B 1 237 ? -4.280 16.532 14.616 1.00 52.03 237 TYR B N 1
ATOM 3959 C CA . TYR B 1 237 ? -4.294 15.722 13.394 1.00 52.10 237 TYR B CA 1
ATOM 3960 C C . TYR B 1 237 ? -3.482 16.370 12.282 1.00 51.24 237 TYR B C 1
ATOM 3961 O O . TYR B 1 237 ? -2.696 15.706 11.614 1.00 53.92 237 TYR B O 1
ATOM 3970 N N . THR B 1 238 ? -3.665 17.671 12.073 1.00 47.32 238 THR B N 1
ATOM 3971 C CA . THR B 1 238 ? -2.948 18.343 10.993 1.00 45.98 238 THR B CA 1
ATOM 3972 C C . THR B 1 238 ? -1.481 18.528 11.311 1.00 44.83 238 THR B C 1
ATOM 3973 O O . THR B 1 238 ? -0.646 18.631 10.408 1.00 48.22 238 THR B O 1
ATOM 3977 N N . LEU B 1 239 ? -1.159 18.613 12.594 1.00 45.96 239 LEU B N 1
ATOM 3978 C CA . LEU B 1 239 ? 0.225 18.855 12.974 1.00 48.97 239 LEU B CA 1
ATOM 3979 C C . LEU B 1 239 ? 1.010 17.551 13.215 1.00 45.79 239 LEU B C 1
ATOM 3980 O O . LEU B 1 239 ? 2.240 17.555 13.165 1.00 46.93 239 LEU B O 1
ATOM 3985 N N . GLY B 1 240 ? 0.301 16.457 13.477 1.00 51.74 240 GLY B N 1
ATOM 3986 C CA . GLY B 1 240 ? 0.940 15.179 13.749 1.00 47.68 240 GLY B CA 1
ATOM 3987 C C . GLY B 1 240 ? 1.207 15.006 15.231 1.00 52.82 240 GLY B C 1
ATOM 3988 O O . GLY B 1 240 ? 1.983 14.148 15.641 1.00 48.76 240 GLY B O 1
ATOM 3989 N N . VAL B 1 241 ? 0.566 15.837 16.047 1.00 51.55 241 VAL B N 1
ATOM 3990 C CA . VAL B 1 241 ? 0.773 15.792 17.490 1.00 48.98 241 VAL B CA 1
ATOM 3991 C C . VAL B 1 241 ? 0.127 14.562 18.079 1.00 46.67 241 VAL B C 1
ATOM 3992 O O . VAL B 1 241 ? -1.029 14.273 17.805 1.00 47.29 241 VAL B O 1
ATOM 3996 N N . GLU B 1 242 ? 0.882 13.839 18.900 1.00 51.08 242 GLU B N 1
ATOM 3997 C CA . GLU B 1 242 ? 0.379 12.614 19.493 1.00 49.05 242 GLU B CA 1
ATOM 3998 C C . GLU B 1 242 ? -0.598 12.882 20.612 1.00 48.22 242 GLU B C 1
ATOM 3999 O O . GLU B 1 242 ? -0.374 13.738 21.455 1.00 51.83 242 GLU B O 1
ATOM 4005 N N . ARG B 1 243 ? -1.678 12.116 20.615 1.00 45.00 243 ARG B N 1
ATOM 4006 C CA . ARG B 1 243 ? -2.705 12.213 21.629 1.00 51.58 243 ARG B CA 1
ATOM 4007 C C . ARG B 1 243 ? -2.452 11.264 22.785 1.00 58.02 243 ARG B C 1
ATOM 4008 O O . ARG B 1 243 ? -1.600 10.375 22.733 1.00 58.31 243 ARG B O 1
ATOM 4016 N N . ASN B 1 244 ? -3.255 11.463 23.817 1.00 55.61 244 ASN B N 1
ATOM 4017 C CA . ASN B 1 244 ? -3.249 10.675 25.033 1.00 57.94 244 ASN B CA 1
ATOM 4018 C C . ASN B 1 244 ? -4.710 10.583 25.438 1.00 60.53 244 ASN B C 1
ATOM 4019 O O . ASN B 1 244 ? -5.209 11.379 26.251 1.00 57.40 244 ASN B O 1
ATOM 4024 N N . GLY B 1 245 ? -5.402 9.631 24.820 1.00 53.28 245 GLY B N 1
ATOM 4025 C CA . GLY B 1 245 ? -6.845 9.611 24.842 1.00 48.04 245 GLY B CA 1
ATOM 4026 C C . GLY B 1 245 ? -7.384 10.798 24.071 1.00 54.83 245 GLY B C 1
ATOM 4027 O O . GLY B 1 245 ? -7.018 11.022 22.913 1.00 52.58 245 GLY B O 1
ATOM 4028 N N . VAL B 1 246 ? -8.247 11.563 24.735 1.00 56.08 246 VAL B N 1
ATOM 4029 C CA . VAL B 1 246 ? -8.853 12.777 24.183 1.00 56.86 246 VAL B CA 1
ATOM 4030 C C . VAL B 1 246 ? -7.900 13.992 24.307 1.00 52.45 246 VAL B C 1
ATOM 4031 O O . VAL B 1 246 ? -8.146 15.052 23.739 1.00 54.37 246 VAL B O 1
ATOM 4035 N N . PHE B 1 247 ? -6.797 13.820 25.025 1.00 51.94 247 PHE B N 1
ATOM 4036 C CA . PHE B 1 247 ? -5.884 14.939 25.320 1.00 48.77 247 PHE B CA 1
ATOM 4037 C C . PHE B 1 247 ? -4.620 14.978 24.464 1.00 50.60 247 PHE B C 1
ATOM 4038 O O . PHE B 1 247 ? -4.292 14.000 23.792 1.00 46.96 247 PHE B O 1
ATOM 4046 N N . LEU B 1 248 ? -3.935 16.126 24.456 1.00 43.11 248 LEU B N 1
ATOM 4047 C CA . LEU B 1 248 ? -2.642 16.243 23.789 1.00 43.21 248 LEU B CA 1
ATOM 4048 C C . LEU B 1 248 ? -1.542 15.633 24.670 1.00 42.80 248 LEU B C 1
ATOM 4049 O O . LEU B 1 248 ? -1.555 15.789 25.894 1.00 39.38 248 LEU B O 1
ATOM 4054 N N . GLY B 1 249 ? -0.606 14.912 24.063 1.00 45.37 249 GLY B N 1
ATOM 4055 C CA . GLY B 1 249 ? 0.497 14.360 24.831 1.00 40.78 249 GLY B CA 1
ATOM 4056 C C . GLY B 1 249 ? 1.528 15.458 25.061 1.00 39.41 249 GLY B C 1
ATOM 4057 O O . GLY B 1 249 ? 1.848 16.224 24.147 1.00 37.49 249 GLY B O 1
ATOM 4058 N N . ALA B 1 250 ? 2.055 15.545 26.278 1.00 35.55 250 ALA B N 1
ATOM 4059 C CA . ALA B 1 250 ? 3.153 16.477 26.541 1.00 42.37 250 ALA B CA 1
ATOM 4060 C C . ALA B 1 250 ? 4.063 15.924 27.632 1.00 40.34 250 ALA B C 1
ATOM 4061 O O . ALA B 1 250 ? 3.564 15.325 28.583 1.00 42.05 250 ALA B O 1
ATOM 4063 N N . ASP B 1 251 ? 5.370 16.141 27.527 1.00 39.57 251 ASP B N 1
ATOM 4064 C CA . ASP B 1 251 ? 6.262 15.696 28.596 1.00 43.46 251 ASP B CA 1
ATOM 4065 C C . ASP B 1 251 ? 6.281 16.731 29.718 1.00 47.41 251 ASP B C 1
ATOM 4066 O O . ASP B 1 251 ? 5.531 17.710 29.677 1.00 46.79 251 ASP B O 1
ATOM 4071 N N . SER B 1 252 ? 7.146 16.537 30.706 1.00 46.26 252 SER B N 1
ATOM 4072 C CA . SER B 1 252 ? 7.194 17.427 31.873 1.00 46.75 252 SER B CA 1
ATOM 4073 C C . SER B 1 252 ? 7.647 18.854 31.540 1.00 46.15 252 SER B C 1
ATOM 4074 O O . SER B 1 252 ? 7.573 19.750 32.382 1.00 49.50 252 SER B O 1
ATOM 4077 N N . ASP B 1 253 ? 8.141 19.064 30.328 1.00 44.39 253 ASP B N 1
ATOM 4078 C CA . ASP B 1 253 ? 8.492 20.404 29.872 1.00 43.19 253 ASP B CA 1
ATOM 4079 C C . ASP B 1 253 ? 7.478 20.927 28.838 1.00 41.33 253 ASP B C 1
ATOM 4080 O O . ASP B 1 253 ? 7.735 21.904 28.137 1.00 39.92 253 ASP B O 1
ATOM 4085 N N . GLN B 1 254 ? 6.338 20.252 28.757 1.00 38.41 254 GLN B N 1
ATOM 4086 C CA . GLN B 1 254 ? 5.222 20.652 27.894 1.00 43.65 254 GLN B CA 1
ATOM 4087 C C . GLN B 1 254 ? 5.588 20.569 26.416 1.00 44.36 254 GLN B C 1
ATOM 4088 O O . GLN B 1 254 ? 4.971 21.226 25.575 1.00 42.11 254 GLN B O 1
ATOM 4094 N N . ARG B 1 255 ? 6.576 19.732 26.097 1.00 40.23 255 ARG B N 1
ATOM 4095 C CA . ARG B 1 255 ? 6.898 19.482 24.704 1.00 41.32 255 ARG B CA 1
ATOM 4096 C C . ARG B 1 255 ? 6.038 18.354 24.151 1.00 40.38 255 ARG B C 1
ATOM 4097 O O . ARG B 1 255 ? 5.760 17.385 24.848 1.00 39.15 255 ARG B O 1
ATOM 4105 N N . THR B 1 256 ? 5.608 18.491 22.898 1.00 44.99 256 THR B N 1
ATOM 4106 C CA . THR B 1 256 ? 4.952 17.384 22.191 1.00 42.89 256 THR B CA 1
ATOM 4107 C C . THR B 1 256 ? 6.003 16.636 21.385 1.00 44.71 256 THR B C 1
ATOM 4108 O O . THR B 1 256 ? 7.180 16.952 21.470 1.00 45.06 256 THR B O 1
ATOM 4112 N N . ASN B 1 257 ? 5.568 15.671 20.580 1.00 46.37 257 ASN B N 1
ATOM 4113 C CA . ASN B 1 257 ? 6.489 14.922 19.717 1.00 49.88 257 ASN B CA 1
ATOM 4114 C C . ASN B 1 257 ? 6.863 15.720 18.478 1.00 52.59 257 ASN B C 1
ATOM 4115 O O . ASN B 1 257 ? 7.775 15.337 17.730 1.00 46.03 257 ASN B O 1
ATOM 4120 N N . ILE B 1 258 ? 6.143 16.823 18.248 1.00 41.81 258 ILE B N 1
ATOM 4121 C CA . ILE B 1 258 ? 6.438 17.677 17.108 1.00 44.79 258 ILE B CA 1
ATOM 4122 C C . ILE B 1 258 ? 7.352 18.802 17.556 1.00 45.40 258 ILE B C 1
ATOM 4123 O O . ILE B 1 258 ? 7.056 19.490 18.534 1.00 52.02 258 ILE B O 1
ATOM 4128 N N . PRO B 1 259 ? 8.496 18.970 16.874 1.00 47.86 259 PRO B N 1
ATOM 4129 C CA . PRO B 1 259 ? 9.402 20.058 17.262 1.00 42.77 259 PRO B CA 1
ATOM 4130 C C . PRO B 1 259 ? 8.771 21.447 17.062 1.00 50.84 259 PRO B C 1
ATOM 4131 O O . PRO B 1 259 ? 8.224 21.740 15.994 1.00 55.18 259 PRO B O 1
ATOM 4135 N N . GLY B 1 260 ? 8.857 22.294 18.086 1.00 47.19 260 GLY B N 1
ATOM 4136 C CA . GLY B 1 260 ? 8.329 23.646 17.985 1.00 42.68 260 GLY B CA 1
ATOM 4137 C C . GLY B 1 260 ? 6.845 23.751 18.319 1.00 42.01 260 GLY B C 1
ATOM 4138 O O . GLY B 1 260 ? 6.278 24.843 18.293 1.00 43.86 260 GLY B O 1
ATOM 4139 N N . VAL B 1 261 ? 6.210 22.622 18.616 1.00 38.74 261 VAL B N 1
ATOM 4140 C CA . VAL B 1 261 ? 4.849 22.625 19.126 1.00 41.54 261 VAL B CA 1
ATOM 4141 C C . VAL B 1 261 ? 4.854 22.236 20.594 1.00 41.56 261 VAL B C 1
ATOM 4142 O O . VAL B 1 261 ? 5.380 21.201 20.959 1.00 40.83 261 VAL B O 1
ATOM 4146 N N . PHE B 1 262 ? 4.264 23.076 21.435 1.00 34.80 262 PHE B N 1
ATOM 4147 C CA . PHE B 1 262 ? 4.163 22.809 22.871 1.00 39.65 262 PHE B CA 1
ATOM 4148 C C . PHE B 1 262 ? 2.694 22.762 23.291 1.00 36.78 262 PHE B C 1
ATOM 4149 O O . PHE B 1 262 ? 1.832 23.232 22.568 1.00 39.91 262 PHE B O 1
ATOM 4157 N N . ALA B 1 263 ? 2.400 22.165 24.438 1.00 36.63 263 ALA B N 1
ATOM 4158 C CA . ALA B 1 263 ? 1.020 22.054 24.885 1.00 36.59 263 ALA B CA 1
ATOM 4159 C C . ALA B 1 263 ? 0.938 22.213 26.391 1.00 40.05 263 ALA B C 1
ATOM 4160 O O . ALA B 1 263 ? 1.822 21.759 27.129 1.00 39.27 263 ALA B O 1
ATOM 4162 N N . ALA B 1 264 ? -0.134 22.872 26.828 1.00 33.71 264 ALA B N 1
ATOM 4163 C CA . ALA B 1 264 ? -0.311 23.261 28.227 1.00 35.32 264 ALA B CA 1
ATOM 4164 C C . ALA B 1 264 ? -1.784 23.530 28.586 1.00 34.12 264 ALA B C 1
ATOM 4165 O O . ALA B 1 264 ? -2.549 24.046 27.772 1.00 35.18 264 ALA B O 1
ATOM 4167 N N . GLY B 1 265 ? -2.129 23.267 29.838 1.00 29.91 265 GLY B N 1
ATOM 4168 C CA . GLY B 1 265 ? -3.427 23.571 30.369 1.00 30.35 265 GLY B CA 1
ATOM 4169 C C . GLY B 1 265 ? -4.342 22.364 30.212 1.00 38.97 265 GLY B C 1
ATOM 4170 O O . GLY B 1 265 ? -3.871 21.198 30.128 1.00 34.39 265 GLY B O 1
ATOM 4171 N N . ASP B 1 266 ? -5.643 22.652 30.169 1.00 34.44 266 ASP B N 1
ATOM 4172 C CA . ASP B 1 266 ? -6.692 21.638 30.074 1.00 36.82 266 ASP B CA 1
ATOM 4173 C C . ASP B 1 266 ? -6.505 20.690 28.886 1.00 35.50 266 ASP B C 1
ATOM 4174 O O . ASP B 1 266 ? -6.876 19.526 28.953 1.00 36.57 266 ASP B O 1
ATOM 4179 N N . CYS B 1 267 ? -5.977 21.205 27.782 1.00 33.92 267 CYS B N 1
ATOM 4180 C CA . CYS B 1 267 ? -5.856 20.401 26.573 1.00 35.30 267 CYS B CA 1
ATOM 4181 C C . CYS B 1 267 ? -4.882 19.199 26.733 1.00 44.32 267 CYS B C 1
ATOM 4182 O O . CYS B 1 267 ? -4.871 18.303 25.891 1.00 39.74 267 CYS B O 1
ATOM 4185 N N . THR B 1 268 ? -4.080 19.181 27.797 1.00 36.88 268 THR B N 1
ATOM 4186 C CA . THR B 1 268 ? -3.209 18.023 28.074 1.00 41.03 268 THR B CA 1
ATOM 4187 C C . THR B 1 268 ? -3.806 17.124 29.140 1.00 40.80 268 THR B C 1
ATOM 4188 O O . THR B 1 268 ? -3.190 16.161 29.556 1.00 40.90 268 THR B O 1
ATOM 4192 N N . GLY B 1 269 ? -4.997 17.454 29.613 1.00 42.34 269 GLY B N 1
ATOM 4193 C CA . GLY B 1 269 ? -5.651 16.614 30.594 1.00 39.29 269 GLY B CA 1
ATOM 4194 C C . GLY B 1 269 ? -5.064 16.797 31.971 1.00 45.04 269 GLY B C 1
ATOM 4195 O O . GLY B 1 269 ? -4.475 17.835 32.260 1.00 43.43 269 GLY B O 1
ATOM 4196 N N . GLY B 1 270 ? -5.239 15.794 32.828 1.00 44.23 270 GLY B N 1
ATOM 4197 C CA . GLY B 1 270 ? -4.777 15.862 34.205 1.00 40.86 270 GLY B CA 1
ATOM 4198 C C . GLY B 1 270 ? -5.716 16.645 35.114 1.00 44.39 270 GLY B C 1
ATOM 4199 O O . GLY B 1 270 ? -6.934 16.614 34.930 1.00 39.40 270 GLY B O 1
ATOM 4200 N N . PHE B 1 271 ? -5.154 17.337 36.106 1.00 35.93 271 PHE B N 1
ATOM 4201 C CA . PHE B 1 271 ? -5.945 18.083 37.090 1.00 39.15 271 PHE B CA 1
ATOM 4202 C C . PHE B 1 271 ? -6.391 19.412 36.455 1.00 39.03 271 PHE B C 1
ATOM 4203 O O . PHE B 1 271 ? -5.586 20.341 36.291 1.00 31.06 271 PHE B O 1
ATOM 4211 N N . LEU B 1 272 ? -7.669 19.482 36.095 1.00 36.34 272 LEU B N 1
ATOM 4212 C CA . LEU B 1 272 ? -8.200 20.588 35.310 1.00 38.21 272 LEU B CA 1
ATOM 4213 C C . LEU B 1 272 ? -8.483 21.810 36.186 1.00 34.80 272 LEU B C 1
ATOM 4214 O O . LEU B 1 272 ? -9.631 22.079 36.545 1.00 38.63 272 LEU B O 1
ATOM 4219 N N . GLN B 1 273 ? -7.414 22.536 36.531 1.00 31.77 273 GLN B N 1
ATOM 4220 C CA . GLN B 1 273 ? -7.467 23.681 37.460 1.00 28.60 273 GLN B CA 1
ATOM 4221 C C . GLN B 1 273 ? -6.625 24.840 36.923 1.00 35.07 273 GLN B C 1
ATOM 4222 O O . GLN B 1 273 ? -5.686 24.635 36.133 1.00 31.58 273 GLN B O 1
ATOM 4228 N N . ILE B 1 274 ? -6.938 26.038 37.393 1.00 30.51 274 ILE B N 1
ATOM 4229 C CA . ILE B 1 274 ? -6.166 27.230 37.036 1.00 30.69 274 ILE B CA 1
ATOM 4230 C C . ILE B 1 274 ? -4.711 27.116 37.477 1.00 30.50 274 ILE B C 1
ATOM 4231 O O . ILE B 1 274 ? -3.803 27.384 36.686 1.00 28.28 274 ILE B O 1
ATOM 4236 N N . ALA B 1 275 ? -4.491 26.773 38.741 1.00 27.27 275 ALA B N 1
ATOM 4237 C CA . ALA B 1 275 ? -3.116 26.637 39.237 1.00 30.92 275 ALA B CA 1
ATOM 4238 C C . ALA B 1 275 ? -2.281 25.717 38.352 1.00 29.69 275 ALA B C 1
ATOM 4239 O O . ALA B 1 275 ? -1.106 25.991 38.072 1.00 29.44 275 ALA B O 1
ATOM 4241 N N . VAL B 1 276 ? -2.884 24.619 37.908 1.00 31.09 276 VAL B N 1
ATOM 4242 C CA . VAL B 1 276 ? -2.150 23.655 37.112 1.00 33.87 276 VAL B CA 1
ATOM 4243 C C . VAL B 1 276 ? -1.842 24.272 35.745 1.00 30.90 276 VAL B C 1
ATOM 4244 O O . VAL B 1 276 ? -0.711 24.204 35.280 1.00 30.30 276 VAL B O 1
ATOM 4248 N N . ALA B 1 277 ? -2.839 24.913 35.140 1.00 27.76 277 ALA B N 1
ATOM 4249 C CA . ALA B 1 277 ? -2.699 25.532 33.829 1.00 31.19 277 ALA B CA 1
ATOM 4250 C C . ALA B 1 277 ? -1.625 26.622 33.848 1.00 28.21 277 ALA B C 1
ATOM 4251 O O . ALA B 1 277 ? -0.830 26.769 32.918 1.00 30.80 277 ALA B O 1
ATOM 4253 N N . VAL B 1 278 ? -1.601 27.377 34.933 1.00 26.61 278 VAL B N 1
ATOM 4254 C CA . VAL B 1 278 ? -0.687 28.481 35.063 1.00 28.25 278 VAL B CA 1
ATOM 4255 C C . VAL B 1 278 ? 0.766 27.937 35.137 1.00 29.07 278 VAL B C 1
ATOM 4256 O O . VAL B 1 278 ? 1.678 28.510 34.540 1.00 28.73 278 VAL B O 1
ATOM 4260 N N . GLY B 1 279 ? 0.957 26.841 35.860 1.00 30.62 279 GLY B N 1
ATOM 4261 C CA . GLY B 1 279 ? 2.273 26.198 35.938 1.00 29.94 279 GLY B CA 1
ATOM 4262 C C . GLY B 1 279 ? 2.690 25.625 34.588 1.00 30.69 279 GLY B C 1
ATOM 4263 O O . GLY B 1 279 ? 3.837 25.796 34.133 1.00 31.83 279 GLY B O 1
ATOM 4264 N N . GLU B 1 280 ? 1.759 24.943 33.920 1.00 28.39 280 GLU B N 1
ATOM 4265 C CA . GLU B 1 280 ? 2.086 24.417 32.602 1.00 30.64 280 GLU B CA 1
ATOM 4266 C C . GLU B 1 280 ? 2.393 25.520 31.586 1.00 30.70 280 GLU B C 1
ATOM 4267 O O . GLU B 1 280 ? 3.278 25.359 30.755 1.00 33.69 280 GLU B O 1
ATOM 4273 N N . GLY B 1 281 ? 1.668 26.638 31.633 1.00 29.20 281 GLY B N 1
ATOM 4274 C CA . GLY B 1 281 ? 1.936 27.724 30.705 1.00 29.52 281 GLY B CA 1
ATOM 4275 C C . GLY B 1 281 ? 3.340 28.290 30.867 1.00 30.37 281 GLY B C 1
ATOM 4276 O O . GLY B 1 281 ? 4.007 28.632 29.881 1.00 29.72 281 GLY B O 1
ATOM 4277 N N . ALA B 1 282 ? 3.772 28.432 32.111 1.00 27.37 282 ALA B N 1
ATOM 4278 C CA . ALA B 1 282 ? 5.133 28.912 32.377 1.00 32.44 282 ALA B CA 1
ATOM 4279 C C . ALA B 1 282 ? 6.191 27.904 31.832 1.00 32.50 282 ALA B C 1
ATOM 4280 O O . ALA B 1 282 ? 7.139 28.300 31.164 1.00 33.68 282 ALA B O 1
ATOM 4282 N N . LYS B 1 283 ? 6.009 26.614 32.113 1.00 30.18 283 LYS B N 1
ATOM 4283 C CA . LYS B 1 283 ? 6.904 25.573 31.601 1.00 32.37 283 LYS B CA 1
ATOM 4284 C C . LYS B 1 283 ? 6.960 25.584 30.079 1.00 35.89 283 LYS B C 1
ATOM 4285 O O . LYS B 1 283 ? 8.027 25.518 29.477 1.00 32.05 283 LYS B O 1
ATOM 4291 N N . ALA B 1 284 ? 5.802 25.697 29.446 1.00 33.79 284 ALA B N 1
ATOM 4292 C CA . ALA B 1 284 ? 5.745 25.732 27.994 1.00 29.84 284 ALA B CA 1
ATOM 4293 C C . ALA B 1 284 ? 6.461 26.969 27.480 1.00 33.36 284 ALA B C 1
ATOM 4294 O O . ALA B 1 284 ? 7.074 26.930 26.418 1.00 35.41 284 ALA B O 1
ATOM 4296 N N . ALA B 1 285 ? 6.370 28.083 28.212 1.00 32.87 285 ALA B N 1
ATOM 4297 C CA . ALA B 1 285 ? 7.077 29.268 27.783 1.00 30.14 285 ALA B CA 1
ATOM 4298 C C . ALA B 1 285 ? 8.613 29.077 27.846 1.00 32.22 285 ALA B C 1
ATOM 4299 O O . ALA B 1 285 ? 9.317 29.486 26.939 1.00 31.45 285 ALA B O 1
ATOM 4301 N N . ARG B 1 286 ? 9.119 28.505 28.927 1.00 32.17 286 ARG B N 1
ATOM 4302 C CA . ARG B 1 286 ? 10.561 28.271 29.029 1.00 38.67 286 ARG B CA 1
ATOM 4303 C C . ARG B 1 286 ? 11.031 27.435 27.833 1.00 36.35 286 ARG B C 1
ATOM 4304 O O . ARG B 1 286 ? 12.030 27.766 27.176 1.00 40.10 286 ARG B O 1
ATOM 4312 N N . ALA B 1 287 ? 10.282 26.384 27.539 1.00 35.32 287 ALA B N 1
ATOM 4313 C CA . ALA B 1 287 ? 10.590 25.476 26.433 1.00 41.04 287 ALA B CA 1
ATOM 4314 C C . ALA B 1 287 ? 10.590 26.218 25.101 1.00 42.44 287 ALA B C 1
ATOM 4315 O O . ALA B 1 287 ? 11.525 26.089 24.288 1.00 36.07 287 ALA B O 1
ATOM 4317 N N . ALA B 1 288 ? 9.547 27.013 24.886 1.00 34.84 288 ALA B N 1
ATOM 4318 C CA . ALA B 1 288 ? 9.425 27.772 23.642 1.00 35.24 288 ALA B CA 1
ATOM 4319 C C . ALA B 1 288 ? 10.518 28.814 23.446 1.00 34.68 288 ALA B C 1
ATOM 4320 O O . ALA B 1 288 ? 10.994 29.028 22.324 1.00 35.90 288 ALA B O 1
ATOM 4322 N N . ILE B 1 289 ? 10.862 29.520 24.515 1.00 29.49 289 ILE B N 1
ATOM 4323 C CA . ILE B 1 289 ? 11.915 30.506 24.453 1.00 37.35 289 ILE B CA 1
ATOM 4324 C C . ILE B 1 289 ? 13.241 29.815 24.049 1.00 44.00 289 ILE B C 1
ATOM 4325 O O . ILE B 1 289 ? 14.003 30.339 23.227 1.00 39.13 289 ILE B O 1
ATOM 4330 N N . SER B 1 290 ? 13.507 28.645 24.617 1.00 39.47 290 SER B N 1
ATOM 4331 C CA . SER B 1 290 ? 14.776 27.952 24.315 1.00 45.63 290 SER B CA 1
ATOM 4332 C C . SER B 1 290 ? 14.796 27.478 22.868 1.00 46.09 290 SER B C 1
ATOM 4333 O O . SER B 1 290 ? 15.779 27.658 22.157 1.00 56.71 290 SER B O 1
ATOM 4336 N N . TYR B 1 291 ? 13.692 26.882 22.441 1.00 42.40 291 TYR B N 1
ATOM 4337 C CA . TYR B 1 291 ? 13.529 26.446 21.064 1.00 43.16 291 TYR B CA 1
ATOM 4338 C C . TYR B 1 291 ? 13.725 27.594 20.096 1.00 45.64 291 TYR B C 1
ATOM 4339 O O . TYR B 1 291 ? 14.377 27.447 19.068 1.00 46.35 291 TYR B O 1
ATOM 4348 N N . ILE B 1 292 ? 13.139 28.744 20.417 1.00 43.49 292 ILE B N 1
ATOM 4349 C CA . ILE B 1 292 ? 13.235 29.897 19.531 1.00 43.60 292 ILE B CA 1
ATOM 4350 C C . ILE B 1 292 ? 14.687 30.414 19.459 1.00 51.55 292 ILE B C 1
ATOM 4351 O O . ILE B 1 292 ? 15.143 30.853 18.402 1.00 56.91 292 ILE B O 1
ATOM 4356 N N . LYS B 1 293 ? 15.403 30.347 20.581 1.00 47.50 293 LYS B N 1
ATOM 4357 C CA . LYS B 1 293 ? 16.819 30.742 20.623 1.00 54.37 293 LYS B CA 1
ATOM 4358 C C . LYS B 1 293 ? 17.651 29.837 19.702 1.00 53.17 293 LYS B C 1
ATOM 4359 O O . LYS B 1 293 ? 18.503 30.308 18.961 1.00 55.94 293 LYS B O 1
ATOM 4365 N N . GLU B 1 294 ? 17.346 28.544 19.730 1.00 54.47 294 GLU B N 1
ATOM 4366 C CA . GLU B 1 294 ? 18.049 27.519 18.953 1.00 60.57 294 GLU B CA 1
ATOM 4367 C C . GLU B 1 294 ? 17.717 27.518 17.460 1.00 62.32 294 GLU B C 1
ATOM 4368 O O . GLU B 1 294 ? 18.606 27.318 16.628 1.00 65.05 294 GLU B O 1
ATOM 4374 N N . GLU B 1 295 ? 16.447 27.749 17.120 1.00 54.35 295 GLU B N 1
ATOM 4375 C CA . GLU B 1 295 ? 15.953 27.432 15.779 1.00 57.72 295 GLU B CA 1
ATOM 4376 C C . GLU B 1 295 ? 15.543 28.608 14.891 1.00 62.16 295 GLU B C 1
ATOM 4377 O O . GLU B 1 295 ? 15.568 28.486 13.667 1.00 64.00 295 GLU B O 1
ATOM 4383 N N . CYS B 1 296 ? 15.130 29.727 15.479 1.00 59.05 296 CYS B N 1
ATOM 4384 C CA . CYS B 1 296 ? 14.606 30.816 14.659 1.00 66.09 296 CYS B CA 1
ATOM 4385 C C . CYS B 1 296 ? 15.000 32.208 15.140 1.00 71.08 296 CYS B C 1
ATOM 4386 O O . CYS B 1 296 ? 14.461 32.719 16.124 1.00 64.38 296 CYS B O 1
ATOM 4389 N N . PRO B 1 297 ? 15.929 32.835 14.395 1.00 82.33 297 PRO B N 1
ATOM 4390 C CA . PRO B 1 297 ? 16.622 34.087 14.722 1.00 84.91 297 PRO B CA 1
ATOM 4391 C C . PRO B 1 297 ? 15.689 35.255 14.994 1.00 82.89 297 PRO B C 1
ATOM 4392 O O . PRO B 1 297 ? 14.940 35.680 14.105 1.00 86.06 297 PRO B O 1
ATOM 4396 N N . PHE B 1 298 ? 15.735 35.766 16.220 1.00 78.74 298 PHE B N 1
ATOM 4397 C CA . PHE B 1 298 ? 15.091 37.040 16.517 1.00 85.05 298 PHE B CA 1
ATOM 4398 C C . PHE B 1 298 ? 15.879 37.853 17.559 1.00 87.74 298 PHE B C 1
ATOM 4399 O O . PHE B 1 298 ? 16.094 37.326 18.656 1.00 86.69 298 PHE B O 1
ATOM 4407 N N . ALA B 1 299 ? 16.391 39.026 17.246 1.00 85.24 299 ALA B N 1
ATOM 4408 C CA . ALA B 1 299 ? 16.152 39.709 16.024 1.00 85.94 299 ALA B CA 1
ATOM 4409 C C . ALA B 1 299 ? 16.592 41.098 16.451 1.00 91.69 299 ALA B C 1
ATOM 4410 O O . ALA B 1 299 ? 17.769 41.320 16.621 1.00 97.20 299 ALA B O 1
ATOM 4412 N N . THR B 1 300 ? 15.654 42.007 16.665 1.00 90.77 300 THR B N 1
ATOM 4413 C CA . THR B 1 300 ? 15.913 43.298 17.302 1.00 85.69 300 THR B CA 1
ATOM 4414 C C . THR B 1 300 ? 17.257 43.942 16.984 1.00 82.06 300 THR B C 1
ATOM 4415 O O . THR B 1 300 ? 17.802 44.676 17.799 1.00 85.87 300 THR B O 1
#

Sequence (594 aa):
TRPLVIIGAGPAGLSAAVYTARAGIPTLVFGSAPKVAGDYDIDNYFGFDETITGRRELIERGRRQAERFGAVLRDDRILGLHHGDDGGFRITTEAGETAACAIILATGVSRVRPGISNIADYEGKGVSYCVSCDGFFYRGLRVKVLGEGVFAANQALELLHYTPHVSICTQGKAASITPEFMTRLDEAGIAVDDRKIASLEGTPALSVLRYEDGSTEEAQGLFIAMGEASSLDFAYTLGVERNGVFLGADSDQRTNIPGVFAAGDCTGGFLQIAVAVGEGAKAARAAISYIKEECPFTRRPLVIIGAGPAGLSAAVYTARAGIPTLVFGSAPKVAGDYDIDNYFGFDETITGRELIERGRRQAERFGAVLRDDRILGLHHGDDGGFRITTEAGETAACAIILATGVSRVRPGISNIADYEGKGVSYCVSCDGFFYRGLRVKVLGEGVFAANQALELLHYTPHVSICTQGKAASITPEFMTRLDEAGIAVDDRKIASLEGTPALSVLRYEDGSTEEAQGLFIAMGEASSLDFAYTLGVERNGVFLGADSDQRTNIPGVFAAGDCTGGFLQIAVAVGEGAKAARAAISYIKEECPFAT

Radius of gyration: 30.18 Å; Cα contacts (8 Å, |Δi|>4): 1479; chains: 2; bounding box: 84×47×86 Å

InterPro domains:
  IPR023753 FAD/NAD(P)-binding domain [PF07992] (6-281)
  IPR036188 FAD/NAD(P)-binding domain superfamily [G3DSA:3.50.50.60] (1-175)
  IPR036188 FAD/NAD(P)-binding domain superfamily [G3DSA:3.50.50.60] (176-309)
  IPR036188 FAD/NAD(P)-binding domain superfamily [SSF51905] (1-295)
  IPR050097 Ferredoxin--NADP reductase type 2 [PTHR48105] (6-295)

CATH classification: 3.50.50.60

Organism: Nitratidesulfovibrio vulgaris (strain ATCC 29579 / DSM 644 / CCUG 34227 / NCIMB 8303 / VKM B-1760 / Hildenborough) (NCBI:txid882)

Solvent-accessible surface area: 25335 Å² total; per-residue (Å²): 124,109,8,1,0,0,9,7,5,11,15,7,0,0,0,0,0,0,17,0,10,111,48,52,4,77,7,11,0,10,17,65,80,36,170,46,21,13,104,146,103,19,27,34,2,0,1,17,32,132,57,13,43,0,110,58,0,5,69,80,0,68,105,0,0,90,114,47,50,5,73,22,115,105,49,74,10,4,9,0,47,86,15,127,146,62,27,10,82,0,18,13,47,92,33,108,40,38,0,22,0,0,0,0,9,40,25,57,73,85,51,196,30,43,8,102,40,29,76,92,24,84,80,110,3,3,4,59,10,10,66,72,53,0,129,151,10,128,46,54,133,5,2,0,0,0,13,1,0,7,0,0,12,22,0,21,71,1,58,140,56,1,93,69,8,22,0,0,1,14,48,80,91,57,60,18,46,112,102,4,62,65,94,0,94,143,38,63,5,62,43,45,92,91,59,0,32,25,3,58,22,135,122,45,3,48,35,0,80,4,126,122,39,52,70,52,128,4,90,0,0,2,8,2,6,10,82,11,9,8,25,17,3,0,59,34,4,39,0,112,112,97,67,101,49,1,21,42,62,85,36,6,125,17,68,27,99,2,1,4,0,1,5,44,0,20,18,40,39,74,52,23,0,6,8,0,3,20,0,0,23,0,0,86,13,0,27,59,54,0,141,148,105,6,135,125,62,183,13,0,0,0,9,8,4,11,16,6,0,0,1,0,0,0,18,0,10,110,55,49,15,46,3,6,1,1,32,86,81,36,198,45,18,21,95,127,103,18,25,29,1,0,1,17,29,134,55,14,37,0,135,70,0,5,68,83,0,63,140,0,0,91,116,49,52,7,74,29,71,132,18,71,13,4,9,0,22,84,32,101,145,66,24,7,68,0,14,6,47,83,36,108,31,39,1,15,0,0,0,0,9,42,23,89,20,181,88,149,14,60,11,91,39,28,74,84,23,109,82,103,3,7,3,103,8,2,46,63,40,0,126,148,21,151,48,45,108,4,2,0,0,1,29,5,1,6,0,0,22,19,0,22,54,0,62,149,48,2,91,87,8,23,0,0,3,9,30,106,93,57,63,17,34,102,109,11,59,67,120,0,96,145,36,62,5,65,46,43,100,75,98,3,37,27,5,67,26,134,113,39,5,52,33,0,100,3,102,97,34,46,70,34,117,3,90,0,0,3,15,2,16,13,84,12,30,3,42,30,4,0,63,29,1,39,0,108,109,102,70,73,54,2,20,40,64,89,40,6,124,18,69,24,97,3,1,4,0,1,5,42,3,23,5,52,41,77,50,22,1,6,8,0,3,20,0,0,25,0,0,81,14,0,20,59,56,6,168,141,105,18,136,84,71,162

B-factor: mean 46.29, std 13.89, range [20.0, 115.57]

Secondary structure (DSSP, 8-state):
-EEEEEE--SHHHHHHHHHHHHTT---EEE----TTSSS-EE-SSTT--S-EEHHHHHHHHHHHHHHTT-EEE-PPEEEEEE-TTSSEEEEESS-EEEEEEEEE---S-------TTGGGGBTTTEE--HHHHGGGGTTS-EEEE-SSHHHHHHHHHHTTT-S-EEEE-TTSPP---HHHHHHHHHHT-EEE---EEEEE-SSS--EEEETTS-EEE-SEEEE--SS--HHHHHHHHTPPEETTEE---TT-B-SSTTEEE-SGGG-SS-SHHHHHHHHHHHHHHHHHHHHHH---/--SEEEE--SHHHHHHHHHHHHTT---EEE----TT-SS-EE--STT-SS-EEHHHHHHHHHHHHHHTT-EE--SPEEEEE--SSSSEEEEETTEEEEESEEEE---S-------TTGGGGBTTTEES-HHHHGGGGTTS-EEEE-SSHHHHHHHHHGGGT-S-EEEE--SS-----HHHHHHHHHTT--EE---EEEEE-SSS--EEEETTS-EEE-SEEEE--SS--HHHHHHHHTPPEETTEEP--TT-B-SSTTEEE-SGGG-SS-SHHHHHHHHHHHHHHHHHHHHHHS----

Nearest PDB structures (foldseek):
  5nii-assembly1_A  TM=1.003E+00  e=1.109E-67  Nitratidesulfovibrio vulgaris str. Hildenborough
  5usx-assembly1_A  TM=5.641E-01  e=2.008E-28  Vibrio vulnificus CMCP6
  7jyp-assembly1_A-2  TM=5.517E-01  e=1.773E-28  Thermosipho africanus TCF52B
  3f8r-assembly2_D  TM=5.610E-01  e=8.400E-28  Saccharolobus solfataricus
  3f8d-assembly2_D  TM=5.575E-01  e=4.506E-27  Saccharolobus solfataricus

Foldseek 3Di:
DAAEEEEEQALQSLLLLLLLLQVVGAYEYEADDDPQQDADWDCPAPPPPDTDGRVVVSVVSVVSSVVSPYHYDHWAWLEWAQDVDAFIWTQTPVGIDTHRFYEYEFADDDDDQQADPLVVAVVFAEAAACVQCLQVQAQFAEEEEEAECSSLVSQVSSVVRHLRYEYEHQQDHHHYDVVSVVVCVVSVYYYDHFHFHYFDDDPGTFWTQTPVSDIDGGRHYHYGYDGQGPVSHCVNHVWDADVQAGDADPLQDTPHQSYGYFANRNDDPRDSNRSSVNSNSPSVVSNVSSVVGPPD/DAAEEEEELALQSLLLLLLQLQVVHAYEYEYDDDPQLDQDWDCPAPPPPDTDGSVRVSVVSVVSSVVSHYHYDHWAWQEWAQPDDAGIWTQTPVGIDYYNFYEYEFAQDDDDAPADPPVLQVVQAEAAACVPCLQVQAAFAAEEEEAECSSLVSQVSSVVRHLRYEYEHAADHHHYDPVSVVVCVVSVHYYDHFHFHDFDDPDHTFKTATPVGDMDGGRHYHYGYDGQGPVSHCVNYVWDADVQATDADPLQDTPGQRYGYAANRRPDDRDSNRSSVNSNSPSVVSVVSCVVPPDDDD